Protein AF-A0A2K8NSI5-F1 (afdb_monomer_lite)

InterPro domains:
  IPR007880 Spiralin, C-terminal domain [PF05215] (40-108)
  IPR007880 Spiralin, C-terminal domain [PF05215] (323-400)
  IPR054816 Mollicutes-type lipoprotein signal peptide region [NF045726] (2-28)

Structure (mmCIF, N/CA/C/O backbone):
data_AF-A0A2K8NSI5-F1
#
_entry.id   AF-A0A2K8NSI5-F1
#
loop_
_atom_site.group_PDB
_atom_site.id
_atom_site.type_symbol
_atom_site.label_atom_id
_atom_site.label_alt_id
_atom_site.label_comp_id
_atom_site.label_asym_id
_atom_site.label_entity_id
_atom_site.label_seq_id
_atom_site.pdbx_PDB_ins_code
_atom_site.Cartn_x
_atom_site.Cartn_y
_atom_site.Cartn_z
_atom_site.occupancy
_atom_site.B_iso_or_equiv
_atom_site.auth_seq_id
_atom_site.auth_comp_id
_atom_site.auth_asym_id
_atom_site.auth_atom_id
_atom_site.pdbx_PDB_model_num
ATOM 1 N N . MET A 1 1 ? -10.277 -3.180 65.766 1.00 34.81 1 MET A N 1
ATOM 2 C CA . MET A 1 1 ? -9.174 -3.954 66.377 1.00 34.81 1 MET A CA 1
ATOM 3 C C . MET A 1 1 ? -9.558 -5.425 66.451 1.00 34.81 1 MET A C 1
ATOM 5 O O . MET A 1 1 ? -10.578 -5.726 67.048 1.00 34.81 1 MET A O 1
ATOM 9 N N . LYS A 1 2 ? -8.652 -6.280 65.954 1.00 38.47 2 LYS A N 1
ATOM 10 C CA . LYS A 1 2 ? -8.365 -7.663 66.382 1.00 38.47 2 LYS A CA 1
ATOM 11 C C . LYS A 1 2 ? -9.256 -8.834 65.902 1.00 38.47 2 LYS A C 1
ATOM 13 O O . LYS A 1 2 ? -10.403 -8.956 66.307 1.00 38.47 2 LYS A O 1
ATOM 18 N N . LYS A 1 3 ? -8.525 -9.776 65.267 1.00 47.00 3 LYS A N 1
ATOM 19 C CA . LYS A 1 3 ? -8.713 -11.236 65.078 1.00 47.00 3 LYS A CA 1
ATOM 20 C C . LYS A 1 3 ? -9.441 -11.654 63.794 1.00 47.00 3 LYS A C 1
ATOM 22 O O . LYS A 1 3 ? -10.484 -11.106 63.496 1.00 47.00 3 LYS A O 1
ATOM 27 N N . LEU A 1 4 ? -9.001 -12.657 63.037 1.00 46.16 4 LEU A N 1
ATOM 28 C CA . LEU A 1 4 ? -7.740 -13.410 62.923 1.00 46.16 4 LEU A CA 1
ATOM 29 C C . LEU A 1 4 ? -7.904 -14.287 61.659 1.00 46.16 4 LEU A C 1
ATOM 31 O O . LEU A 1 4 ? -9.022 -14.682 61.341 1.00 46.16 4 LEU A O 1
ATOM 35 N N . LEU A 1 5 ? -6.797 -14.579 60.976 1.00 49.56 5 LEU A N 1
ATOM 36 C CA . LEU A 1 5 ? -6.677 -15.439 59.795 1.00 49.56 5 LEU A CA 1
ATOM 37 C C . LEU A 1 5 ? -7.378 -16.805 59.925 1.00 49.56 5 LEU A C 1
ATOM 39 O O . LEU A 1 5 ? -7.277 -17.453 60.967 1.00 49.56 5 LEU A O 1
ATOM 43 N N . MET A 1 6 ? -7.908 -17.305 58.803 1.00 46.84 6 MET A N 1
ATOM 44 C CA . MET A 1 6 ? -8.098 -18.737 58.568 1.00 46.84 6 MET A CA 1
ATOM 45 C C . MET A 1 6 ? -7.583 -19.158 57.179 1.00 46.84 6 MET A C 1
ATOM 47 O O . MET A 1 6 ? -8.132 -18.741 56.168 1.00 46.84 6 MET A O 1
ATOM 51 N N . ILE A 1 7 ? -6.553 -20.024 57.210 1.00 49.41 7 ILE A N 1
ATOM 52 C CA . ILE A 1 7 ? -6.432 -21.292 56.452 1.00 49.41 7 ILE A CA 1
ATOM 53 C C . ILE A 1 7 ? -6.268 -21.113 54.927 1.00 49.41 7 ILE A C 1
ATOM 55 O O . ILE A 1 7 ? -7.239 -20.919 54.213 1.00 49.41 7 ILE A O 1
ATOM 59 N N . LEU A 1 8 ? -5.062 -21.058 54.343 1.00 47.88 8 LEU A N 1
ATOM 60 C CA . LEU A 1 8 ? -4.028 -22.105 54.186 1.00 47.88 8 LEU A CA 1
ATOM 61 C C . LEU A 1 8 ? -4.570 -23.481 53.743 1.00 47.88 8 LEU A C 1
ATOM 63 O O . LEU A 1 8 ? -4.760 -24.382 54.556 1.00 47.88 8 LEU A O 1
ATOM 67 N N . GLY A 1 9 ? -4.783 -23.636 52.433 1.00 44.00 9 GLY A N 1
ATOM 68 C CA . GLY A 1 9 ? -5.078 -24.909 51.777 1.00 44.00 9 GLY A CA 1
ATOM 69 C C . GLY A 1 9 ? -3.921 -25.373 50.886 1.00 44.00 9 GLY A C 1
ATOM 70 O O . GLY A 1 9 ? -3.666 -24.781 49.845 1.00 44.00 9 GLY A O 1
ATOM 71 N N . SER A 1 10 ? -3.267 -26.451 51.329 1.00 47.75 10 SER A N 1
ATOM 72 C CA . SER A 1 10 ? -2.569 -27.489 50.545 1.00 47.75 10 SER A CA 1
ATOM 73 C C . SER A 1 10 ? -1.420 -27.097 49.601 1.00 47.75 10 SER A C 1
ATOM 75 O O . SER A 1 10 ? -1.598 -26.954 48.394 1.00 47.75 10 SER A O 1
ATOM 77 N N . VAL A 1 11 ? -0.200 -27.117 50.149 1.00 44.56 11 VAL A N 1
ATOM 78 C CA . VAL A 1 11 ? 1.026 -27.456 49.409 1.00 44.56 11 VAL A CA 1
ATOM 79 C C . VAL A 1 11 ? 1.090 -28.980 49.292 1.00 44.56 11 VAL A C 1
ATOM 81 O O . VAL A 1 11 ? 1.259 -29.675 50.292 1.00 44.56 11 VAL A O 1
ATOM 84 N N . GLY A 1 12 ? 0.922 -29.503 48.078 1.00 48.97 12 GLY A N 1
ATOM 85 C CA . GLY A 1 12 ? 1.174 -30.906 47.765 1.00 48.97 12 GLY A CA 1
ATOM 86 C C . GLY A 1 12 ? 2.672 -31.148 47.608 1.00 48.97 12 GLY A C 1
ATOM 87 O O . GLY A 1 12 ? 3.267 -30.776 46.602 1.00 48.97 12 GLY A O 1
ATOM 88 N N . THR A 1 13 ? 3.286 -31.768 48.611 1.00 50.41 13 THR A N 1
ATOM 89 C CA . THR A 1 13 ? 4.654 -32.288 48.559 1.00 50.41 13 THR A CA 1
ATOM 90 C C . THR A 1 13 ? 4.678 -33.591 47.762 1.00 50.41 13 THR A C 1
ATOM 92 O O . THR A 1 13 ? 4.281 -34.636 48.277 1.00 50.41 13 THR A O 1
ATOM 95 N N . MET A 1 14 ? 5.166 -33.552 46.521 1.00 51.03 14 MET A N 1
ATOM 96 C CA . MET A 1 14 ? 5.633 -34.753 45.826 1.00 51.03 14 MET A CA 1
ATOM 97 C C . MET A 1 14 ? 7.136 -34.893 46.060 1.00 51.03 14 MET A C 1
ATOM 99 O O . MET A 1 14 ? 7.951 -34.194 45.466 1.00 51.03 14 MET A O 1
ATOM 103 N N . THR A 1 15 ? 7.499 -35.791 46.970 1.00 51.62 15 THR A N 1
ATOM 104 C CA . THR A 1 15 ? 8.872 -36.260 47.155 1.00 51.62 15 THR A CA 1
ATOM 105 C C . THR A 1 15 ? 9.215 -37.223 46.023 1.00 51.62 15 THR A C 1
ATOM 107 O O . THR A 1 15 ? 8.914 -38.413 46.103 1.00 51.62 15 THR A O 1
ATOM 110 N N . ALA A 1 16 ? 9.838 -36.715 44.963 1.00 47.06 16 ALA A N 1
ATOM 111 C CA . ALA A 1 16 ? 10.547 -37.552 44.006 1.00 47.06 16 ALA A CA 1
ATOM 112 C C . ALA A 1 16 ? 11.951 -37.825 44.564 1.00 47.06 16 ALA A C 1
ATOM 114 O O . ALA A 1 16 ? 12.785 -36.926 44.661 1.00 47.06 16 ALA A O 1
ATOM 115 N N . THR A 1 17 ? 12.211 -39.063 44.978 1.00 49.94 17 THR A N 1
ATOM 116 C CA . THR A 1 17 ? 13.565 -39.530 45.286 1.00 49.94 17 THR A CA 1
ATOM 117 C C . THR A 1 17 ? 14.366 -39.576 43.992 1.00 49.94 17 THR A C 1
ATOM 119 O O . THR A 1 17 ? 14.176 -40.474 43.174 1.00 49.94 17 THR A O 1
ATOM 122 N N . ALA A 1 18 ? 15.253 -38.603 43.802 1.00 44.97 18 ALA A N 1
ATOM 123 C CA . ALA A 1 18 ? 16.250 -38.634 42.745 1.00 44.97 18 ALA A CA 1
ATOM 124 C C . ALA A 1 18 ? 17.285 -39.725 43.065 1.00 44.97 18 ALA A C 1
ATOM 126 O O . ALA A 1 18 ? 18.211 -39.524 43.847 1.00 44.97 18 ALA A O 1
ATOM 127 N N . THR A 1 19 ? 17.117 -40.907 42.477 1.00 45.91 19 THR A N 1
ATOM 128 C CA . THR A 1 19 ? 18.196 -41.888 42.351 1.00 45.91 19 THR A CA 1
ATOM 129 C C . THR A 1 19 ? 19.154 -41.394 41.273 1.00 45.91 19 THR A C 1
ATOM 131 O O . THR A 1 19 ? 18.822 -41.417 40.089 1.00 45.91 19 THR A O 1
ATOM 134 N N . THR A 1 20 ? 20.342 -40.936 41.665 1.00 47.19 20 THR A N 1
ATOM 135 C CA . THR A 1 20 ? 21.428 -40.625 40.730 1.00 47.19 20 THR A CA 1
ATOM 136 C C . THR A 1 20 ? 22.021 -41.929 40.208 1.00 47.19 20 THR A C 1
ATOM 138 O O . THR A 1 20 ? 22.953 -42.484 40.788 1.00 47.19 20 THR A O 1
ATOM 141 N N . VAL A 1 21 ? 21.466 -42.442 39.113 1.00 49.25 21 VAL A N 1
ATOM 142 C CA . VAL A 1 21 ? 22.180 -43.399 38.268 1.00 49.25 21 VAL A CA 1
ATOM 143 C C . VAL A 1 21 ? 23.280 -42.637 37.537 1.00 49.25 21 VAL A C 1
ATOM 145 O O . VAL A 1 21 ? 23.025 -41.872 36.612 1.00 49.25 21 VAL A O 1
ATOM 148 N N . VAL A 1 22 ? 24.520 -42.830 37.984 1.00 51.41 22 VAL A N 1
ATOM 149 C CA . VAL A 1 22 ? 25.709 -42.482 37.206 1.00 51.41 22 VAL A CA 1
ATOM 150 C C . VAL A 1 22 ? 25.778 -43.484 36.059 1.00 51.41 22 VAL A C 1
ATOM 152 O O . VAL A 1 22 ? 26.339 -44.570 36.183 1.00 51.41 22 VAL A O 1
ATOM 155 N N . ALA A 1 23 ? 25.129 -43.142 34.950 1.00 41.97 23 ALA A N 1
ATOM 156 C CA . ALA A 1 23 ? 25.375 -43.797 33.684 1.00 41.97 23 ALA A CA 1
ATOM 157 C C . ALA A 1 23 ? 26.713 -43.267 33.157 1.00 41.97 23 ALA A C 1
ATOM 159 O O . ALA A 1 23 ? 26.803 -42.124 32.715 1.00 41.97 23 ALA A O 1
ATOM 160 N N . CYS A 1 24 ? 27.752 -44.102 33.195 1.00 52.09 24 CYS A N 1
ATOM 161 C CA . CYS A 1 24 ? 28.933 -43.941 32.349 1.00 52.09 24 CYS A CA 1
ATOM 162 C C . CYS A 1 24 ? 28.511 -44.185 30.890 1.00 52.09 24 CYS A C 1
ATOM 164 O O . CYS A 1 24 ? 28.796 -45.230 30.311 1.00 52.09 24 CYS A O 1
ATOM 166 N N . GLY A 1 25 ? 27.738 -43.256 30.329 1.00 45.19 25 GLY A N 1
ATOM 167 C CA . GLY A 1 25 ? 27.498 -43.176 28.899 1.00 45.19 25 GLY A CA 1
ATOM 168 C C . GLY A 1 25 ? 28.755 -42.618 28.253 1.00 45.19 25 GLY A C 1
ATOM 169 O O . GLY A 1 25 ? 29.279 -41.605 28.716 1.00 45.19 25 GLY A O 1
ATOM 170 N N . ASN A 1 26 ? 29.255 -43.303 27.225 1.00 47.38 26 ASN A N 1
ATOM 171 C CA . ASN A 1 26 ? 30.330 -42.811 26.370 1.00 47.38 26 ASN A CA 1
ATOM 172 C C . ASN A 1 26 ? 30.148 -41.308 26.097 1.00 47.38 26 ASN A C 1
ATOM 174 O O . ASN A 1 26 ? 29.017 -40.905 25.809 1.00 47.38 26 ASN A O 1
ATOM 178 N N . PRO A 1 27 ? 31.215 -40.488 26.128 1.00 50.62 27 PRO A N 1
ATOM 179 C CA . PRO A 1 27 ? 31.185 -39.138 25.582 1.00 50.62 27 PRO A CA 1
ATOM 180 C C . PRO A 1 27 ? 31.003 -39.232 24.059 1.00 50.62 27 PRO A C 1
ATOM 182 O O . PRO A 1 27 ? 31.938 -39.075 23.279 1.00 50.62 27 PRO A O 1
ATOM 185 N N . ASN A 1 28 ? 29.780 -39.547 23.638 1.00 47.03 28 ASN A N 1
ATOM 186 C CA . ASN A 1 28 ? 29.290 -39.358 22.289 1.00 47.03 28 ASN A CA 1
ATOM 187 C C . ASN A 1 28 ? 29.207 -37.847 22.085 1.00 47.03 28 ASN A C 1
ATOM 189 O O . ASN A 1 28 ? 28.239 -37.209 22.488 1.00 47.03 28 ASN A O 1
ATOM 193 N N . SER A 1 29 ? 30.297 -37.294 21.555 1.00 52.38 29 SER A N 1
ATOM 194 C CA . SER A 1 29 ? 30.318 -36.182 20.605 1.00 52.38 29 SER A CA 1
ATOM 195 C C . SER A 1 29 ? 29.067 -35.289 20.622 1.00 52.38 29 SER A C 1
ATOM 197 O O . SER A 1 29 ? 28.184 -35.427 19.777 1.00 52.38 29 SER A O 1
ATOM 199 N N . ILE A 1 30 ? 29.040 -34.294 21.516 1.00 51.44 30 ILE A N 1
ATOM 200 C CA . ILE A 1 30 ? 28.152 -33.110 21.440 1.00 51.44 30 ILE A CA 1
ATOM 201 C C . ILE A 1 30 ? 28.618 -32.198 20.273 1.00 51.44 30 ILE A C 1
ATOM 203 O O . ILE A 1 30 ? 28.615 -30.982 20.359 1.00 51.44 30 ILE A O 1
ATOM 207 N N . SER A 1 31 ? 29.109 -32.783 19.179 1.00 52.84 31 SER A N 1
ATOM 208 C CA . SER A 1 31 ? 29.867 -32.082 18.136 1.00 52.84 31 SER A CA 1
ATOM 209 C C . SER A 1 31 ? 29.086 -31.866 16.840 1.00 52.84 31 SER A C 1
ATOM 211 O O . SER A 1 31 ? 29.630 -31.250 15.933 1.00 52.84 31 SER A O 1
ATOM 213 N N . ASP A 1 32 ? 27.843 -32.342 16.719 1.00 59.56 32 ASP A N 1
ATOM 214 C CA . ASP A 1 32 ? 27.188 -32.411 15.400 1.00 59.56 32 ASP A CA 1
ATOM 215 C C . ASP A 1 32 ? 25.863 -31.645 15.271 1.00 59.56 32 ASP A C 1
ATOM 217 O O . ASP A 1 32 ? 25.173 -31.797 14.266 1.00 59.56 32 ASP A O 1
ATOM 221 N N . GLN A 1 33 ? 25.496 -30.781 16.227 1.00 85.38 33 GLN A N 1
ATOM 222 C CA . GLN A 1 33 ? 24.287 -29.942 16.103 1.00 85.38 33 GLN A CA 1
ATOM 223 C C . GLN A 1 33 ? 24.544 -28.515 15.596 1.00 85.38 33 GLN A C 1
ATOM 225 O O . GLN A 1 33 ? 23.663 -27.666 15.685 1.00 85.38 33 GLN A O 1
ATOM 230 N N . GLN A 1 34 ? 25.715 -28.242 15.017 1.00 94.81 34 GLN A N 1
ATOM 231 C CA . GLN A 1 34 ? 25.927 -26.980 14.308 1.00 94.81 34 GLN A CA 1
ATOM 232 C C . GLN A 1 34 ? 25.095 -26.940 13.020 1.00 94.81 34 GLN A C 1
ATOM 234 O O . GLN A 1 34 ? 25.178 -27.847 12.181 1.00 94.81 34 GLN A O 1
ATOM 239 N N . THR A 1 35 ? 24.349 -25.855 12.833 1.00 96.12 35 THR A N 1
ATOM 240 C CA . THR A 1 35 ? 23.584 -25.594 11.611 1.00 96.12 35 THR A CA 1
ATOM 241 C C . THR A 1 35 ? 24.485 -24.946 10.563 1.00 96.12 35 THR A C 1
ATOM 243 O O . THR A 1 35 ? 25.194 -23.982 10.840 1.00 96.12 35 THR A O 1
ATOM 246 N N . SER A 1 36 ? 24.497 -25.492 9.348 1.00 97.25 36 SER A N 1
ATOM 247 C CA . SER A 1 36 ? 25.279 -24.915 8.249 1.00 97.25 36 SER A CA 1
ATOM 248 C C . SER A 1 36 ? 24.638 -23.618 7.757 1.00 97.25 36 SER A C 1
ATOM 250 O O . SER A 1 36 ? 23.449 -23.612 7.439 1.00 97.25 36 SER A O 1
ATOM 252 N N . ILE A 1 37 ? 25.428 -22.549 7.631 1.00 97.81 37 ILE A N 1
ATOM 253 C CA . ILE A 1 37 ? 24.984 -21.284 7.016 1.00 97.81 37 ILE A CA 1
ATOM 254 C C . ILE A 1 37 ? 25.275 -21.204 5.510 1.00 97.81 37 ILE A C 1
ATOM 256 O O . ILE A 1 37 ? 24.834 -20.268 4.855 1.00 97.81 37 ILE A O 1
ATOM 260 N N . ASN A 1 38 ? 25.942 -22.203 4.921 1.00 96.75 38 ASN A N 1
ATOM 261 C CA . ASN A 1 38 ? 26.225 -22.250 3.475 1.00 96.75 38 ASN A CA 1
ATOM 262 C C . ASN A 1 38 ? 24.943 -22.358 2.613 1.00 96.75 38 ASN A C 1
ATOM 264 O O . ASN A 1 38 ? 24.960 -22.160 1.400 1.00 96.75 38 ASN A O 1
ATOM 268 N N . GLY A 1 39 ? 23.808 -22.705 3.232 1.00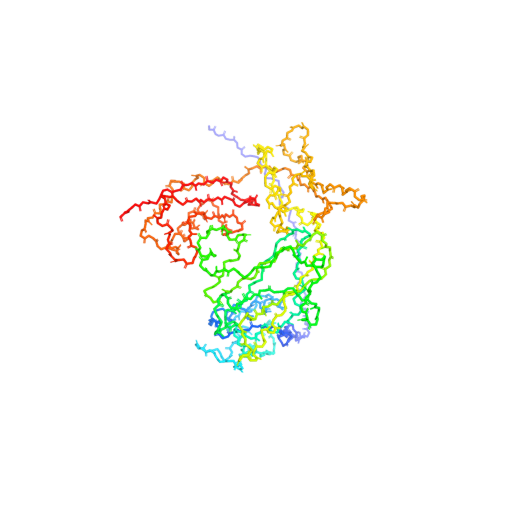 90.88 39 GLY A N 1
ATOM 269 C CA . GLY A 1 39 ? 22.500 -22.739 2.578 1.00 90.88 39 GLY A CA 1
ATOM 270 C C . GLY A 1 39 ? 21.853 -21.366 2.378 1.00 90.88 39 GLY A C 1
ATOM 271 O O . GLY A 1 39 ? 20.877 -21.288 1.635 1.00 90.88 39 GLY A O 1
ATOM 272 N N . ILE A 1 40 ? 22.372 -20.307 3.013 1.00 94.75 40 ILE A N 1
ATOM 273 C CA . ILE A 1 40 ? 21.872 -18.942 2.827 1.00 94.75 40 ILE A CA 1
ATOM 274 C C . ILE A 1 40 ? 22.267 -18.487 1.425 1.00 94.75 40 ILE A C 1
ATOM 276 O O . ILE A 1 40 ? 23.436 -18.248 1.126 1.00 94.75 40 ILE A O 1
ATOM 280 N N . LYS A 1 41 ? 21.263 -18.404 0.560 1.00 86.69 41 LYS A N 1
ATOM 281 C CA . LYS A 1 41 ? 21.353 -17.870 -0.796 1.00 86.69 41 LYS A CA 1
ATOM 282 C C . LYS A 1 41 ? 20.446 -16.646 -0.881 1.00 86.69 41 LYS A C 1
ATOM 284 O O . LYS A 1 41 ? 19.640 -16.412 0.016 1.00 86.69 41 LYS A O 1
ATOM 289 N N . ASP A 1 42 ? 20.610 -15.863 -1.938 1.00 81.88 42 ASP A N 1
ATOM 290 C CA . ASP A 1 42 ? 19.685 -14.779 -2.298 1.00 81.88 42 ASP A CA 1
ATOM 291 C C . ASP A 1 42 ? 19.679 -13.566 -1.345 1.00 81.88 42 ASP A C 1
ATOM 293 O O . ASP A 1 42 ? 18.764 -12.744 -1.367 1.00 81.88 42 ASP A O 1
ATOM 297 N N . LEU A 1 43 ? 20.732 -13.392 -0.537 1.00 91.88 43 LEU A N 1
ATOM 298 C CA . LEU A 1 43 ? 20.920 -12.155 0.219 1.00 91.88 43 LEU A CA 1
ATOM 299 C C . LEU A 1 43 ? 21.423 -11.048 -0.717 1.00 91.88 43 LEU A C 1
ATOM 301 O O . LEU A 1 43 ? 22.568 -11.076 -1.169 1.00 91.88 43 LEU A O 1
ATOM 305 N N . THR A 1 44 ? 20.559 -10.076 -0.994 1.00 90.50 44 THR A N 1
ATOM 306 C CA . THR A 1 44 ? 20.876 -8.924 -1.844 1.00 90.50 44 THR A CA 1
ATOM 307 C C . THR A 1 44 ? 21.408 -7.780 -0.994 1.00 90.50 44 THR A C 1
ATOM 309 O O . THR A 1 44 ? 20.702 -7.278 -0.123 1.00 90.50 44 THR A O 1
ATOM 312 N N . ILE A 1 45 ? 22.647 -7.372 -1.263 1.00 93.81 45 ILE A N 1
ATOM 313 C CA . ILE A 1 45 ? 23.285 -6.198 -0.665 1.00 93.81 45 ILE A CA 1
ATOM 314 C C . ILE A 1 45 ? 23.689 -5.255 -1.792 1.00 93.81 45 ILE A C 1
ATOM 316 O O . ILE A 1 45 ? 24.307 -5.680 -2.773 1.00 93.81 45 ILE A O 1
ATOM 320 N N . THR A 1 46 ? 23.360 -3.979 -1.641 1.00 91.25 46 THR A N 1
ATOM 321 C CA . THR A 1 46 ? 23.588 -2.952 -2.657 1.00 91.25 46 THR A CA 1
ATOM 322 C C . THR A 1 46 ? 24.706 -1.991 -2.258 1.00 91.25 46 THR A C 1
ATOM 324 O O . THR A 1 46 ? 25.022 -1.835 -1.080 1.00 91.25 46 THR A O 1
ATOM 327 N N . ILE A 1 47 ? 25.286 -1.282 -3.233 1.00 92.31 47 ILE A N 1
ATOM 328 C CA . ILE A 1 47 ? 26.301 -0.236 -2.978 1.00 92.31 47 ILE A CA 1
ATOM 329 C C . ILE A 1 47 ? 25.812 0.910 -2.069 1.00 92.31 47 ILE A C 1
ATOM 331 O O . ILE A 1 47 ? 26.636 1.657 -1.544 1.00 92.31 47 ILE A O 1
ATOM 335 N N . ASN A 1 48 ? 24.492 1.067 -1.908 1.00 82.81 48 ASN A N 1
ATOM 336 C CA . ASN A 1 48 ? 23.877 2.127 -1.107 1.00 82.81 48 ASN A CA 1
ATOM 337 C C . ASN A 1 48 ? 23.660 1.722 0.357 1.00 82.81 48 ASN A C 1
ATOM 339 O O . ASN A 1 48 ? 23.350 2.586 1.180 1.00 82.81 48 ASN A O 1
ATOM 343 N N . ASP A 1 49 ? 23.799 0.435 0.684 1.00 88.44 49 ASP A N 1
ATOM 344 C CA . ASP A 1 49 ? 23.622 -0.044 2.048 1.00 88.44 49 ASP A CA 1
ATOM 345 C C . ASP A 1 49 ? 24.824 0.358 2.908 1.00 88.44 49 ASP A C 1
ATOM 347 O O . ASP A 1 49 ? 25.985 0.095 2.579 1.00 88.44 49 ASP A O 1
ATOM 351 N N . ASP A 1 50 ? 24.551 1.005 4.041 1.00 93.06 50 ASP A N 1
ATOM 352 C CA . ASP A 1 50 ? 25.591 1.293 5.020 1.00 93.06 50 ASP A CA 1
ATOM 353 C C . ASP A 1 50 ? 25.983 0.033 5.813 1.00 93.06 50 ASP A C 1
ATOM 355 O O . ASP A 1 50 ? 25.280 -0.980 5.846 1.00 93.06 50 ASP A O 1
ATOM 359 N N . LYS A 1 51 ? 27.131 0.091 6.496 1.00 94.56 51 LYS A N 1
ATOM 360 C CA . LYS A 1 51 ? 27.669 -1.044 7.263 1.00 94.56 51 LYS A CA 1
ATOM 361 C C . LYS A 1 51 ? 26.684 -1.633 8.272 1.00 94.56 51 LYS A C 1
ATOM 363 O O . LYS A 1 51 ? 26.727 -2.839 8.509 1.00 94.56 51 LYS A O 1
ATOM 368 N N . GLU A 1 52 ? 25.861 -0.808 8.912 1.00 91.50 52 GLU A N 1
ATOM 369 C CA . GLU A 1 52 ? 24.916 -1.277 9.924 1.00 91.50 52 GLU A CA 1
ATOM 370 C C . GLU A 1 52 ? 23.695 -1.927 9.267 1.00 91.50 52 GLU A C 1
ATOM 372 O O . GLU A 1 52 ? 23.249 -2.977 9.730 1.00 91.50 52 GLU A O 1
ATOM 377 N N . ALA A 1 53 ? 23.209 -1.384 8.147 1.00 87.38 53 ALA A N 1
ATOM 378 C CA . ALA A 1 53 ? 22.177 -2.017 7.328 1.00 87.38 53 ALA A CA 1
ATOM 379 C C . ALA A 1 53 ? 22.607 -3.421 6.865 1.00 87.38 53 ALA A C 1
ATOM 381 O O . ALA A 1 53 ? 21.881 -4.389 7.101 1.00 87.38 53 ALA A O 1
ATOM 382 N N . ILE A 1 54 ? 23.831 -3.548 6.341 1.00 95.88 54 ILE A N 1
ATOM 383 C CA . ILE A 1 54 ? 24.401 -4.826 5.887 1.00 95.88 54 ILE A CA 1
ATOM 384 C C . ILE A 1 54 ? 24.471 -5.845 7.031 1.00 95.88 54 ILE A C 1
ATOM 386 O O . ILE A 1 54 ? 24.059 -6.996 6.877 1.00 95.88 54 ILE A O 1
ATOM 390 N N . LYS A 1 55 ? 24.971 -5.438 8.206 1.00 97.06 55 LYS A N 1
ATOM 391 C CA . LYS A 1 55 ? 25.027 -6.316 9.387 1.00 97.06 55 LYS A CA 1
ATOM 392 C C . LYS A 1 55 ? 23.641 -6.809 9.792 1.00 97.06 55 LYS A C 1
ATOM 394 O O . LYS A 1 55 ? 23.490 -7.992 10.091 1.00 97.06 55 LYS A O 1
ATOM 399 N N . ASN A 1 56 ? 22.646 -5.922 9.791 1.00 92.50 56 ASN A N 1
ATOM 400 C CA . ASN A 1 56 ? 21.273 -6.262 10.154 1.00 92.50 56 ASN A CA 1
ATOM 401 C C . ASN A 1 56 ? 20.652 -7.250 9.160 1.00 92.50 56 ASN A C 1
ATOM 403 O O . ASN A 1 56 ? 20.063 -8.238 9.589 1.00 92.50 56 ASN A O 1
ATOM 407 N N . GLN A 1 57 ? 20.841 -7.034 7.855 1.00 94.62 57 GLN A N 1
ATOM 408 C CA . GLN A 1 57 ? 20.370 -7.944 6.804 1.00 94.62 57 GLN A CA 1
ATOM 409 C C . GLN A 1 57 ? 21.010 -9.337 6.930 1.00 94.62 57 GLN A C 1
ATOM 411 O O . GLN A 1 57 ? 20.314 -10.350 6.865 1.00 94.62 57 GLN A O 1
ATOM 416 N N . ILE A 1 58 ? 22.322 -9.406 7.185 1.00 97.62 58 ILE A N 1
ATOM 417 C CA . ILE A 1 58 ? 23.029 -10.676 7.425 1.00 97.62 58 ILE A CA 1
ATOM 418 C C . ILE A 1 58 ? 22.506 -11.369 8.692 1.00 97.62 58 ILE A C 1
ATOM 420 O O . ILE A 1 58 ? 22.258 -12.574 8.677 1.00 97.62 58 ILE A O 1
ATOM 424 N N . GLN A 1 59 ? 22.319 -10.625 9.785 1.00 97.75 59 GLN A N 1
ATOM 425 C CA . GLN A 1 59 ? 21.795 -11.161 11.043 1.00 97.75 59 GLN A CA 1
ATOM 426 C C . GLN A 1 59 ? 20.371 -11.709 10.879 1.00 97.75 59 GLN A C 1
ATOM 428 O O . GLN A 1 59 ? 20.061 -12.769 11.421 1.00 97.75 59 GLN A O 1
ATOM 433 N N . GLU A 1 60 ? 19.508 -11.020 10.130 1.00 94.25 60 GLU A N 1
ATOM 434 C CA . GLU A 1 60 ? 18.155 -11.483 9.812 1.00 94.25 60 GLU A CA 1
ATOM 435 C C . GLU A 1 60 ? 18.186 -12.775 8.986 1.00 94.25 60 GLU A C 1
ATOM 437 O O . GLU A 1 60 ? 17.514 -13.746 9.338 1.00 94.25 60 GLU A O 1
ATOM 442 N N . ALA A 1 61 ? 19.031 -12.835 7.951 1.00 95.62 61 ALA A N 1
ATOM 443 C CA . ALA A 1 61 ? 19.205 -14.034 7.135 1.00 95.62 61 ALA A CA 1
ATOM 444 C C . ALA A 1 61 ? 19.686 -15.242 7.961 1.00 95.62 61 ALA A C 1
ATOM 446 O O . ALA A 1 61 ? 19.172 -16.348 7.793 1.00 95.62 61 ALA A O 1
ATOM 447 N N . ILE A 1 62 ? 20.622 -15.036 8.892 1.00 97.19 62 ILE A N 1
ATOM 448 C CA . ILE A 1 62 ? 21.093 -16.093 9.798 1.00 97.19 62 ILE A CA 1
ATOM 449 C C . ILE A 1 62 ? 19.998 -16.504 10.784 1.00 97.19 62 ILE A C 1
ATOM 451 O O . ILE A 1 62 ? 19.784 -17.699 10.968 1.00 97.19 62 ILE A O 1
ATOM 455 N N . ASN A 1 63 ? 19.263 -15.552 11.366 1.00 95.50 63 ASN A N 1
ATOM 456 C CA . ASN A 1 63 ? 18.174 -15.843 12.306 1.00 95.50 63 ASN A CA 1
ATOM 457 C C . ASN A 1 63 ? 17.056 -16.691 11.680 1.00 95.50 63 ASN A C 1
ATOM 459 O O . ASN A 1 63 ? 16.431 -17.488 12.378 1.00 95.50 63 ASN A O 1
ATOM 463 N N . ASN A 1 64 ? 16.831 -16.559 10.369 1.00 92.44 64 ASN A N 1
ATOM 464 C CA . ASN A 1 64 ? 15.882 -17.393 9.626 1.00 92.44 64 ASN A CA 1
ATOM 465 C C . ASN A 1 64 ? 16.341 -18.852 9.481 1.00 92.44 64 ASN A C 1
ATOM 467 O O . ASN A 1 64 ? 15.513 -19.742 9.287 1.00 92.44 64 ASN A O 1
ATOM 471 N N . VAL A 1 65 ? 17.648 -19.105 9.572 1.00 95.00 65 VAL A N 1
ATOM 472 C CA . VAL A 1 65 ? 18.225 -20.454 9.574 1.00 95.00 65 VAL A CA 1
ATOM 473 C C . VAL A 1 65 ? 18.323 -20.999 10.998 1.00 95.00 65 VAL A C 1
ATOM 475 O O . VAL A 1 65 ? 18.007 -22.164 11.236 1.00 95.00 65 VAL A O 1
ATOM 478 N N . ILE A 1 66 ? 18.752 -20.166 11.947 1.00 96.31 66 ILE A N 1
ATOM 479 C CA . ILE A 1 66 ? 18.908 -20.521 13.354 1.00 96.31 66 ILE A CA 1
ATOM 480 C C . ILE A 1 66 ? 18.776 -19.295 14.258 1.00 96.31 66 ILE A C 1
ATOM 482 O O . ILE A 1 66 ? 19.517 -18.321 14.148 1.00 96.31 66 ILE A O 1
ATOM 486 N N . GLU A 1 67 ? 17.840 -19.364 15.200 1.00 95.50 67 GLU A N 1
ATOM 487 C CA . GLU A 1 67 ? 17.593 -18.284 16.151 1.00 95.50 67 GLU A CA 1
ATOM 488 C C . GLU A 1 67 ? 18.729 -18.169 17.180 1.00 95.50 67 GLU A C 1
ATOM 490 O O . GLU A 1 67 ? 19.196 -19.164 17.737 1.00 95.50 67 GLU A O 1
ATOM 495 N N . GLY A 1 68 ? 19.135 -16.932 17.476 1.00 94.25 68 GLY A N 1
ATOM 496 C CA . GLY A 1 68 ? 20.023 -16.626 18.598 1.00 94.25 68 GLY A CA 1
ATOM 497 C C . GLY A 1 68 ? 21.518 -16.642 18.287 1.00 94.25 68 GLY A C 1
ATOM 498 O O . GLY A 1 68 ? 22.300 -16.457 19.214 1.00 94.25 68 GLY A O 1
ATOM 499 N N . ALA A 1 69 ? 21.925 -16.819 17.026 1.00 97.44 69 ALA A N 1
ATOM 500 C CA . ALA A 1 69 ? 23.315 -16.605 16.621 1.00 97.44 69 ALA A CA 1
ATOM 501 C C . ALA A 1 69 ? 23.694 -15.119 16.751 1.00 97.44 69 ALA A C 1
ATOM 503 O O . ALA A 1 69 ? 22.935 -14.250 16.321 1.00 97.44 69 ALA A O 1
ATOM 504 N N . ILE A 1 70 ? 24.862 -14.818 17.324 1.00 97.69 70 ILE A N 1
ATOM 505 C CA . ILE A 1 70 ? 25.305 -13.445 17.620 1.00 97.69 70 ILE A CA 1
ATOM 506 C C . ILE A 1 70 ? 26.570 -13.105 16.815 1.00 97.69 70 ILE A C 1
ATOM 508 O O . ILE A 1 70 ? 27.556 -13.846 16.851 1.00 97.69 70 ILE A O 1
ATOM 512 N N . LEU A 1 71 ? 26.575 -11.957 16.126 1.00 97.81 71 LEU A N 1
ATOM 513 C CA . LEU A 1 71 ? 27.766 -11.412 15.457 1.00 97.81 71 LEU A CA 1
ATOM 514 C C . LEU A 1 71 ? 28.961 -11.296 16.429 1.00 97.81 71 LEU A C 1
ATOM 516 O O . LEU A 1 71 ? 28.802 -10.917 17.586 1.00 97.81 71 LEU A O 1
ATOM 520 N N . ASP A 1 72 ? 30.159 -11.635 15.954 1.00 97.44 72 ASP A N 1
ATOM 521 C CA . ASP A 1 72 ? 31.431 -11.717 16.694 1.00 97.44 72 ASP A CA 1
ATOM 522 C C . ASP A 1 72 ? 31.498 -12.806 17.784 1.00 97.44 72 ASP A C 1
ATOM 524 O O . ASP A 1 72 ? 32.553 -13.015 18.382 1.00 97.44 72 ASP A O 1
ATOM 528 N N . THR A 1 73 ? 30.405 -13.540 18.023 1.00 97.62 73 THR A N 1
ATOM 529 C CA . THR A 1 73 ? 30.381 -14.723 18.903 1.00 97.62 73 THR A CA 1
ATOM 530 C C . THR A 1 73 ? 30.267 -16.005 18.088 1.00 97.62 73 THR A C 1
ATOM 532 O O . THR A 1 73 ? 31.069 -16.919 18.250 1.00 97.62 73 THR A O 1
ATOM 535 N N . ASP A 1 74 ? 29.291 -16.054 17.183 1.00 98.19 74 ASP A N 1
ATOM 536 C CA . ASP A 1 74 ? 28.974 -17.232 16.380 1.00 98.19 74 ASP A CA 1
ATOM 537 C C . ASP A 1 74 ? 29.463 -17.117 14.938 1.00 98.19 74 ASP A C 1
ATOM 539 O O . ASP A 1 74 ? 29.787 -18.123 14.313 1.00 98.19 74 ASP A O 1
ATOM 543 N N . TYR A 1 75 ? 29.559 -15.899 14.406 1.00 98.56 75 TYR A N 1
ATOM 544 C CA . TYR A 1 75 ? 30.083 -15.626 13.070 1.00 98.56 75 TYR A CA 1
ATOM 545 C C . TYR A 1 75 ? 30.770 -14.264 12.997 1.00 98.56 75 TYR A C 1
ATOM 547 O O . TYR A 1 75 ? 30.556 -13.394 13.835 1.00 98.56 75 TYR A O 1
ATOM 555 N N . THR A 1 76 ? 31.575 -14.071 11.958 1.00 98.50 76 THR A N 1
ATOM 556 C CA . THR A 1 76 ? 32.206 -12.795 11.602 1.00 98.50 76 THR A CA 1
ATOM 557 C C . THR A 1 76 ? 31.863 -12.423 10.164 1.00 98.50 76 THR A C 1
ATOM 559 O O . THR A 1 76 ? 31.567 -13.291 9.340 1.00 98.50 76 THR A O 1
ATOM 562 N N . ILE A 1 77 ? 31.907 -11.126 9.860 1.00 98.38 77 ILE A N 1
ATOM 563 C CA . ILE A 1 77 ? 31.684 -10.591 8.514 1.00 98.38 77 ILE A CA 1
ATOM 564 C C . ILE A 1 77 ? 33.007 -10.018 8.003 1.00 98.38 77 ILE A C 1
ATOM 566 O O . ILE A 1 77 ? 33.541 -9.057 8.557 1.00 98.38 77 ILE A O 1
ATOM 570 N N . GLN A 1 78 ? 33.539 -10.607 6.940 1.00 98.19 78 GLN A N 1
ATOM 571 C CA . GLN A 1 78 ? 34.773 -10.196 6.277 1.00 98.19 78 GLN A CA 1
ATOM 572 C C . GLN A 1 78 ? 34.457 -9.402 5.006 1.00 98.19 78 GLN A C 1
ATOM 574 O O . GLN A 1 78 ? 33.418 -9.601 4.383 1.00 98.19 78 GLN A O 1
ATOM 579 N N . GLY A 1 79 ? 35.357 -8.499 4.611 1.00 96.94 79 GLY A N 1
ATOM 580 C CA . GLY A 1 79 ? 35.168 -7.655 3.422 1.00 96.94 79 GLY A CA 1
ATOM 581 C C . GLY A 1 79 ? 34.295 -6.416 3.651 1.00 96.94 79 GLY A C 1
ATOM 582 O O . GLY A 1 79 ? 34.054 -5.660 2.716 1.00 96.94 79 GLY A O 1
ATOM 583 N N . LEU A 1 80 ? 33.857 -6.159 4.889 1.00 96.75 80 LEU A N 1
ATOM 584 C CA . LEU A 1 80 ? 33.060 -4.979 5.216 1.00 96.75 80 LEU A CA 1
ATOM 585 C C . LEU A 1 80 ? 33.921 -3.697 5.173 1.00 96.75 80 LEU A C 1
ATOM 587 O O . LEU A 1 80 ? 34.830 -3.523 5.988 1.00 96.75 80 LEU A O 1
ATOM 591 N N . LYS A 1 81 ? 33.621 -2.772 4.256 1.00 95.75 81 LYS A N 1
ATOM 592 C CA . LYS A 1 81 ? 34.333 -1.490 4.072 1.00 95.75 81 LYS A CA 1
ATOM 593 C C . LYS A 1 81 ? 33.375 -0.297 4.089 1.00 95.75 81 LYS A C 1
ATOM 595 O O . LYS A 1 81 ? 32.168 -0.483 4.153 1.00 95.75 81 LYS A O 1
ATOM 600 N N . ASP A 1 82 ? 33.910 0.926 4.164 1.00 92.19 82 ASP A N 1
ATOM 601 C CA . ASP A 1 82 ? 33.097 2.157 4.277 1.00 92.19 82 ASP A CA 1
ATOM 602 C C . ASP A 1 82 ? 32.344 2.511 2.985 1.00 92.19 82 ASP A C 1
ATOM 604 O O . ASP A 1 82 ? 31.391 3.280 3.024 1.00 92.19 82 ASP A O 1
ATOM 608 N N . SER A 1 83 ? 32.766 1.954 1.850 1.00 90.38 83 SER A N 1
ATOM 609 C CA . SER A 1 83 ? 32.171 2.184 0.534 1.00 90.38 83 SER A CA 1
ATOM 610 C C . SER A 1 83 ? 32.390 0.967 -0.356 1.00 90.38 83 SER A C 1
ATOM 612 O O . SER A 1 83 ? 33.520 0.471 -0.425 1.00 90.38 83 SER A O 1
ATOM 614 N N . PHE A 1 84 ? 31.352 0.526 -1.063 1.00 92.69 84 PHE A N 1
ATOM 615 C CA . PHE A 1 84 ? 31.421 -0.608 -1.980 1.00 92.69 84 PHE A CA 1
ATOM 616 C C . PHE A 1 84 ? 31.358 -0.196 -3.450 1.00 92.69 84 PHE A C 1
ATOM 618 O O . PHE A 1 84 ? 30.801 0.834 -3.814 1.00 92.69 84 PHE A O 1
ATOM 625 N N . GLU A 1 85 ? 31.957 -1.039 -4.277 1.00 93.31 85 GLU A N 1
ATOM 626 C CA . GLU A 1 85 ? 31.862 -1.092 -5.723 1.00 93.31 85 GLU A CA 1
ATOM 627 C C . GLU A 1 85 ? 31.090 -2.362 -6.105 1.00 93.31 85 GLU A C 1
ATOM 629 O O . GLU A 1 85 ? 31.094 -3.375 -5.398 1.00 93.31 85 GLU A O 1
ATOM 634 N N . VAL A 1 86 ? 30.416 -2.315 -7.249 1.00 89.94 86 VAL A N 1
ATOM 635 C CA . VAL A 1 86 ? 29.691 -3.467 -7.792 1.00 89.94 86 VAL A CA 1
ATOM 636 C C . VAL A 1 86 ? 30.661 -4.625 -8.025 1.00 89.94 86 VAL A C 1
ATOM 638 O O . VAL A 1 86 ? 31.714 -4.450 -8.636 1.00 89.94 86 VAL A O 1
ATOM 641 N N . GLY A 1 87 ? 30.297 -5.818 -7.560 1.00 93.38 87 GLY A N 1
ATOM 642 C CA . GLY A 1 87 ? 31.125 -7.018 -7.659 1.00 93.38 87 GLY A CA 1
ATOM 643 C C . GLY A 1 87 ? 32.078 -7.238 -6.482 1.00 93.38 87 GLY A C 1
ATOM 644 O O . GLY A 1 87 ? 32.712 -8.294 -6.422 1.00 93.38 87 GLY A O 1
ATOM 645 N N . ASP A 1 88 ? 32.166 -6.300 -5.531 1.00 96.94 88 ASP A N 1
ATOM 646 C CA . ASP A 1 88 ? 32.823 -6.565 -4.250 1.00 96.94 88 ASP A CA 1
ATOM 647 C C . ASP A 1 88 ? 32.206 -7.776 -3.549 1.00 96.94 88 ASP A C 1
ATOM 649 O O . ASP A 1 88 ? 31.041 -8.109 -3.750 1.00 96.94 88 ASP A O 1
ATOM 653 N N . LYS A 1 89 ? 32.982 -8.423 -2.679 1.00 97.44 89 LYS A N 1
ATOM 654 C CA . LYS A 1 89 ? 32.549 -9.619 -1.955 1.00 97.44 89 LYS A CA 1
ATOM 655 C C . LYS A 1 89 ? 32.590 -9.393 -0.453 1.00 97.44 89 LYS A C 1
ATOM 657 O O . LYS A 1 89 ? 33.599 -8.935 0.084 1.00 97.44 89 LYS A O 1
ATOM 662 N N . ILE A 1 90 ? 31.504 -9.765 0.212 1.00 97.88 90 ILE A N 1
ATOM 663 C CA . ILE A 1 90 ? 31.420 -9.903 1.663 1.00 97.88 90 ILE A CA 1
ATOM 664 C C . ILE A 1 90 ? 31.360 -11.395 1.976 1.00 97.88 90 ILE A C 1
ATOM 666 O O . ILE A 1 90 ? 30.536 -12.113 1.415 1.00 97.88 90 ILE A O 1
ATOM 670 N N . THR A 1 91 ? 32.201 -11.866 2.892 1.00 97.94 91 THR A N 1
ATOM 671 C CA . THR A 1 91 ? 32.205 -13.273 3.312 1.00 97.94 91 THR A CA 1
ATOM 672 C C . THR A 1 91 ? 31.748 -13.373 4.756 1.00 97.94 91 THR A C 1
ATOM 674 O O . THR A 1 91 ? 32.342 -12.767 5.645 1.00 97.94 91 THR A O 1
ATOM 677 N N . VAL A 1 92 ? 30.712 -14.165 5.005 1.00 98.25 92 VAL A N 1
ATOM 678 C CA . VAL A 1 92 ? 30.203 -14.435 6.350 1.00 98.25 92 VAL A CA 1
ATOM 679 C C . VAL A 1 92 ? 30.721 -15.796 6.786 1.00 98.25 92 VAL A C 1
ATOM 681 O O . VAL A 1 92 ? 30.482 -16.791 6.106 1.00 98.25 92 VAL A O 1
ATOM 684 N N . VAL A 1 93 ? 31.466 -15.844 7.889 1.00 98.31 93 VAL A N 1
ATOM 685 C CA . VAL A 1 93 ? 32.204 -17.040 8.324 1.00 98.31 93 VAL A CA 1
ATOM 686 C C . VAL A 1 93 ? 31.842 -17.377 9.763 1.00 98.31 93 VAL A C 1
ATOM 688 O O . VAL A 1 93 ? 31.981 -16.517 10.634 1.00 98.31 93 VAL A O 1
ATOM 691 N N . ALA A 1 94 ? 31.420 -18.616 10.028 1.00 98.25 94 ALA A N 1
ATOM 692 C CA . ALA A 1 94 ? 31.220 -19.094 11.394 1.00 98.25 94 ALA A CA 1
ATOM 693 C C . ALA A 1 94 ? 32.529 -19.015 12.208 1.00 98.25 94 ALA A C 1
ATOM 695 O O . ALA A 1 94 ? 33.603 -19.375 11.722 1.00 98.25 94 ALA A O 1
ATOM 696 N N . VAL A 1 95 ? 32.444 -18.537 13.451 1.00 98.12 95 VAL A N 1
ATOM 697 C CA . VAL A 1 95 ? 33.581 -18.475 14.380 1.00 98.12 95 VAL A CA 1
ATOM 698 C C . VAL A 1 95 ? 33.991 -19.895 14.762 1.00 98.12 95 VAL A C 1
ATOM 700 O O . VAL A 1 95 ? 33.146 -20.748 15.043 1.00 98.12 95 VAL A O 1
ATOM 703 N N . GLU A 1 96 ? 35.299 -20.158 14.793 1.00 96.06 96 GLU A N 1
ATOM 704 C CA . GLU A 1 96 ? 35.828 -21.445 15.243 1.00 96.06 96 GLU A CA 1
ATOM 705 C C . GLU A 1 96 ? 35.358 -21.735 16.677 1.00 96.06 96 GLU A C 1
ATOM 707 O O . GLU A 1 96 ? 35.622 -20.971 17.604 1.00 96.06 96 GLU A O 1
ATOM 712 N N . GLY A 1 97 ? 34.635 -22.843 16.853 1.00 93.69 97 GLY A N 1
ATOM 713 C CA . GLY A 1 97 ? 34.054 -23.220 18.141 1.00 93.69 97 GLY A CA 1
ATOM 714 C C . GLY A 1 97 ? 32.669 -22.633 18.436 1.00 93.69 97 GLY A C 1
ATOM 715 O O . GLY A 1 97 ? 32.188 -22.828 19.553 1.00 93.69 97 GLY A O 1
ATOM 716 N N . SER A 1 98 ? 32.001 -21.967 17.480 1.00 96.19 98 SER A N 1
ATOM 717 C CA . SER A 1 98 ? 30.571 -21.645 17.630 1.00 96.19 98 SER A CA 1
ATOM 718 C C . SER A 1 98 ? 29.781 -22.923 17.916 1.00 96.19 98 SER A C 1
ATOM 720 O O . SER A 1 98 ? 29.956 -23.936 17.247 1.00 96.19 98 SER A O 1
ATOM 722 N N . ASN A 1 99 ? 28.892 -22.893 18.907 1.00 95.00 99 ASN A N 1
ATOM 723 C CA . ASN A 1 99 ? 28.035 -24.044 19.209 1.00 95.00 99 ASN A CA 1
ATOM 724 C C . ASN A 1 99 ? 26.777 -24.086 18.328 1.00 95.00 99 ASN A C 1
ATOM 726 O O . ASN A 1 99 ? 26.081 -25.098 18.320 1.00 95.00 99 ASN A O 1
ATOM 730 N N . LEU A 1 100 ? 26.472 -22.993 17.620 1.00 96.56 100 LEU A N 1
ATOM 731 C CA . LEU A 1 100 ? 25.222 -22.822 16.881 1.00 96.56 100 LEU A CA 1
ATOM 732 C C . LEU A 1 100 ? 25.399 -23.071 15.384 1.00 96.56 100 LEU A C 1
ATOM 734 O O . LEU A 1 100 ? 24.578 -23.764 14.781 1.00 96.56 100 LEU A O 1
ATOM 738 N N . ILE A 1 101 ? 26.469 -22.545 14.785 1.00 97.25 101 ILE A N 1
ATOM 739 C CA . ILE A 1 101 ? 26.636 -22.530 13.327 1.00 97.25 101 ILE A CA 1
ATOM 740 C C . ILE A 1 101 ? 27.994 -23.032 12.853 1.00 97.25 101 ILE A C 1
ATOM 742 O O . ILE A 1 101 ? 28.967 -23.072 13.602 1.00 97.25 101 ILE A O 1
ATOM 746 N N . LYS A 1 102 ? 28.035 -23.427 11.578 1.00 97.12 102 LYS A N 1
ATOM 747 C CA . LYS A 1 102 ? 29.244 -23.814 10.843 1.00 97.12 102 LYS A CA 1
ATOM 748 C C . LYS A 1 102 ? 29.189 -23.362 9.388 1.00 97.12 102 LYS A C 1
ATOM 750 O O . LYS A 1 102 ? 28.122 -23.020 8.881 1.00 97.12 102 LYS A O 1
ATOM 755 N N . ASP A 1 103 ? 30.332 -23.476 8.718 1.00 97.81 103 ASP A N 1
ATOM 756 C CA . ASP A 1 103 ? 30.572 -23.090 7.324 1.00 97.81 103 ASP A CA 1
ATOM 757 C C . ASP A 1 103 ? 30.577 -21.567 7.098 1.00 97.81 103 ASP A C 1
ATOM 759 O O . ASP A 1 103 ? 30.626 -20.763 8.033 1.00 97.81 103 ASP A O 1
ATOM 763 N N . SER A 1 104 ? 30.611 -21.171 5.830 1.00 98.00 104 SER A N 1
ATOM 764 C CA . SER A 1 104 ? 30.589 -19.786 5.383 1.00 98.00 104 SER A CA 1
ATOM 765 C C . SER A 1 104 ? 29.730 -19.639 4.132 1.00 98.00 104 SER A C 1
ATOM 767 O O . SER A 1 104 ? 29.435 -20.624 3.453 1.00 98.00 104 SER A O 1
ATOM 769 N N . PHE A 1 105 ? 29.348 -18.404 3.822 1.00 97.94 105 PHE A N 1
ATOM 770 C CA . PHE A 1 105 ? 28.765 -18.034 2.535 1.00 97.94 105 PHE A CA 1
ATOM 771 C C . PHE A 1 105 ? 29.314 -16.679 2.072 1.00 97.94 105 PHE A C 1
ATOM 773 O O . PHE A 1 105 ? 29.878 -15.912 2.859 1.00 97.94 105 PHE A O 1
ATOM 780 N N . GLU A 1 106 ? 29.196 -16.405 0.775 1.00 97.50 106 GLU A N 1
ATOM 781 C CA . GLU A 1 106 ? 29.685 -15.182 0.140 1.00 97.50 106 GLU A CA 1
ATOM 782 C C . GLU A 1 106 ? 28.516 -14.403 -0.462 1.00 97.50 106 GLU A C 1
ATOM 784 O O . GLU A 1 106 ? 27.620 -14.978 -1.078 1.00 97.50 106 GLU A O 1
ATOM 789 N N . ILE A 1 107 ? 28.552 -13.088 -0.293 1.00 96.81 107 ILE A N 1
ATOM 790 C CA . ILE A 1 107 ? 27.601 -12.132 -0.845 1.00 96.81 107 ILE A CA 1
ATOM 791 C C . ILE A 1 107 ? 28.371 -11.270 -1.839 1.00 96.81 107 ILE A C 1
ATOM 793 O O . ILE A 1 107 ? 29.404 -10.698 -1.489 1.00 96.81 107 ILE A O 1
ATOM 797 N N . THR A 1 108 ? 27.881 -11.168 -3.071 1.00 95.62 108 THR A N 1
ATOM 798 C CA . THR A 1 108 ? 28.432 -10.233 -4.060 1.00 95.62 108 THR A CA 1
ATOM 799 C C . THR A 1 108 ? 27.628 -8.940 -4.008 1.00 95.62 108 THR A C 1
ATOM 801 O O . THR A 1 108 ? 26.408 -8.986 -4.137 1.00 95.62 108 THR A O 1
ATOM 804 N N . ILE A 1 109 ? 28.299 -7.803 -3.821 1.00 95.12 109 ILE A N 1
ATOM 805 C CA . ILE A 1 109 ? 27.672 -6.483 -3.836 1.00 95.12 109 ILE A CA 1
ATOM 806 C C . ILE A 1 109 ? 27.124 -6.218 -5.224 1.00 95.12 109 ILE A C 1
ATOM 808 O O . ILE A 1 109 ? 27.840 -6.288 -6.227 1.00 95.12 109 ILE A O 1
ATOM 812 N N . GLN A 1 110 ? 25.847 -5.887 -5.265 1.00 90.75 110 GLN A N 1
ATOM 813 C CA . GLN A 1 110 ? 25.153 -5.544 -6.486 1.00 90.75 110 GLN A CA 1
ATOM 814 C C . GLN A 1 110 ? 25.074 -4.029 -6.610 1.00 90.75 110 GLN A C 1
ATOM 816 O O . GLN A 1 110 ? 25.117 -3.282 -5.629 1.00 90.75 110 GLN A O 1
ATOM 821 N N . ASP A 1 111 ? 24.984 -3.563 -7.845 1.00 86.25 111 ASP A N 1
ATOM 822 C CA . ASP A 1 111 ? 24.632 -2.179 -8.094 1.00 86.25 111 ASP A CA 1
ATOM 823 C C . ASP A 1 111 ? 23.248 -1.908 -7.502 1.00 86.25 111 ASP A C 1
ATOM 825 O O . ASP A 1 111 ? 22.293 -2.645 -7.757 1.00 86.25 111 ASP A O 1
ATOM 829 N N . GLY A 1 112 ? 23.135 -0.828 -6.734 1.00 67.75 112 GLY A N 1
ATOM 830 C CA . GLY A 1 112 ? 21.853 -0.373 -6.206 1.00 67.75 112 GLY A CA 1
ATOM 831 C C . GLY A 1 112 ? 20.881 0.045 -7.308 1.00 67.75 112 GLY A C 1
ATOM 832 O O . GLY A 1 112 ? 19.704 0.233 -7.017 1.00 67.75 112 GLY A O 1
ATOM 833 N N . GLN A 1 113 ? 21.356 0.183 -8.554 1.00 57.81 113 GLN A N 1
ATOM 834 C CA . GLN A 1 113 ? 20.540 0.542 -9.710 1.00 57.81 113 GLN A CA 1
ATOM 835 C C . GLN A 1 113 ? 20.225 -0.605 -10.685 1.00 57.81 113 GLN A C 1
ATOM 837 O O . GLN A 1 113 ? 19.377 -0.395 -11.549 1.00 57.81 113 GLN A O 1
ATOM 842 N N . THR A 1 114 ? 20.845 -1.794 -10.601 1.00 45.25 114 THR A N 1
ATOM 843 C CA . THR A 1 114 ? 20.734 -2.790 -11.699 1.00 45.25 114 THR A CA 1
ATOM 844 C C . THR A 1 114 ? 20.345 -4.221 -11.332 1.00 45.25 114 THR A C 1
ATOM 846 O O . THR A 1 114 ? 20.464 -5.099 -12.176 1.00 45.25 114 THR A O 1
ATOM 849 N N . ASN A 1 115 ? 19.710 -4.447 -10.179 1.00 42.75 115 ASN A N 1
ATOM 850 C CA . ASN A 1 115 ? 18.890 -5.654 -9.982 1.00 42.75 115 ASN A CA 1
ATOM 851 C C . ASN A 1 115 ? 17.381 -5.371 -9.984 1.00 42.75 115 ASN A C 1
ATOM 853 O O . ASN A 1 115 ? 16.606 -5.964 -9.244 1.00 42.75 115 ASN A O 1
ATOM 857 N N . LEU A 1 116 ? 16.966 -4.517 -10.921 1.00 44.75 116 LEU A N 1
ATOM 858 C CA . LEU A 1 116 ? 15.845 -4.879 -11.778 1.00 44.75 116 LEU A CA 1
ATOM 859 C C . LEU A 1 116 ? 16.400 -5.753 -12.922 1.00 44.75 116 LEU A C 1
ATOM 861 O O . LEU A 1 116 ? 16.303 -5.391 -14.093 1.00 44.75 116 LEU A O 1
ATOM 865 N N . GLU A 1 117 ? 16.919 -6.955 -12.625 1.00 40.66 117 GLU A N 1
ATOM 866 C CA . GLU A 1 117 ? 16.391 -8.023 -13.474 1.00 40.66 117 GLU A CA 1
ATOM 867 C C . GLU A 1 117 ? 14.882 -7.871 -13.293 1.00 40.66 117 GLU A C 1
ATOM 869 O O . GLU A 1 117 ? 14.436 -7.745 -12.145 1.00 40.66 117 GLU A O 1
ATOM 874 N N . PRO A 1 118 ? 14.076 -7.808 -14.359 1.00 44.28 118 PRO A N 1
ATOM 875 C CA . PRO A 1 118 ? 12.710 -8.186 -14.164 1.00 44.28 118 PRO A CA 1
ATOM 876 C C . PRO A 1 118 ? 12.803 -9.653 -13.713 1.00 44.28 118 PRO A C 1
ATOM 878 O O . PRO A 1 118 ? 12.643 -10.568 -14.517 1.00 44.28 118 PRO A O 1
ATOM 881 N N . GLU A 1 119 ? 12.951 -9.898 -12.397 1.00 44.09 119 GLU A N 1
ATOM 882 C CA . GLU A 1 119 ? 11.985 -10.756 -11.738 1.00 44.09 119 GLU A CA 1
ATOM 883 C C . GLU A 1 119 ? 10.715 -10.424 -12.485 1.00 44.09 119 GLU A C 1
ATOM 885 O O . GLU A 1 119 ? 10.341 -9.245 -12.579 1.00 44.09 119 GLU A O 1
ATOM 890 N N . GLN A 1 120 ? 10.173 -11.415 -13.180 1.00 46.12 120 GLN A N 1
ATOM 891 C CA . GLN A 1 120 ? 8.843 -11.319 -13.728 1.00 46.12 120 GLN A CA 1
ATOM 892 C C . GLN A 1 120 ? 7.942 -11.092 -12.519 1.00 46.12 120 GLN A C 1
ATOM 894 O O . GLN A 1 120 ? 7.335 -12.023 -12.002 1.00 46.12 120 GLN A O 1
ATOM 899 N N . SER A 1 121 ? 7.968 -9.864 -11.999 1.00 60.94 121 SER A N 1
ATOM 900 C CA . SER A 1 121 ? 7.214 -9.395 -10.875 1.00 60.94 121 SER A CA 1
ATOM 901 C C . SER A 1 121 ? 5.826 -9.647 -11.374 1.00 60.94 121 SER A C 1
ATOM 903 O O . SER A 1 121 ? 5.460 -9.181 -12.463 1.00 60.94 121 SER A O 1
ATOM 905 N N . GLU A 1 122 ? 5.157 -10.570 -10.689 1.00 77.19 122 GLU A N 1
ATOM 906 C CA . GLU A 1 122 ? 3.855 -11.031 -11.118 1.00 77.19 122 GLU A CA 1
ATOM 907 C C . GLU A 1 122 ? 3.057 -9.790 -11.519 1.00 77.19 122 GLU A C 1
ATOM 909 O O . GLU A 1 122 ? 3.060 -8.815 -10.750 1.00 77.19 122 GLU A O 1
ATOM 914 N N . PRO A 1 123 ? 2.486 -9.762 -12.741 1.00 86.38 123 PRO A N 1
ATOM 915 C CA . PRO A 1 123 ? 1.876 -8.562 -13.279 1.00 86.38 123 PRO A CA 1
ATOM 916 C C . PRO A 1 123 ? 1.005 -7.925 -12.210 1.00 86.38 123 PRO A C 1
ATOM 918 O O . PRO A 1 123 ? 0.122 -8.590 -11.657 1.00 86.38 123 PRO A O 1
ATOM 921 N N . LYS A 1 124 ? 1.284 -6.659 -11.880 1.00 89.50 124 LYS A N 1
ATOM 922 C CA . LYS A 1 124 ? 0.597 -6.019 -10.760 1.00 89.50 124 LYS A CA 1
ATOM 923 C C . LYS A 1 124 ? -0.911 -6.123 -10.962 1.00 89.50 124 LYS A C 1
ATOM 925 O O . LYS A 1 124 ? -1.403 -6.018 -12.086 1.00 89.50 124 LYS A O 1
ATOM 930 N N . LEU A 1 125 ? -1.644 -6.309 -9.873 1.00 91.31 125 LEU A N 1
ATOM 931 C CA . LEU A 1 125 ? -3.086 -6.453 -9.956 1.00 91.31 125 LEU A CA 1
ATOM 932 C C . LEU A 1 125 ? -3.801 -5.109 -9.947 1.00 91.31 125 LEU A C 1
ATOM 934 O O . LEU A 1 125 ? -3.533 -4.259 -9.101 1.00 91.31 125 LEU A O 1
ATOM 938 N N . ILE A 1 126 ? -4.759 -4.957 -10.852 1.00 93.50 126 ILE A N 1
ATOM 939 C CA . ILE A 1 126 ? -5.672 -3.821 -10.927 1.00 93.50 126 ILE A CA 1
ATOM 940 C C . ILE A 1 126 ? -7.080 -4.344 -11.219 1.00 93.50 126 ILE A C 1
ATOM 942 O O . ILE A 1 126 ? -7.245 -5.340 -11.918 1.00 93.50 126 ILE A O 1
ATOM 946 N N . VAL A 1 127 ? -8.111 -3.694 -10.687 1.00 93.69 127 VAL A N 1
ATOM 947 C CA . VAL A 1 127 ? -9.494 -4.042 -11.042 1.00 93.69 127 VAL A CA 1
ATOM 948 C C . VAL A 1 127 ? -9.946 -3.320 -12.311 1.00 93.69 127 VAL A C 1
ATOM 950 O O . VAL A 1 127 ? -9.386 -2.274 -12.652 1.00 93.69 127 VAL A O 1
ATOM 953 N N . PRO A 1 128 ? -10.996 -3.799 -12.995 1.00 93.44 128 PRO A N 1
ATOM 954 C CA . PRO A 1 128 ? -11.696 -3.017 -14.011 1.00 93.44 128 PRO A CA 1
ATOM 955 C C . PRO A 1 128 ? -12.010 -1.592 -13.526 1.00 93.44 128 PRO A C 1
ATOM 957 O O . PRO A 1 128 ? -12.460 -1.403 -12.396 1.00 93.44 128 PRO A O 1
ATOM 960 N N . ASN A 1 129 ? -11.734 -0.583 -14.360 1.00 91.19 129 ASN A N 1
ATOM 961 C CA . ASN A 1 129 ? -11.821 0.857 -14.035 1.00 91.19 129 ASN A CA 1
ATOM 962 C C . ASN A 1 129 ? -10.910 1.359 -12.895 1.00 91.19 129 ASN A C 1
ATOM 964 O O . ASN A 1 129 ? -10.984 2.534 -12.519 1.00 91.19 129 ASN A O 1
ATOM 968 N N . GLY A 1 130 ? -10.051 0.498 -12.349 1.00 92.31 130 GLY A N 1
ATOM 969 C CA . GLY A 1 130 ? -9.052 0.874 -11.361 1.00 92.31 130 GLY A CA 1
ATOM 970 C C . GLY A 1 130 ? -7.951 1.748 -11.944 1.00 92.31 130 GLY A C 1
ATOM 971 O O . GLY A 1 130 ? -7.871 1.984 -13.153 1.00 92.31 130 GLY A O 1
ATOM 972 N N . MET A 1 131 ? -7.079 2.216 -11.062 1.00 92.38 131 MET A N 1
ATOM 973 C CA . MET A 1 131 ? -5.863 2.945 -11.388 1.00 92.38 131 MET A CA 1
ATOM 974 C C . MET A 1 131 ? -4.667 2.259 -10.744 1.00 92.38 131 MET A C 1
ATOM 976 O O . MET A 1 131 ? -4.761 1.747 -9.636 1.00 92.38 131 MET A O 1
ATOM 980 N N . ILE A 1 132 ? -3.522 2.277 -11.409 1.00 90.56 132 ILE A N 1
ATOM 981 C CA . ILE A 1 132 ? -2.272 1.775 -10.852 1.00 90.56 132 ILE A CA 1
ATOM 982 C C . ILE A 1 132 ? -1.132 2.711 -11.211 1.00 90.56 132 ILE A C 1
ATOM 984 O O . ILE A 1 132 ? -1.148 3.367 -12.252 1.00 90.56 132 ILE A O 1
ATOM 988 N N . ASN A 1 133 ? -0.148 2.773 -10.320 1.00 89.75 133 ASN A N 1
ATOM 989 C CA . ASN A 1 133 ? 1.059 3.556 -10.504 1.00 89.75 133 ASN A CA 1
ATOM 990 C C . ASN A 1 133 ? 2.269 2.623 -10.663 1.00 89.75 133 ASN A C 1
ATOM 992 O O . ASN A 1 133 ? 2.477 1.691 -9.873 1.00 89.75 133 ASN A O 1
ATOM 996 N N . PHE A 1 134 ? 3.086 2.899 -11.671 1.00 89.12 134 PHE A N 1
ATOM 997 C CA . PHE A 1 134 ? 4.402 2.303 -11.865 1.00 89.12 134 PHE A CA 1
ATOM 998 C C . PHE A 1 134 ? 5.446 3.370 -11.603 1.00 89.12 134 PHE A C 1
ATOM 1000 O O . PHE A 1 134 ? 5.457 4.388 -12.287 1.00 89.12 134 PHE A O 1
ATOM 1007 N N . THR A 1 135 ? 6.282 3.143 -10.597 1.00 87.38 135 THR A N 1
ATOM 1008 C CA . THR A 1 135 ? 7.444 3.978 -10.309 1.00 87.38 135 THR A CA 1
ATOM 1009 C C . THR A 1 135 ? 8.670 3.367 -10.966 1.00 87.38 1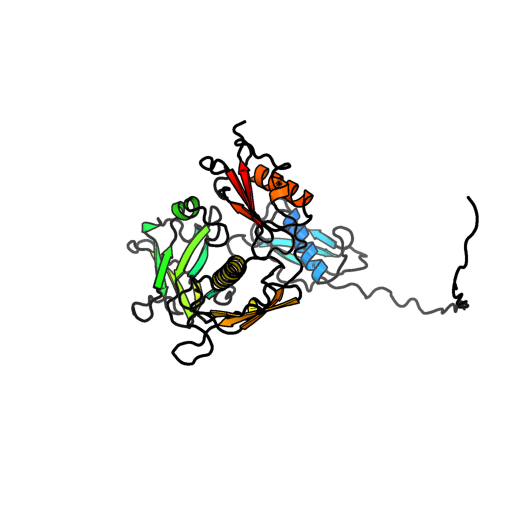35 THR A C 1
ATOM 1011 O O . THR A 1 135 ? 8.860 2.157 -10.859 1.00 87.38 135 THR A O 1
ATOM 1014 N N . PHE A 1 136 ? 9.489 4.191 -11.604 1.00 86.56 136 PHE A N 1
ATOM 1015 C CA . PHE A 1 136 ? 10.733 3.789 -12.255 1.00 86.56 136 PHE A CA 1
ATOM 1016 C C . PHE A 1 136 ? 11.814 4.853 -12.020 1.00 86.56 136 PHE A C 1
ATOM 1018 O O . PHE A 1 136 ? 11.498 5.996 -11.675 1.00 86.56 136 PHE A O 1
ATOM 1025 N N . GLU A 1 137 ? 13.086 4.490 -12.175 1.00 86.50 137 GLU A N 1
ATOM 1026 C CA . GLU A 1 137 ? 14.197 5.427 -11.983 1.00 86.50 137 GLU A CA 1
ATOM 1027 C C . GLU A 1 137 ? 14.278 6.439 -13.138 1.00 86.50 137 GLU A C 1
ATOM 1029 O O . GLU A 1 137 ? 14.227 6.094 -14.317 1.00 86.50 137 GLU A O 1
ATOM 1034 N N . GLU A 1 138 ? 14.452 7.717 -12.807 1.00 87.00 138 GLU A N 1
ATOM 1035 C CA . GLU A 1 138 ? 14.555 8.835 -13.751 1.00 87.00 138 GLU A CA 1
ATOM 1036 C C . GLU A 1 138 ? 15.744 8.677 -14.706 1.00 87.00 138 GLU A C 1
ATOM 1038 O O . GLU A 1 138 ? 15.708 9.172 -15.832 1.00 87.00 138 GLU A O 1
ATOM 1043 N N . THR A 1 139 ? 16.777 7.932 -14.301 1.00 84.75 139 THR A N 1
ATOM 1044 C CA . THR A 1 139 ? 17.930 7.607 -15.150 1.00 84.75 139 THR A CA 1
ATOM 1045 C C . THR A 1 139 ? 17.534 6.860 -16.424 1.00 84.75 139 THR A C 1
ATOM 1047 O O . THR A 1 139 ? 18.210 7.022 -17.441 1.00 84.75 139 THR A O 1
ATOM 1050 N N . LEU A 1 140 ? 16.414 6.125 -16.419 1.00 83.69 140 LEU A N 1
ATOM 1051 C CA . LEU A 1 140 ? 15.892 5.423 -17.595 1.00 83.69 140 LEU A CA 1
ATOM 1052 C C . LEU A 1 140 ? 15.458 6.378 -18.705 1.00 83.69 140 LEU A C 1
ATOM 1054 O O . LEU A 1 140 ? 15.491 6.013 -19.873 1.00 83.69 140 LEU A O 1
ATOM 1058 N N . ILE A 1 141 ? 15.089 7.610 -18.358 1.00 86.50 141 ILE A N 1
ATOM 1059 C CA . ILE A 1 141 ? 14.656 8.641 -19.305 1.00 86.50 141 ILE A CA 1
ATOM 1060 C C . ILE A 1 141 ? 15.638 9.815 -19.367 1.00 86.50 141 ILE A C 1
ATOM 1062 O O . ILE A 1 141 ? 15.281 10.915 -19.792 1.00 86.50 141 ILE A O 1
ATOM 1066 N N . ASN A 1 142 ? 16.883 9.599 -18.942 1.00 83.94 142 ASN A N 1
ATOM 1067 C CA . ASN A 1 142 ? 17.887 10.650 -18.932 1.00 83.94 142 ASN A CA 1
ATOM 1068 C C . ASN A 1 142 ? 18.132 11.179 -20.357 1.00 83.94 142 ASN A C 1
ATOM 1070 O O . ASN A 1 142 ? 18.374 10.412 -21.288 1.00 83.94 142 ASN A O 1
ATOM 1074 N N . GLY A 1 143 ? 18.063 12.500 -20.524 1.00 83.19 143 GLY A N 1
ATOM 1075 C CA . GLY A 1 143 ? 18.159 13.159 -21.830 1.00 83.19 143 GLY A CA 1
ATOM 1076 C C . GLY A 1 143 ? 16.825 13.405 -22.542 1.00 83.19 143 GLY A C 1
ATOM 1077 O O . GLY A 1 143 ? 16.837 14.001 -23.618 1.00 83.19 143 GLY A O 1
ATOM 1078 N N . TYR A 1 144 ? 15.693 13.020 -21.948 1.00 84.19 144 TYR A N 1
ATOM 1079 C CA . TYR A 1 144 ? 14.358 13.368 -22.438 1.00 84.19 144 TYR A CA 1
ATOM 1080 C C . TYR A 1 144 ? 13.684 14.392 -21.517 1.00 84.19 144 TYR A C 1
ATOM 1082 O O . TYR A 1 144 ? 13.756 14.283 -20.294 1.00 84.19 144 TYR A O 1
ATOM 1090 N N . GLU A 1 145 ? 12.993 15.380 -22.091 1.00 86.88 145 GLU A N 1
ATOM 1091 C CA . GLU A 1 145 ? 12.060 16.207 -21.321 1.00 86.88 145 GLU A CA 1
ATOM 1092 C C . GLU A 1 145 ? 10.699 15.501 -21.200 1.00 86.88 145 GLU A C 1
ATOM 1094 O O . GLU A 1 145 ? 10.310 14.723 -22.067 1.00 86.88 145 GLU A O 1
ATOM 1099 N N . ASP A 1 146 ? 9.912 15.826 -20.168 1.00 84.69 146 ASP A N 1
ATOM 1100 C CA . ASP A 1 146 ? 8.578 15.239 -19.939 1.00 84.69 146 ASP A CA 1
ATOM 1101 C C . ASP A 1 146 ? 7.653 15.331 -21.160 1.00 84.69 146 ASP A C 1
ATOM 1103 O O . ASP A 1 146 ? 6.878 14.418 -21.434 1.00 84.69 146 ASP A O 1
ATOM 1107 N N . LYS A 1 147 ? 7.742 16.433 -21.915 1.00 87.38 147 LYS A N 1
ATOM 1108 C CA . LYS A 1 147 ? 6.939 16.668 -23.126 1.00 87.38 147 LYS A CA 1
ATOM 1109 C C . LYS A 1 147 ? 7.323 15.743 -24.289 1.00 87.38 147 LYS A C 1
ATOM 1111 O O . LYS A 1 147 ? 6.544 15.591 -25.228 1.00 87.38 147 LYS A O 1
ATOM 1116 N N . ASP A 1 148 ? 8.518 15.160 -24.224 1.00 88.62 148 ASP A N 1
ATOM 1117 C CA . ASP A 1 148 ? 9.096 14.292 -25.244 1.00 88.62 148 ASP A CA 1
ATOM 1118 C C . ASP A 1 148 ? 8.849 12.815 -24.938 1.00 88.62 148 ASP A C 1
ATOM 1120 O O . ASP A 1 148 ? 9.300 11.952 -25.687 1.00 88.62 148 ASP A O 1
ATOM 1124 N N . LEU A 1 149 ? 8.128 12.511 -23.858 1.00 90.00 149 LEU A N 1
ATOM 1125 C CA . LEU A 1 149 ? 7.805 11.159 -23.435 1.00 90.00 149 LEU A CA 1
ATOM 1126 C C . LEU A 1 149 ? 6.297 10.964 -23.425 1.00 90.00 149 LEU A C 1
ATOM 1128 O O . LEU A 1 149 ? 5.536 11.767 -22.887 1.00 90.00 149 LEU A O 1
ATOM 1132 N N . LYS A 1 150 ? 5.856 9.848 -23.994 1.00 92.00 150 LYS A N 1
ATOM 1133 C CA . LYS A 1 150 ? 4.460 9.437 -23.964 1.00 92.00 150 LYS A CA 1
ATOM 1134 C C . LYS A 1 150 ? 4.374 7.971 -23.558 1.00 92.00 150 LYS A C 1
ATOM 1136 O O . LYS A 1 150 ? 4.948 7.130 -24.251 1.00 92.00 150 LYS A O 1
ATOM 1141 N N . PRO A 1 151 ? 3.645 7.632 -22.486 1.00 92.69 151 PRO A N 1
ATOM 1142 C CA . PRO A 1 151 ? 3.342 6.242 -22.221 1.00 92.69 151 PRO A CA 1
ATOM 1143 C C . PRO A 1 151 ? 2.303 5.749 -23.240 1.00 92.69 151 PRO A C 1
ATOM 1145 O O . PRO A 1 151 ? 1.346 6.453 -23.575 1.00 92.69 151 PRO A O 1
ATOM 1148 N N . VAL A 1 152 ? 2.515 4.549 -23.768 1.00 93.19 152 VAL A N 1
ATOM 1149 C CA . VAL A 1 152 ? 1.655 3.920 -24.775 1.00 93.19 152 VAL A CA 1
ATOM 1150 C C . VAL A 1 152 ? 1.352 2.483 -24.378 1.00 93.19 152 VAL A C 1
ATOM 1152 O O . VAL A 1 152 ? 2.196 1.803 -23.796 1.00 93.19 152 VAL A O 1
ATOM 1155 N N . GLU A 1 153 ? 0.145 2.021 -24.695 1.00 93.94 153 GLU A N 1
ATOM 1156 C CA . GLU A 1 153 ? -0.214 0.613 -24.534 1.00 93.94 153 GLU A CA 1
ATOM 1157 C C . GLU A 1 153 ? 0.423 -0.230 -25.632 1.00 93.94 153 GLU A C 1
ATOM 1159 O O . GLU A 1 153 ? 0.443 0.160 -26.807 1.00 93.94 153 GLU A O 1
ATOM 1164 N N . VAL A 1 154 ? 0.919 -1.397 -25.240 1.00 93.31 154 VAL A N 1
ATOM 1165 C CA . VAL A 1 154 ? 1.583 -2.340 -26.132 1.00 93.31 154 VAL A CA 1
ATOM 1166 C C . VAL A 1 154 ? 1.060 -3.760 -25.956 1.00 93.31 154 VAL A C 1
ATOM 1168 O O . VAL A 1 154 ? 0.381 -4.071 -24.980 1.00 93.31 154 VAL A O 1
ATOM 1171 N N . ASP A 1 155 ? 1.332 -4.615 -26.936 1.00 92.75 155 ASP A N 1
ATOM 1172 C CA . ASP A 1 155 ? 1.174 -6.059 -26.792 1.00 92.75 155 ASP A CA 1
ATOM 1173 C C . ASP A 1 155 ? 2.338 -6.673 -25.991 1.00 92.75 155 ASP A C 1
ATOM 1175 O O . ASP A 1 155 ? 3.283 -5.987 -25.594 1.00 92.75 155 ASP A O 1
ATOM 1179 N N . GLU A 1 156 ? 2.281 -7.986 -25.772 1.00 89.06 156 GLU A N 1
ATOM 1180 C CA . GLU A 1 156 ? 3.318 -8.754 -25.066 1.00 89.06 156 GLU A CA 1
ATOM 1181 C C . GLU A 1 156 ? 4.707 -8.685 -25.727 1.00 89.06 156 GLU A C 1
ATOM 1183 O O . GLU A 1 156 ? 5.714 -8.957 -25.080 1.00 89.06 156 GLU A O 1
ATOM 1188 N N . ASN A 1 157 ? 4.768 -8.295 -27.005 1.00 89.00 157 ASN A N 1
ATOM 1189 C CA . ASN A 1 157 ? 5.998 -8.137 -27.778 1.00 89.00 157 ASN A CA 1
ATOM 1190 C C . ASN A 1 157 ? 6.453 -6.666 -27.846 1.00 89.00 157 ASN A C 1
ATOM 1192 O O . ASN A 1 157 ? 7.408 -6.348 -28.553 1.00 89.00 157 ASN A O 1
ATOM 1196 N N . GLY A 1 158 ? 5.767 -5.750 -27.154 1.00 89.69 158 GLY A N 1
ATOM 1197 C CA . GLY A 1 158 ? 6.087 -4.327 -27.143 1.00 89.69 158 GLY A CA 1
ATOM 1198 C C . GLY A 1 158 ? 5.576 -3.538 -28.356 1.00 89.69 158 GLY A C 1
ATOM 1199 O O . GLY A 1 158 ? 5.953 -2.371 -28.508 1.00 89.69 158 GLY A O 1
ATOM 1200 N N . ASN A 1 159 ? 4.722 -4.104 -29.214 1.00 91.88 159 ASN A N 1
ATOM 1201 C CA . ASN A 1 159 ? 4.134 -3.377 -30.344 1.00 91.88 159 ASN A CA 1
ATOM 1202 C C . ASN A 1 159 ? 2.952 -2.516 -29.891 1.00 91.88 159 ASN A C 1
ATOM 1204 O O . ASN A 1 159 ? 2.093 -2.978 -29.147 1.00 91.88 159 ASN A O 1
ATOM 1208 N N . GLU A 1 160 ? 2.872 -1.274 -30.373 1.00 93.50 160 GLU A N 1
ATOM 1209 C CA . GLU A 1 160 ? 1.808 -0.331 -29.997 1.00 93.50 160 GLU A CA 1
ATOM 1210 C C . GLU A 1 160 ? 0.413 -0.817 -30.428 1.00 93.50 160 GLU A C 1
ATOM 1212 O O . GLU A 1 160 ? 0.178 -1.145 -31.596 1.00 93.50 160 GLU A O 1
ATOM 1217 N N . ILE A 1 161 ? -0.536 -0.813 -29.487 1.00 93.19 161 ILE A N 1
ATOM 1218 C CA . ILE A 1 161 ? -1.929 -1.189 -29.743 1.00 93.19 161 ILE A CA 1
ATOM 1219 C C . ILE A 1 161 ? -2.719 0.045 -30.188 1.00 93.19 161 ILE A C 1
ATOM 1221 O O . ILE A 1 161 ? -3.018 0.948 -29.408 1.00 93.19 161 ILE A O 1
ATOM 1225 N N . ASN A 1 162 ? -3.120 0.062 -31.461 1.00 92.06 162 ASN A N 1
ATOM 1226 C CA . ASN A 1 162 ? -3.899 1.161 -32.047 1.00 92.06 162 ASN A CA 1
ATOM 1227 C C . ASN A 1 162 ? -5.425 0.957 -31.996 1.00 92.06 162 ASN A C 1
ATOM 1229 O O . ASN A 1 162 ? -6.172 1.877 -32.315 1.00 92.06 162 ASN A O 1
ATOM 1233 N N . ASP A 1 163 ? -5.898 -0.224 -31.598 1.00 91.12 163 ASP A N 1
ATOM 1234 C CA . ASP A 1 163 ? -7.327 -0.546 -31.521 1.00 91.12 163 ASP A CA 1
ATOM 1235 C C . ASP A 1 163 ? -7.978 0.109 -30.290 1.00 91.12 163 ASP A C 1
ATOM 1237 O O . ASP A 1 163 ? -7.785 -0.342 -29.164 1.00 91.12 163 ASP A O 1
ATOM 1241 N N . GLU A 1 164 ? -8.785 1.152 -30.505 1.00 89.00 164 GLU A N 1
ATOM 1242 C CA . GLU A 1 164 ? -9.506 1.898 -29.456 1.00 89.00 164 GLU A CA 1
ATOM 1243 C C . GLU A 1 164 ? -10.391 1.014 -28.556 1.00 89.00 164 GLU A C 1
ATOM 1245 O O . GLU A 1 164 ? -10.630 1.328 -27.386 1.00 89.00 164 GLU A O 1
ATOM 1250 N N . ASN A 1 165 ? -10.870 -0.130 -29.056 1.00 86.50 165 ASN A N 1
ATOM 1251 C CA . ASN A 1 165 ? -11.649 -1.052 -28.229 1.00 86.50 165 ASN A CA 1
ATOM 1252 C C . ASN A 1 165 ? -10.766 -1.773 -27.218 1.00 86.50 165 ASN A C 1
ATOM 1254 O O . ASN A 1 165 ? -11.203 -2.022 -26.091 1.00 86.50 165 ASN A O 1
ATOM 1258 N N . LYS A 1 166 ? -9.522 -2.048 -27.613 1.00 84.69 166 LYS A N 1
ATOM 1259 C CA . LYS A 1 166 ? -8.504 -2.665 -26.773 1.00 84.69 166 LYS A CA 1
ATOM 1260 C C . LYS A 1 166 ? -7.759 -1.652 -25.923 1.00 84.69 166 LYS A C 1
ATOM 1262 O O . LYS A 1 166 ? -7.132 -2.103 -24.983 1.00 84.69 166 LYS A O 1
ATOM 1267 N N . LYS A 1 167 ? -7.856 -0.347 -26.178 1.00 89.12 167 LYS A N 1
ATOM 1268 C CA . LYS A 1 167 ? -7.115 0.630 -25.383 1.00 89.12 167 LYS A CA 1
ATOM 1269 C C . LYS A 1 167 ? -7.557 0.692 -23.917 1.00 89.12 167 LYS A C 1
ATOM 1271 O O . LYS A 1 167 ? -8.742 0.545 -23.604 1.00 89.12 167 LYS A O 1
ATOM 1276 N N . LEU A 1 168 ? -6.599 0.926 -23.030 1.00 92.38 168 LEU A N 1
ATOM 1277 C CA . LEU A 1 168 ? -6.774 1.361 -21.648 1.00 92.38 168 LEU A CA 1
ATOM 1278 C C . LEU A 1 168 ? -7.515 2.704 -21.616 1.00 92.38 168 LEU A C 1
ATOM 1280 O O . LEU A 1 168 ? -7.499 3.461 -22.587 1.00 92.38 168 LEU A O 1
ATOM 1284 N N . SER A 1 169 ? -8.176 3.005 -20.498 1.00 91.50 169 SER A N 1
ATOM 1285 C CA . SER A 1 169 ? -8.980 4.229 -20.374 1.00 91.50 169 SER A CA 1
ATOM 1286 C C . SER A 1 169 ? -8.111 5.482 -20.398 1.00 91.50 169 SER A C 1
ATOM 1288 O O . SER A 1 169 ? -8.471 6.481 -21.017 1.00 91.50 169 SER A O 1
ATOM 1290 N N . ASN A 1 170 ? -6.975 5.434 -19.702 1.00 93.94 170 ASN A N 1
ATOM 1291 C CA . ASN A 1 170 ? -6.029 6.537 -19.624 1.00 93.94 170 ASN A CA 1
ATOM 1292 C C . ASN A 1 170 ? -4.633 6.015 -19.271 1.00 93.94 170 ASN A C 1
ATOM 1294 O O . ASN A 1 170 ? -4.495 5.062 -18.505 1.00 93.94 170 ASN A O 1
ATOM 1298 N N . ILE A 1 171 ? -3.603 6.657 -19.813 1.00 93.12 171 ILE A N 1
ATOM 1299 C CA . ILE A 1 171 ? -2.201 6.368 -19.513 1.00 93.12 171 ILE A CA 1
ATOM 1300 C C . ILE A 1 171 ? -1.471 7.708 -19.484 1.00 93.12 171 ILE A C 1
ATOM 1302 O O . ILE A 1 171 ? -1.495 8.451 -20.466 1.00 93.12 171 ILE A O 1
ATOM 1306 N N . MET A 1 172 ? -0.843 8.038 -18.361 1.00 92.69 172 MET A N 1
ATOM 1307 C CA . MET A 1 172 ? -0.227 9.343 -18.144 1.00 92.69 172 MET A CA 1
ATOM 1308 C C . MET A 1 172 ? 1.118 9.197 -17.441 1.00 92.69 172 MET A C 1
ATOM 1310 O O . MET A 1 172 ? 1.227 8.498 -16.440 1.00 92.69 172 MET A O 1
ATOM 1314 N N . LEU A 1 173 ? 2.136 9.891 -17.949 1.00 91.06 173 LEU A N 1
ATOM 1315 C CA . LEU A 1 173 ? 3.372 10.130 -17.213 1.00 91.06 173 LEU A CA 1
ATOM 1316 C C . LEU A 1 173 ? 3.131 11.355 -16.334 1.00 91.06 173 LEU A C 1
ATOM 1318 O O . LEU A 1 173 ? 2.823 12.431 -16.853 1.00 91.06 173 LEU A O 1
ATOM 1322 N N . TRP A 1 174 ? 3.217 11.197 -15.018 1.00 87.44 174 TRP A N 1
ATOM 1323 C CA . TRP A 1 174 ? 3.015 12.327 -14.124 1.00 87.44 174 TRP A CA 1
ATOM 1324 C C . TRP A 1 174 ? 4.161 13.338 -14.267 1.00 87.44 174 TRP A C 1
ATOM 1326 O O . TRP A 1 174 ? 5.336 12.953 -14.239 1.00 87.44 174 TRP A O 1
ATOM 1336 N N . PRO A 1 175 ? 3.847 14.642 -14.375 1.00 83.50 175 PRO A N 1
ATOM 1337 C CA . PRO A 1 175 ? 4.858 15.679 -14.257 1.00 83.50 175 PRO A CA 1
ATOM 1338 C C . PRO A 1 175 ? 5.403 15.709 -12.829 1.00 83.50 175 PRO A C 1
ATOM 1340 O O . PRO A 1 175 ? 4.625 15.801 -11.872 1.00 83.50 175 PRO A O 1
ATOM 1343 N N . LYS A 1 176 ? 6.730 15.746 -12.683 1.00 75.94 176 LYS A N 1
ATOM 1344 C CA . LYS A 1 176 ? 7.411 15.801 -11.373 1.00 75.94 176 LYS A CA 1
ATOM 1345 C C . LYS A 1 176 ? 6.908 16.965 -10.507 1.00 75.94 176 LYS A C 1
ATOM 1347 O O . LYS A 1 176 ? 6.692 16.846 -9.304 1.00 75.94 176 LYS A O 1
ATOM 1352 N N . SER A 1 177 ? 6.625 18.108 -11.139 1.00 70.19 177 SER A N 1
ATOM 1353 C CA . SER A 1 177 ? 6.089 19.295 -10.461 1.00 70.19 177 SER A CA 1
ATOM 1354 C C . SER A 1 177 ? 4.703 19.080 -9.850 1.00 70.19 177 SER A C 1
ATOM 1356 O O . SER A 1 177 ? 4.370 19.715 -8.851 1.00 70.19 177 SER A O 1
ATOM 1358 N N . LEU A 1 178 ? 3.879 18.227 -10.465 1.00 67.50 178 LEU A N 1
ATOM 1359 C CA . LEU A 1 178 ? 2.505 17.998 -10.042 1.00 67.50 178 LEU A CA 1
ATOM 1360 C C . LEU A 1 178 ? 2.490 17.123 -8.785 1.00 67.50 178 LEU A C 1
ATOM 1362 O O . LEU A 1 178 ? 1.895 17.525 -7.789 1.00 67.50 178 LEU A O 1
ATOM 1366 N N . ILE A 1 179 ? 3.243 16.023 -8.767 1.00 63.06 179 ILE A N 1
ATOM 1367 C CA . ILE A 1 179 ? 3.354 15.113 -7.611 1.00 63.06 179 ILE A CA 1
ATOM 1368 C C . ILE A 1 179 ? 3.796 15.857 -6.346 1.00 63.06 179 ILE A C 1
ATOM 1370 O O . ILE A 1 179 ? 3.178 15.717 -5.290 1.00 63.06 179 ILE A O 1
ATOM 1374 N N . ASN A 1 180 ? 4.763 16.765 -6.480 1.00 56.66 180 ASN A N 1
ATOM 1375 C CA . ASN A 1 180 ? 5.276 17.564 -5.363 1.00 56.66 180 ASN A CA 1
ATOM 1376 C C . ASN A 1 180 ? 4.259 18.580 -4.811 1.00 56.66 180 ASN A C 1
ATOM 1378 O O . ASN A 1 180 ? 4.424 19.084 -3.697 1.00 56.66 180 ASN A O 1
ATOM 1382 N N . SER A 1 181 ? 3.232 18.916 -5.598 1.00 50.44 181 SER A N 1
ATOM 1383 C CA . SER A 1 181 ? 2.294 20.007 -5.317 1.00 50.44 181 SER A CA 1
ATOM 1384 C C . SER A 1 181 ? 0.942 19.558 -4.768 1.00 50.44 181 SER A C 1
ATOM 1386 O O . SER A 1 181 ? 0.343 20.305 -3.996 1.00 50.44 181 SER A O 1
ATOM 1388 N N . ILE A 1 182 ? 0.438 18.372 -5.145 1.00 52.56 182 ILE A N 1
ATOM 1389 C CA . ILE A 1 182 ? -0.952 18.019 -4.809 1.00 52.56 182 ILE A CA 1
ATOM 1390 C C . ILE A 1 182 ? -1.073 17.594 -3.336 1.00 52.56 182 ILE A C 1
ATOM 1392 O O . ILE A 1 182 ? -2.174 17.607 -2.793 1.00 52.56 182 ILE A O 1
ATOM 1396 N N . GLY A 1 183 ? 0.030 17.249 -2.654 1.00 46.09 183 GLY A N 1
ATOM 1397 C CA . GLY A 1 183 ? 0.001 16.883 -1.230 1.00 46.09 183 GLY A CA 1
ATOM 1398 C C . GLY A 1 183 ? -1.023 15.785 -0.914 1.00 46.09 183 GLY A C 1
ATOM 1399 O O . GLY A 1 183 ? -1.500 15.685 0.220 1.00 46.09 183 GLY A O 1
ATOM 1400 N N . LEU A 1 184 ? -1.416 15.005 -1.931 1.00 46.56 184 LEU A N 1
ATOM 1401 C CA . LEU A 1 184 ? -2.323 13.883 -1.774 1.00 46.56 184 LEU A CA 1
ATOM 1402 C C . LEU A 1 184 ? -1.606 12.920 -0.851 1.00 46.56 184 LEU A C 1
ATOM 1404 O O . LEU A 1 184 ? -0.460 12.562 -1.107 1.00 46.56 184 LEU A O 1
ATOM 1408 N N . GLY A 1 185 ? -2.264 12.582 0.257 1.00 48.03 185 GLY A N 1
ATOM 1409 C CA . GLY A 1 185 ? -1.669 11.729 1.273 1.00 48.03 185 GLY A CA 1
ATOM 1410 C C . GLY A 1 185 ? -1.087 10.470 0.639 1.00 48.03 185 GLY A C 1
ATOM 1411 O O . GLY A 1 185 ? -1.647 9.956 -0.330 1.00 48.03 185 GLY A O 1
ATOM 1412 N N . ASP A 1 186 ? 0.010 9.997 1.226 1.00 45.25 186 ASP A N 1
ATOM 1413 C CA . ASP A 1 186 ? 0.890 8.893 0.813 1.00 45.25 186 ASP A CA 1
ATOM 1414 C C . ASP A 1 186 ? 0.214 7.562 0.387 1.00 45.25 186 ASP A C 1
ATOM 1416 O O . ASP A 1 186 ? 0.911 6.593 0.101 1.00 45.25 186 ASP A O 1
ATOM 1420 N N . GLY A 1 187 ? -1.120 7.473 0.374 1.00 46.66 187 GLY A N 1
ATOM 1421 C CA . GLY A 1 187 ? -1.903 6.344 -0.129 1.00 46.66 187 GLY A CA 1
ATOM 1422 C C . GLY A 1 187 ? -2.477 6.493 -1.547 1.00 46.66 187 GLY A C 1
ATOM 1423 O O . GLY A 1 187 ? -2.995 5.506 -2.052 1.00 46.66 187 GLY A O 1
ATOM 1424 N N . PHE A 1 188 ? -2.419 7.668 -2.196 1.00 51.38 188 PHE A N 1
ATOM 1425 C CA . PHE A 1 188 ? -3.002 7.859 -3.546 1.00 51.38 188 PHE A CA 1
ATOM 1426 C C . PHE A 1 188 ? -1.980 8.084 -4.660 1.00 51.38 188 PHE A C 1
ATOM 1428 O O . PHE A 1 188 ? -2.224 7.711 -5.808 1.00 51.38 188 PHE A O 1
ATOM 1435 N N . VAL A 1 189 ? -0.836 8.676 -4.333 1.00 56.56 189 VAL A N 1
ATOM 1436 C CA . VAL A 1 189 ? 0.272 8.862 -5.268 1.00 56.56 189 VAL A CA 1
ATOM 1437 C C . VAL A 1 189 ? 1.513 8.345 -4.551 1.00 56.56 189 VAL A C 1
ATOM 1439 O O . VAL A 1 189 ? 1.753 8.781 -3.421 1.00 56.56 189 VAL A O 1
ATOM 1442 N N . PRO A 1 190 ? 2.262 7.384 -5.121 1.00 55.88 190 PRO A N 1
ATOM 1443 C CA . PRO A 1 190 ? 3.534 6.994 -4.539 1.00 55.88 190 PRO A CA 1
ATOM 1444 C C . PRO A 1 190 ? 4.382 8.257 -4.390 1.00 55.88 190 PRO A C 1
ATOM 1446 O O . PRO A 1 190 ? 4.474 9.065 -5.312 1.00 55.88 190 PRO A O 1
ATOM 1449 N N . THR A 1 191 ? 4.943 8.468 -3.202 1.00 56.19 191 THR A N 1
ATOM 1450 C CA . THR A 1 191 ? 5.936 9.520 -3.013 1.00 56.19 191 THR A CA 1
ATOM 1451 C C . THR A 1 191 ? 7.131 9.138 -3.869 1.00 56.19 191 THR A C 1
ATOM 1453 O O . THR A 1 191 ? 7.867 8.228 -3.490 1.00 56.19 191 THR A O 1
ATOM 1456 N N . GLU A 1 192 ? 7.276 9.772 -5.031 1.00 60.75 192 GLU A N 1
ATOM 1457 C CA . GLU A 1 192 ? 8.481 9.642 -5.841 1.00 60.75 192 GLU A CA 1
ATOM 1458 C C . GLU A 1 192 ? 9.676 9.985 -4.950 1.00 60.75 192 GLU A C 1
ATOM 1460 O O . GLU A 1 192 ? 9.699 11.038 -4.306 1.00 60.75 192 GLU A O 1
ATOM 1465 N N . GLY A 1 193 ? 10.666 9.092 -4.882 1.00 64.50 193 GLY A N 1
ATOM 1466 C CA . GLY A 1 193 ? 12.007 9.519 -4.501 1.00 64.50 193 GLY A CA 1
ATOM 1467 C C . GLY A 1 193 ? 12.470 10.653 -5.425 1.00 64.50 193 GLY A C 1
ATOM 1468 O O . GLY A 1 193 ? 11.952 10.817 -6.528 1.00 64.50 193 GLY A O 1
ATOM 1469 N N . GLU A 1 194 ? 13.463 11.442 -5.010 1.00 71.50 194 GLU A N 1
ATOM 1470 C CA . GLU A 1 194 ? 13.963 12.564 -5.825 1.00 71.50 194 GLU A CA 1
ATOM 1471 C C . GLU A 1 194 ? 14.418 12.142 -7.234 1.00 71.50 194 GLU A C 1
ATOM 1473 O O . GLU A 1 194 ? 14.441 12.976 -8.141 1.00 71.50 194 GLU A O 1
ATOM 1478 N N . THR A 1 195 ? 14.743 10.860 -7.413 1.00 80.25 195 THR A N 1
ATOM 1479 C CA . THR A 1 195 ? 15.195 10.233 -8.659 1.00 80.25 195 THR A CA 1
ATOM 1480 C C . THR A 1 195 ? 14.140 9.346 -9.313 1.00 80.25 195 THR A C 1
ATOM 1482 O O . THR A 1 195 ? 14.477 8.606 -10.225 1.00 80.25 195 THR A O 1
ATOM 1485 N N . GLN A 1 196 ? 12.882 9.369 -8.871 1.00 84.44 196 GLN A N 1
ATOM 1486 C CA . GLN A 1 196 ? 11.846 8.474 -9.388 1.00 84.44 196 GLN A CA 1
ATOM 1487 C C . GLN A 1 196 ? 10.817 9.208 -10.236 1.00 84.44 196 GLN A C 1
ATOM 1489 O O . GLN A 1 196 ? 10.591 10.408 -10.094 1.00 84.44 196 GLN A O 1
ATOM 1494 N N . ARG A 1 197 ? 10.189 8.452 -11.132 1.00 87.31 197 ARG A N 1
ATOM 1495 C CA . ARG A 1 197 ? 9.152 8.896 -12.061 1.00 87.31 197 ARG A CA 1
ATOM 1496 C C . ARG A 1 197 ? 7.976 7.935 -12.019 1.00 87.31 197 ARG A C 1
ATOM 1498 O O . ARG A 1 197 ? 8.174 6.743 -11.806 1.00 87.31 197 ARG A O 1
ATOM 1505 N N . THR A 1 198 ? 6.768 8.438 -12.266 1.00 89.12 198 THR A N 1
ATOM 1506 C CA . THR A 1 198 ? 5.537 7.647 -12.146 1.00 89.12 198 THR A CA 1
ATOM 1507 C C . THR A 1 198 ? 4.712 7.642 -13.425 1.00 89.12 198 THR A C 1
ATOM 1509 O O . THR A 1 198 ? 4.270 8.689 -13.905 1.00 89.12 198 THR A O 1
ATOM 1512 N N . ILE A 1 199 ? 4.401 6.447 -13.924 1.00 91.25 199 ILE A N 1
ATOM 1513 C CA . ILE A 1 199 ? 3.339 6.224 -14.907 1.00 91.25 199 ILE A CA 1
ATOM 1514 C C . ILE A 1 199 ? 2.065 5.854 -14.158 1.00 91.25 199 ILE A C 1
ATOM 1516 O O . ILE A 1 199 ? 2.053 4.903 -13.380 1.00 91.25 199 ILE A O 1
ATOM 1520 N N . ASN A 1 200 ? 0.983 6.575 -14.419 1.00 92.31 200 ASN A N 1
ATOM 1521 C CA . ASN A 1 200 ? -0.352 6.194 -13.993 1.00 92.31 200 ASN A CA 1
ATOM 1522 C C . ASN A 1 200 ? -1.119 5.574 -15.144 1.00 92.31 200 ASN A C 1
ATOM 1524 O O . ASN A 1 200 ? -1.145 6.097 -16.260 1.00 92.31 200 ASN A O 1
ATOM 1528 N N . VAL A 1 201 ? -1.745 4.449 -14.843 1.00 93.50 201 VAL A N 1
ATOM 1529 C CA . VAL A 1 201 ? -2.515 3.674 -15.797 1.00 93.50 201 VAL A CA 1
ATOM 1530 C C . VAL A 1 201 ? -3.905 3.474 -15.231 1.00 93.50 201 VAL A C 1
ATOM 1532 O O . VAL A 1 201 ? -4.053 2.999 -14.108 1.00 93.50 201 VAL A O 1
ATOM 1535 N N . GLN A 1 202 ? -4.923 3.824 -16.008 1.00 94.62 202 GLN A N 1
ATOM 1536 C CA . GLN A 1 202 ? -6.316 3.560 -15.686 1.00 94.62 202 GLN A CA 1
ATOM 1537 C C . GLN A 1 202 ? -6.833 2.425 -16.564 1.00 94.62 202 GLN A C 1
ATOM 1539 O O . GLN A 1 202 ? -6.900 2.543 -17.794 1.00 94.62 202 GLN A O 1
ATOM 1544 N N . ALA A 1 203 ? -7.226 1.330 -15.919 1.00 93.38 203 ALA A N 1
ATOM 1545 C CA . ALA A 1 203 ? -7.820 0.191 -16.594 1.00 93.38 203 ALA A CA 1
ATOM 1546 C C . ALA A 1 203 ? -9.160 0.578 -17.237 1.00 93.38 203 ALA A C 1
ATOM 1548 O O . ALA A 1 203 ? -9.876 1.476 -16.783 1.00 93.38 203 ALA A O 1
ATOM 1549 N N . LYS A 1 204 ? -9.506 -0.118 -18.317 1.00 91.12 204 LYS A N 1
ATOM 1550 C CA . LYS A 1 204 ? -10.863 -0.102 -18.872 1.00 91.12 204 LYS A CA 1
ATOM 1551 C C . LYS A 1 204 ? -11.704 -1.166 -18.174 1.00 91.12 204 LYS A C 1
ATOM 1553 O O . LYS A 1 204 ? -11.179 -1.977 -17.412 1.00 91.12 204 LYS A O 1
ATOM 1558 N N . ASP A 1 205 ? -13.002 -1.160 -18.432 1.00 88.19 205 ASP A N 1
ATOM 1559 C CA . ASP A 1 205 ? -13.932 -2.187 -17.969 1.00 88.19 205 ASP A CA 1
ATOM 1560 C C . ASP A 1 205 ? -13.754 -3.507 -18.751 1.00 88.19 205 ASP A C 1
ATOM 1562 O O . ASP A 1 205 ? -14.615 -3.919 -19.5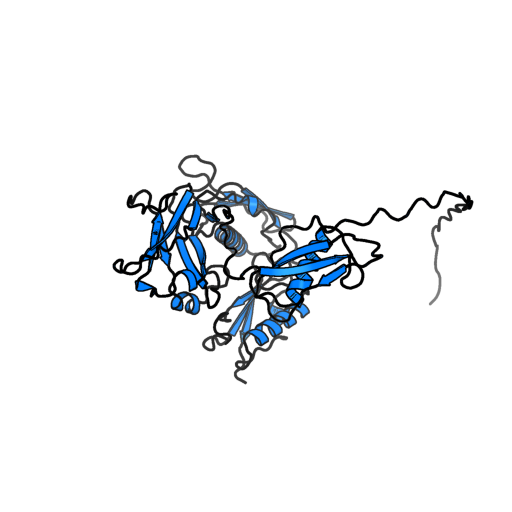27 1.00 88.19 205 ASP A O 1
ATOM 1566 N N . LYS A 1 206 ? -12.560 -4.108 -18.666 1.00 88.25 206 LYS A N 1
ATOM 1567 C CA . LYS A 1 206 ? -12.206 -5.383 -19.305 1.00 88.25 206 LYS A CA 1
ATOM 1568 C C . LYS A 1 206 ? -11.171 -6.120 -18.461 1.00 88.25 206 LYS A C 1
ATOM 1570 O O . LYS A 1 206 ? -10.225 -5.500 -17.988 1.00 88.25 206 LYS A O 1
ATOM 1575 N N . GLU A 1 207 ? -11.329 -7.429 -18.316 1.00 91.44 207 GLU A N 1
ATOM 1576 C CA . GLU A 1 207 ? -10.307 -8.276 -17.699 1.00 91.44 207 GLU A CA 1
ATOM 1577 C C . GLU A 1 207 ? -9.219 -8.668 -18.709 1.00 91.44 207 GLU A C 1
ATOM 1579 O O . GLU A 1 207 ? -9.448 -8.674 -19.923 1.00 91.44 207 GLU A O 1
ATOM 1584 N N . GLY A 1 208 ? -8.040 -9.013 -18.201 1.00 93.38 208 GLY A N 1
ATOM 1585 C CA . GLY A 1 208 ? -6.923 -9.536 -18.975 1.00 93.38 208 GLY A CA 1
ATOM 1586 C C . GLY A 1 208 ? -5.600 -8.832 -18.704 1.00 93.38 208 GLY A C 1
ATOM 1587 O O . GLY A 1 208 ? -5.515 -7.821 -18.006 1.00 93.38 208 GLY A O 1
ATOM 1588 N N . LEU A 1 209 ? -4.553 -9.391 -19.302 1.00 92.88 209 LEU A N 1
ATOM 1589 C CA . LEU A 1 209 ? -3.197 -8.870 -19.227 1.00 92.88 209 LEU A CA 1
ATOM 1590 C C . LEU A 1 209 ? -3.045 -7.647 -20.141 1.00 92.88 209 LEU A C 1
ATOM 1592 O O . LEU A 1 209 ? -3.529 -7.643 -21.276 1.00 92.88 209 LEU A O 1
ATOM 1596 N N . ALA A 1 210 ? -2.380 -6.614 -19.639 1.00 93.75 210 ALA A N 1
ATOM 1597 C CA . ALA A 1 210 ? -2.096 -5.389 -20.368 1.00 93.75 210 ALA A CA 1
ATOM 1598 C C . ALA A 1 210 ? -0.662 -4.926 -20.106 1.00 93.75 210 ALA A C 1
ATOM 1600 O O . ALA A 1 210 ? -0.059 -5.251 -19.079 1.00 93.75 210 ALA A O 1
ATOM 1601 N N . TYR A 1 211 ? -0.132 -4.163 -21.059 1.00 93.81 211 TYR A N 1
ATOM 1602 C CA . TYR A 1 211 ? 1.255 -3.729 -21.060 1.00 93.81 211 TYR A CA 1
ATOM 1603 C C . TYR A 1 211 ? 1.352 -2.258 -21.437 1.00 93.81 211 TYR A C 1
ATOM 1605 O O . TYR A 1 211 ? 0.650 -1.780 -22.329 1.00 93.81 211 TYR A O 1
ATOM 1613 N N . VAL A 1 212 ? 2.251 -1.539 -20.778 1.00 93.56 212 VAL A N 1
ATOM 1614 C CA . VAL A 1 212 ? 2.557 -0.141 -21.083 1.00 93.56 212 VAL A CA 1
ATOM 1615 C C . VAL A 1 212 ? 4.059 0.012 -21.244 1.00 93.56 212 VAL A C 1
ATOM 1617 O O . VAL A 1 212 ? 4.821 -0.572 -20.484 1.00 93.56 212 VAL A O 1
ATOM 1620 N N . LYS A 1 213 ? 4.488 0.824 -22.208 1.00 92.38 213 LYS A N 1
ATOM 1621 C CA . LYS A 1 213 ? 5.884 1.264 -22.329 1.00 92.38 213 LYS A CA 1
ATOM 1622 C C . LYS A 1 213 ? 5.968 2.773 -22.484 1.00 92.38 213 LYS A C 1
ATOM 1624 O O . LYS A 1 213 ? 4.993 3.418 -22.878 1.00 92.38 213 LYS A O 1
ATOM 1629 N N . LEU A 1 214 ? 7.143 3.336 -22.230 1.00 91.31 214 LEU A N 1
ATOM 1630 C CA . LEU A 1 214 ? 7.440 4.725 -22.572 1.00 91.31 214 LEU A CA 1
ATOM 1631 C C . LEU A 1 214 ? 7.944 4.818 -24.011 1.00 91.31 214 LEU A C 1
ATOM 1633 O O . LEU A 1 214 ? 8.725 3.993 -24.475 1.00 91.31 214 LEU A O 1
ATOM 1637 N N . LYS A 1 215 ? 7.490 5.841 -24.729 1.00 89.44 215 LYS A N 1
ATOM 1638 C CA . LYS A 1 215 ? 7.883 6.121 -26.108 1.00 89.44 215 LYS A CA 1
ATOM 1639 C C . LYS A 1 215 ? 8.351 7.566 -26.220 1.00 89.44 215 LYS A C 1
ATOM 1641 O O . LYS A 1 215 ? 7.693 8.461 -25.690 1.00 89.44 215 LYS A O 1
ATOM 1646 N N . SER A 1 216 ? 9.448 7.792 -26.943 1.00 84.62 216 SER A N 1
ATOM 1647 C CA . SER A 1 216 ? 9.862 9.148 -27.308 1.00 84.62 216 SER A CA 1
ATOM 1648 C C . SER A 1 216 ? 8.920 9.751 -28.357 1.00 84.62 216 SER A C 1
ATOM 1650 O O . SER A 1 216 ? 8.472 9.067 -29.280 1.00 84.62 216 SER A O 1
ATOM 1652 N N . VAL A 1 217 ? 8.605 11.036 -28.208 1.00 79.19 217 VAL A N 1
ATOM 1653 C CA . VAL A 1 217 ? 7.757 11.816 -29.120 1.00 79.19 217 VAL A CA 1
ATOM 1654 C C . VAL A 1 217 ? 8.593 12.536 -30.192 1.00 79.19 217 VAL A C 1
ATOM 1656 O O . VAL A 1 217 ? 8.048 12.885 -31.238 1.00 79.19 217 VAL A O 1
ATOM 1659 N N . GLN A 1 218 ? 9.902 12.738 -29.977 1.00 74.88 218 GLN A N 1
ATOM 1660 C CA . GLN A 1 218 ? 10.795 13.394 -30.945 1.00 74.88 218 GLN A CA 1
ATOM 1661 C C . GLN A 1 218 ? 11.422 12.404 -31.945 1.00 74.88 218 GLN A C 1
ATOM 1663 O O . GLN A 1 218 ? 11.564 11.215 -31.673 1.00 74.88 218 GLN A O 1
ATOM 1668 N N . GLU A 1 219 ? 11.773 12.912 -33.132 1.00 56.56 219 GLU A N 1
ATOM 1669 C CA . GLU A 1 219 ? 12.304 12.128 -34.254 1.00 56.56 219 GLU A CA 1
ATOM 1670 C C . GLU A 1 219 ? 13.657 11.428 -33.948 1.00 56.56 219 GLU A C 1
ATOM 1672 O O . GLU A 1 219 ? 14.465 11.928 -33.163 1.00 56.56 219 GLU A O 1
ATOM 1677 N N . PRO A 1 220 ? 13.924 10.274 -34.593 1.00 52.22 220 PRO A N 1
ATOM 1678 C CA . PRO A 1 220 ? 14.658 9.102 -34.081 1.00 52.22 220 PRO A CA 1
ATOM 1679 C C . PRO A 1 220 ? 16.192 9.221 -33.999 1.00 52.22 220 PRO A C 1
ATOM 1681 O O . PRO A 1 220 ? 16.902 8.225 -34.119 1.00 52.22 220 PRO A O 1
ATOM 1684 N N . ASN A 1 221 ? 16.754 10.411 -33.788 1.00 53.81 221 ASN A N 1
ATOM 1685 C CA . ASN A 1 221 ? 18.215 10.559 -33.767 1.00 53.81 221 ASN A CA 1
ATOM 1686 C C . ASN A 1 221 ? 18.893 9.930 -32.534 1.00 53.81 221 ASN A C 1
ATOM 1688 O O . ASN A 1 221 ? 20.120 9.838 -32.497 1.00 53.81 221 ASN A O 1
ATOM 1692 N N . LEU A 1 222 ? 18.118 9.445 -31.561 1.00 56.16 222 LEU A N 1
ATOM 1693 C CA . LEU A 1 222 ? 18.591 8.625 -30.451 1.00 56.16 222 LEU A CA 1
ATOM 1694 C C . LEU A 1 222 ? 17.884 7.265 -30.522 1.00 56.16 222 LEU A C 1
ATOM 1696 O O . LEU A 1 222 ? 16.735 7.122 -30.125 1.00 56.16 222 LEU A O 1
ATOM 1700 N N . ASN A 1 223 ? 18.587 6.262 -31.050 1.00 53.28 223 ASN A N 1
ATOM 1701 C CA . ASN A 1 223 ? 18.141 4.865 -31.177 1.00 53.28 223 ASN A CA 1
ATOM 1702 C C . ASN A 1 223 ? 18.006 4.125 -29.824 1.00 53.28 223 ASN A C 1
ATOM 1704 O O . ASN A 1 223 ? 18.044 2.897 -29.775 1.00 53.28 223 ASN A O 1
ATOM 1708 N N . THR A 1 224 ? 17.899 4.844 -28.709 1.00 58.09 224 THR A N 1
ATOM 1709 C CA . THR A 1 224 ? 17.667 4.259 -27.391 1.00 58.09 224 THR A CA 1
ATOM 1710 C C . THR A 1 224 ? 16.171 4.046 -27.208 1.00 58.09 224 THR A C 1
ATOM 1712 O O . THR A 1 224 ? 15.457 4.913 -26.705 1.00 58.09 224 THR A O 1
ATOM 1715 N N . GLU A 1 225 ? 15.684 2.882 -27.646 1.00 58.81 225 GLU A N 1
ATOM 1716 C CA . GLU A 1 225 ? 14.375 2.395 -27.215 1.00 58.81 225 GLU A CA 1
ATOM 1717 C C . GLU A 1 225 ? 14.361 2.315 -25.684 1.00 58.81 225 GLU A C 1
ATOM 1719 O O . GLU A 1 225 ? 15.211 1.663 -25.076 1.00 58.81 225 GLU A O 1
ATOM 1724 N N . LEU A 1 226 ? 13.396 2.992 -25.061 1.00 69.50 226 LEU A N 1
ATOM 1725 C CA . LEU A 1 226 ? 13.073 2.792 -23.653 1.00 69.50 226 LEU A CA 1
ATOM 1726 C C . LEU A 1 226 ? 12.463 1.390 -23.546 1.00 69.50 226 LEU A C 1
ATOM 1728 O O . LEU A 1 226 ? 11.307 1.180 -23.913 1.00 69.50 226 LEU A O 1
ATOM 1732 N N . SER A 1 227 ? 13.280 0.414 -23.156 1.00 66.56 227 SER A N 1
ATOM 1733 C CA . SER A 1 227 ? 12.964 -1.013 -23.275 1.00 66.56 227 SER A CA 1
ATOM 1734 C C . SER A 1 227 ? 12.081 -1.558 -22.153 1.00 66.56 227 SER A C 1
ATOM 1736 O O . SER A 1 227 ? 11.673 -2.717 -22.216 1.00 66.56 227 SER A O 1
ATOM 1738 N N . GLU A 1 228 ? 11.773 -0.760 -21.130 1.00 84.88 228 GLU A N 1
ATOM 1739 C CA . GLU A 1 228 ? 10.980 -1.241 -20.003 1.00 84.88 228 GLU A CA 1
ATOM 1740 C C . GLU A 1 228 ? 9.491 -1.326 -20.366 1.00 84.88 228 GLU A C 1
ATOM 1742 O O . GLU A 1 228 ? 8.847 -0.339 -20.744 1.00 84.88 228 GLU A O 1
ATOM 1747 N N . ILE A 1 229 ? 8.954 -2.542 -20.255 1.00 88.50 229 ILE A N 1
ATOM 1748 C CA . ILE A 1 229 ? 7.537 -2.846 -20.429 1.00 88.50 229 ILE A CA 1
ATOM 1749 C C . ILE A 1 229 ? 6.947 -3.140 -19.051 1.00 88.50 229 ILE A C 1
ATOM 1751 O O . ILE A 1 229 ? 7.329 -4.097 -18.382 1.00 88.50 229 ILE A O 1
ATOM 1755 N N . PHE A 1 230 ? 5.960 -2.345 -18.657 1.00 91.38 230 PHE A N 1
ATOM 1756 C CA . PHE A 1 230 ? 5.205 -2.512 -17.424 1.00 91.38 230 PHE A CA 1
ATOM 1757 C C . PHE A 1 230 ? 3.991 -3.402 -17.686 1.00 91.38 230 PHE A C 1
ATOM 1759 O O . PHE A 1 230 ? 3.069 -2.995 -18.395 1.00 91.38 230 PHE A O 1
ATOM 1766 N N . ALA A 1 231 ? 3.981 -4.604 -17.113 1.00 92.00 231 ALA A N 1
ATOM 1767 C CA . ALA A 1 231 ? 2.867 -5.544 -17.217 1.00 92.00 231 ALA A CA 1
ATOM 1768 C C . ALA A 1 231 ? 1.936 -5.464 -15.997 1.00 92.00 231 ALA A C 1
ATOM 1770 O O . ALA A 1 231 ? 2.382 -5.316 -14.856 1.00 92.00 231 ALA A O 1
ATOM 1771 N N . PHE A 1 232 ? 0.631 -5.607 -16.226 1.00 93.44 232 PHE A N 1
ATOM 1772 C CA . PHE A 1 232 ? -0.367 -5.721 -15.162 1.00 93.44 232 PHE A CA 1
ATOM 1773 C C . PHE A 1 232 ? -1.579 -6.531 -15.591 1.00 93.44 232 PHE A C 1
ATOM 1775 O O . PHE A 1 232 ? -1.974 -6.535 -16.756 1.00 93.44 232 PHE A O 1
ATOM 1782 N N . ASN A 1 233 ? -2.186 -7.202 -14.619 1.00 94.31 233 ASN A N 1
ATOM 1783 C CA . ASN A 1 233 ? -3.367 -8.015 -14.833 1.00 94.31 233 ASN A CA 1
ATOM 1784 C C . ASN A 1 233 ? -4.610 -7.274 -14.339 1.00 94.31 233 ASN A C 1
ATOM 1786 O O . ASN A 1 233 ? -4.715 -6.931 -13.157 1.00 94.31 233 ASN A O 1
ATOM 1790 N N . ILE A 1 234 ? -5.546 -7.037 -15.256 1.00 94.75 234 ILE A N 1
ATOM 1791 C CA . ILE A 1 234 ? -6.852 -6.476 -14.941 1.00 94.75 234 ILE A CA 1
ATOM 1792 C C . ILE A 1 234 ? -7.783 -7.631 -14.584 1.00 94.75 234 ILE A C 1
ATOM 1794 O O . ILE A 1 234 ? -8.129 -8.435 -15.445 1.00 94.75 234 ILE A O 1
ATOM 1798 N N . GLN A 1 235 ? -8.210 -7.725 -13.331 1.00 94.56 235 GLN A N 1
ATOM 1799 C CA . GLN A 1 235 ? -9.160 -8.754 -12.908 1.00 94.56 235 GLN A CA 1
ATOM 1800 C C . GLN A 1 235 ? -10.009 -8.261 -11.741 1.00 94.56 235 GLN A C 1
ATOM 1802 O O . GLN A 1 235 ? -9.559 -7.423 -10.955 1.00 94.56 235 GLN A O 1
ATOM 1807 N N . LYS A 1 236 ? -11.229 -8.784 -11.592 1.00 93.56 236 LYS A N 1
ATOM 1808 C CA . LYS A 1 236 ? -12.040 -8.479 -10.406 1.00 93.56 236 LYS A CA 1
ATOM 1809 C C . LYS A 1 236 ? -11.298 -8.846 -9.118 1.00 93.56 236 LYS A C 1
ATOM 1811 O O . LYS A 1 236 ? -10.585 -9.846 -9.050 1.00 93.56 236 LYS A O 1
ATOM 1816 N N . MET A 1 237 ? -11.500 -8.058 -8.067 1.00 93.56 237 MET A N 1
ATOM 1817 C CA . MET A 1 237 ? -10.874 -8.306 -6.767 1.00 93.56 237 MET A CA 1
ATOM 1818 C C . MET A 1 237 ? -11.840 -8.962 -5.783 1.00 93.56 237 MET A C 1
ATOM 1820 O O . MET A 1 237 ? -12.963 -8.492 -5.597 1.00 93.56 237 MET A O 1
ATOM 1824 N N . ASP A 1 238 ? -11.371 -10.013 -5.107 1.00 94.69 238 ASP A N 1
ATOM 1825 C CA . ASP A 1 238 ? -12.112 -10.639 -4.014 1.00 94.69 238 ASP A CA 1
ATOM 1826 C C . ASP A 1 238 ? -12.043 -9.770 -2.750 1.00 94.69 238 ASP A C 1
ATOM 1828 O O . ASP A 1 238 ? -10.990 -9.644 -2.102 1.00 94.69 238 ASP A O 1
ATOM 1832 N N . ILE A 1 239 ? -13.176 -9.188 -2.358 1.00 95.38 239 ILE A N 1
ATOM 1833 C CA . ILE A 1 239 ? -13.265 -8.398 -1.127 1.00 95.38 239 ILE A CA 1
ATOM 1834 C C . ILE A 1 239 ? -13.208 -9.270 0.132 1.00 95.38 239 ILE A C 1
ATOM 1836 O O . ILE A 1 239 ? -12.992 -8.730 1.217 1.00 95.38 239 ILE A O 1
ATOM 1840 N N . ALA A 1 240 ? -13.299 -10.602 0.027 1.00 95.00 240 ALA A N 1
ATOM 1841 C CA . ALA A 1 240 ? -13.056 -11.511 1.149 1.00 95.00 240 ALA A CA 1
ATOM 1842 C C . ALA A 1 240 ? -11.654 -11.325 1.756 1.00 95.00 240 ALA A C 1
ATOM 1844 O O . ALA A 1 240 ? -11.452 -11.535 2.954 1.00 95.00 240 ALA A O 1
ATOM 1845 N N . SER A 1 241 ? -10.691 -10.839 0.965 1.00 91.00 241 SER A N 1
ATOM 1846 C CA . SER A 1 241 ? -9.338 -10.479 1.415 1.00 91.00 241 SER A CA 1
ATOM 1847 C C . SER A 1 241 ? -9.291 -9.320 2.430 1.00 91.00 241 SER A C 1
ATOM 1849 O O . SER A 1 241 ? -8.252 -9.091 3.066 1.00 91.00 241 SER A O 1
ATOM 1851 N N . LEU A 1 242 ? -10.399 -8.585 2.603 1.00 91.00 242 LEU A N 1
ATOM 1852 C CA . LEU A 1 242 ? -10.590 -7.575 3.650 1.00 91.00 242 LEU A CA 1
ATOM 1853 C C . LEU A 1 242 ? -11.065 -8.163 4.975 1.00 91.00 242 LEU A C 1
ATOM 1855 O O . LEU A 1 242 ? -11.124 -7.440 5.976 1.00 91.00 242 LEU A O 1
ATOM 1859 N N . ASN A 1 243 ? -11.386 -9.457 5.020 1.00 89.88 243 ASN A N 1
ATOM 1860 C CA . ASN A 1 243 ? -11.765 -10.103 6.261 1.00 89.88 243 ASN A CA 1
ATOM 1861 C C . ASN A 1 243 ? -10.667 -9.883 7.315 1.00 89.88 243 ASN A C 1
ATOM 1863 O O . ASN A 1 243 ? -9.478 -10.060 7.050 1.00 89.88 243 ASN A O 1
ATOM 1867 N N . LYS A 1 244 ? -11.074 -9.465 8.518 1.00 85.88 244 LYS A N 1
ATOM 1868 C CA . LYS A 1 244 ? -10.196 -9.083 9.642 1.00 85.88 244 LYS A CA 1
ATOM 1869 C C . LYS A 1 244 ? -9.336 -7.823 9.441 1.00 85.88 244 LYS A C 1
ATOM 1871 O O . LYS A 1 244 ? -8.601 -7.476 10.361 1.00 85.88 244 LYS A O 1
ATOM 1876 N N . LYS A 1 245 ? -9.423 -7.118 8.306 1.00 87.62 245 LYS A N 1
ATOM 1877 C CA . LYS A 1 245 ? -8.707 -5.843 8.086 1.00 87.62 245 LYS A CA 1
ATOM 1878 C C . LYS A 1 245 ? -9.516 -4.615 8.499 1.00 87.62 245 LYS A C 1
ATOM 1880 O O . LYS A 1 245 ? -8.931 -3.559 8.714 1.00 87.62 245 LYS A O 1
ATOM 1885 N N . ILE A 1 246 ? -10.838 -4.749 8.621 1.00 91.00 246 ILE A N 1
ATOM 1886 C CA . ILE A 1 246 ? -11.732 -3.669 9.046 1.00 91.00 246 ILE A CA 1
ATOM 1887 C C . ILE A 1 246 ? -12.085 -3.842 10.519 1.00 91.00 246 ILE A C 1
ATOM 1889 O O . ILE A 1 246 ? -12.539 -4.903 10.946 1.00 91.00 246 ILE A O 1
ATOM 1893 N N . ASN A 1 247 ? -11.908 -2.766 11.281 1.00 90.81 247 ASN A N 1
ATOM 1894 C CA . ASN A 1 247 ? -12.347 -2.679 12.664 1.00 90.81 247 ASN A CA 1
ATOM 1895 C C . ASN A 1 247 ? -13.576 -1.768 12.774 1.00 90.81 247 ASN A C 1
ATOM 1897 O O . ASN A 1 247 ? -13.595 -0.657 12.232 1.00 90.81 247 ASN A O 1
ATOM 1901 N N . ALA A 1 248 ? -14.585 -2.226 13.510 1.00 94.56 248 ALA A N 1
ATOM 1902 C CA . ALA A 1 248 ? -15.765 -1.447 13.863 1.00 94.56 248 ALA A CA 1
ATOM 1903 C C . ALA A 1 248 ? -16.004 -1.513 15.361 1.00 94.56 248 ALA A C 1
ATOM 1905 O O . ALA A 1 248 ? -15.718 -2.530 15.997 1.00 94.56 248 ALA A O 1
ATOM 1906 N N . TYR A 1 249 ? -16.533 -0.425 15.901 1.00 96.12 249 TYR A N 1
ATOM 1907 C CA . TYR A 1 249 ? -16.541 -0.191 17.335 1.00 96.12 249 TYR A CA 1
ATOM 1908 C C . TYR A 1 249 ? -17.926 0.179 17.853 1.00 96.12 249 TYR A C 1
ATOM 1910 O O . TYR A 1 249 ? -18.721 0.808 17.151 1.00 96.12 249 TYR A O 1
ATOM 1918 N N . VAL A 1 250 ? -18.214 -0.198 19.099 1.00 96.12 250 VAL A N 1
ATOM 1919 C CA . VAL A 1 250 ? -19.457 0.199 19.773 1.00 96.12 250 VAL A CA 1
ATOM 1920 C C . VAL A 1 250 ? -19.573 1.723 19.812 1.00 96.12 250 VAL A C 1
ATOM 1922 O O . VAL A 1 250 ? -18.644 2.420 20.210 1.00 96.12 250 VAL A O 1
ATOM 1925 N N . GLY A 1 251 ? -20.739 2.240 19.415 1.00 91.75 251 GLY A N 1
ATOM 1926 C CA . GLY A 1 251 ? -21.024 3.679 19.402 1.00 91.75 251 GLY A CA 1
ATOM 1927 C C . GLY A 1 251 ? -20.496 4.434 18.177 1.00 91.75 251 GLY A C 1
ATOM 1928 O O . GLY A 1 251 ? -20.750 5.633 18.055 1.00 91.75 251 GLY A O 1
ATOM 1929 N N . GLU A 1 252 ? -19.809 3.758 17.251 1.00 93.88 252 GLU A N 1
ATOM 1930 C CA . GLU A 1 252 ? -19.486 4.325 15.941 1.00 93.88 252 GLU A CA 1
ATOM 1931 C C . GLU A 1 252 ? -20.779 4.670 15.176 1.00 93.88 252 GLU A C 1
ATOM 1933 O O . GLU A 1 252 ? -21.812 4.020 15.341 1.00 93.88 252 GLU A O 1
ATOM 1938 N N . LYS A 1 253 ? -20.757 5.727 14.357 1.00 94.75 253 LYS A N 1
ATOM 1939 C CA . LYS A 1 253 ? -21.912 6.074 13.518 1.00 94.75 253 LYS A CA 1
ATOM 1940 C C . LYS A 1 253 ? -21.914 5.228 12.243 1.00 94.75 253 LYS A C 1
AT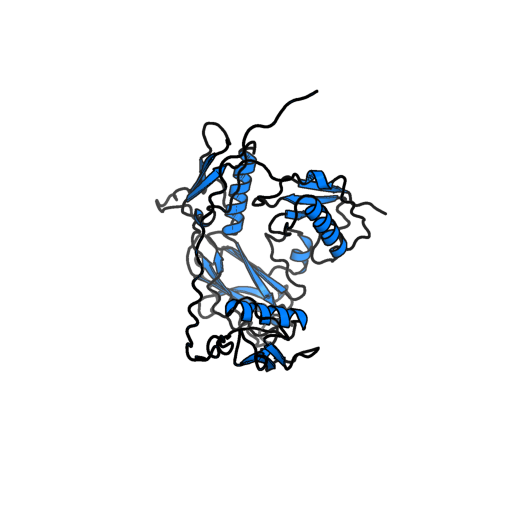OM 1942 O O . LYS A 1 253 ? -20.856 4.909 11.701 1.00 94.75 253 LYS A O 1
ATOM 1947 N N . GLU A 1 254 ? -23.100 4.893 11.737 1.00 95.38 254 GLU A N 1
ATOM 1948 C CA . GLU A 1 254 ? -23.247 4.036 10.551 1.00 95.38 254 GLU A CA 1
ATOM 1949 C C . GLU A 1 254 ? -22.599 4.625 9.290 1.00 95.38 254 GLU A C 1
ATOM 1951 O O . GLU A 1 254 ? -21.977 3.903 8.514 1.00 95.38 254 GLU A O 1
ATOM 1956 N N . ASP A 1 255 ? -22.725 5.936 9.084 1.00 94.31 255 ASP A N 1
ATOM 1957 C CA . ASP A 1 255 ? -22.129 6.671 7.966 1.00 94.31 255 ASP A CA 1
ATOM 1958 C C . ASP A 1 255 ? -20.594 6.662 8.022 1.00 94.31 255 ASP A C 1
ATOM 1960 O O . ASP A 1 255 ? -19.934 6.470 6.997 1.00 94.31 255 ASP A O 1
ATOM 1964 N N . VAL A 1 256 ? -20.023 6.785 9.223 1.00 91.69 256 VAL A N 1
ATOM 1965 C CA . VAL A 1 256 ? -18.577 6.666 9.462 1.00 91.69 256 VAL A CA 1
ATOM 1966 C C . VAL A 1 256 ? -18.091 5.254 9.132 1.00 91.69 256 VAL A C 1
ATOM 1968 O O . VAL A 1 256 ? -17.107 5.099 8.406 1.00 91.69 256 VAL A O 1
ATOM 1971 N N . LEU A 1 257 ? -18.804 4.220 9.592 1.00 94.31 257 LEU A N 1
ATOM 1972 C CA . LEU A 1 257 ? -18.463 2.830 9.287 1.00 94.31 257 LEU A CA 1
ATOM 1973 C C . LEU A 1 257 ? -18.555 2.533 7.781 1.00 94.31 257 LEU A C 1
ATOM 1975 O O . LEU A 1 257 ? -17.638 1.941 7.215 1.00 94.31 257 LEU A O 1
ATOM 1979 N N . LYS A 1 258 ? -19.621 2.978 7.106 1.00 94.69 258 LYS A N 1
ATOM 1980 C CA . LYS A 1 258 ? -19.770 2.818 5.649 1.00 94.69 258 LYS A CA 1
ATOM 1981 C C . LYS A 1 258 ? -18.659 3.526 4.880 1.00 94.69 258 LYS A C 1
ATOM 1983 O O . LYS A 1 258 ? -18.102 2.944 3.954 1.00 94.69 258 LYS A O 1
ATOM 1988 N N . SER A 1 259 ? -18.292 4.738 5.296 1.00 90.75 259 SER A N 1
ATOM 1989 C CA . SER A 1 259 ? -17.183 5.490 4.696 1.00 90.75 259 SER A CA 1
ATOM 1990 C C . SER A 1 259 ? -15.847 4.769 4.875 1.00 90.75 259 SER A C 1
ATOM 1992 O O . SER A 1 259 ? -15.050 4.716 3.942 1.00 90.75 259 SER A O 1
ATOM 1994 N N . LYS A 1 260 ? -15.617 4.158 6.045 1.00 91.62 260 LYS A N 1
ATOM 1995 C CA . LYS A 1 260 ? -14.440 3.322 6.319 1.00 91.62 260 LYS A CA 1
ATOM 1996 C C . LYS A 1 260 ? -14.395 2.085 5.421 1.00 91.62 260 LYS A C 1
ATOM 1998 O O . LYS A 1 260 ? -13.349 1.803 4.847 1.00 91.62 260 LYS A O 1
ATOM 2003 N N . ILE A 1 261 ? -15.515 1.374 5.273 1.00 94.50 261 ILE A N 1
ATOM 2004 C CA . ILE A 1 261 ? -15.623 0.220 4.365 1.00 94.50 261 ILE A CA 1
ATOM 2005 C C . ILE A 1 261 ? -15.316 0.649 2.926 1.00 94.50 261 ILE A C 1
ATOM 2007 O O . ILE A 1 261 ? -14.466 0.036 2.286 1.00 94.50 261 ILE A O 1
ATOM 2011 N N . ASN A 1 262 ? -15.935 1.735 2.454 1.00 93.56 262 ASN A N 1
ATOM 2012 C CA . ASN A 1 262 ? -15.705 2.273 1.114 1.00 93.56 262 ASN A CA 1
ATOM 2013 C C . ASN A 1 262 ? -14.233 2.640 0.892 1.00 93.56 262 ASN A C 1
ATOM 2015 O O . ASN A 1 262 ? -13.633 2.259 -0.106 1.00 93.56 262 ASN A O 1
ATOM 2019 N N . PHE A 1 263 ? -13.629 3.346 1.853 1.00 89.50 263 PHE A N 1
ATOM 2020 C CA . PHE A 1 263 ? -12.215 3.708 1.808 1.00 89.50 263 PHE A CA 1
ATOM 2021 C C . PHE A 1 263 ? -11.321 2.471 1.691 1.00 89.50 263 PHE A C 1
ATOM 2023 O O . PHE A 1 263 ? -10.401 2.455 0.878 1.00 89.50 263 PHE A O 1
ATOM 2030 N N . MET A 1 264 ? -11.608 1.423 2.466 1.00 89.44 264 MET A N 1
ATOM 2031 C CA . MET A 1 264 ? -10.831 0.187 2.442 1.00 89.44 264 MET A CA 1
ATOM 2032 C C . MET A 1 264 ? -10.954 -0.564 1.123 1.00 89.44 264 MET A C 1
ATOM 2034 O O . MET A 1 264 ? -9.933 -0.992 0.591 1.00 89.44 264 MET A O 1
ATOM 2038 N N . ILE A 1 265 ? -12.166 -0.672 0.576 1.00 93.00 265 ILE A N 1
ATOM 2039 C CA . ILE A 1 265 ? -12.400 -1.266 -0.745 1.00 93.00 265 ILE A CA 1
ATOM 2040 C C . ILE A 1 265 ? -11.659 -0.462 -1.819 1.00 93.00 265 ILE A C 1
ATOM 2042 O O . ILE A 1 265 ? -10.897 -1.040 -2.590 1.00 93.00 265 ILE A O 1
ATOM 2046 N N . ASN A 1 266 ? -11.792 0.865 -1.828 1.00 89.75 266 ASN A N 1
ATOM 2047 C CA . ASN A 1 266 ? -11.119 1.731 -2.802 1.00 89.75 266 ASN A CA 1
ATOM 2048 C C . ASN A 1 266 ? -9.596 1.647 -2.702 1.00 89.75 266 ASN A C 1
ATOM 2050 O O . ASN A 1 266 ? -8.908 1.672 -3.716 1.00 89.75 266 ASN A O 1
ATOM 2054 N N . THR A 1 267 ? -9.066 1.502 -1.486 1.00 85.12 267 THR A N 1
ATOM 2055 C CA . THR A 1 267 ? -7.624 1.363 -1.258 1.00 85.12 267 THR A CA 1
ATOM 2056 C C . THR A 1 267 ? -7.098 0.057 -1.845 1.00 85.12 267 THR A C 1
ATOM 2058 O O . THR A 1 267 ? -6.100 0.078 -2.555 1.00 85.12 267 THR A O 1
ATOM 2061 N N . ILE A 1 268 ? -7.753 -1.083 -1.584 1.00 86.12 268 ILE A N 1
ATOM 2062 C CA . ILE A 1 268 ? -7.258 -2.369 -2.102 1.00 86.12 268 ILE A CA 1
ATOM 2063 C C . ILE A 1 268 ? -7.461 -2.507 -3.609 1.00 86.12 268 ILE A C 1
ATOM 2065 O O . ILE A 1 268 ? -6.603 -3.055 -4.288 1.00 86.12 268 ILE A O 1
ATOM 2069 N N . THR A 1 269 ? -8.562 -1.976 -4.137 1.00 89.00 269 THR A N 1
ATOM 2070 C CA . THR A 1 269 ? -8.878 -2.046 -5.569 1.00 89.00 269 THR A CA 1
ATOM 2071 C C . THR A 1 269 ? -8.129 -0.998 -6.383 1.00 89.00 269 THR A C 1
ATOM 2073 O O . THR A 1 269 ? -8.035 -1.119 -7.602 1.00 89.00 269 THR A O 1
ATOM 2076 N N . SER A 1 270 ? -7.615 0.046 -5.726 1.00 86.62 270 SER A N 1
ATOM 2077 C CA . SER A 1 270 ? -7.124 1.265 -6.374 1.00 86.62 270 SER A CA 1
ATOM 2078 C C . SER A 1 270 ? -8.143 1.855 -7.364 1.00 86.62 270 SER A C 1
ATOM 2080 O O . SER A 1 270 ? -7.782 2.448 -8.377 1.00 86.62 270 SER A O 1
ATOM 2082 N N . ALA A 1 271 ? -9.437 1.688 -7.082 1.00 87.50 271 ALA A N 1
ATOM 2083 C CA . ALA A 1 271 ? -10.546 2.136 -7.914 1.00 87.50 271 ALA A CA 1
ATOM 2084 C C . ALA A 1 271 ? -11.529 2.983 -7.104 1.00 87.50 271 ALA A C 1
ATOM 2086 O O . ALA A 1 271 ? -11.593 2.904 -5.877 1.00 87.50 271 ALA A O 1
ATOM 2087 N N . VAL A 1 272 ? -12.330 3.792 -7.800 1.00 87.81 272 VAL A N 1
ATOM 2088 C CA . VAL A 1 272 ? -13.475 4.470 -7.183 1.00 87.81 272 VAL A CA 1
ATOM 2089 C C . VAL A 1 272 ? -14.656 3.508 -7.194 1.00 87.81 272 VAL A C 1
ATOM 2091 O O . VAL A 1 272 ? -15.530 3.593 -8.053 1.00 87.81 272 VAL A O 1
ATOM 2094 N N . ILE A 1 273 ? -14.671 2.591 -6.231 1.00 88.69 273 ILE A N 1
ATOM 2095 C CA . ILE A 1 273 ? -15.833 1.750 -5.967 1.00 88.69 273 ILE A CA 1
ATOM 2096 C C . ILE A 1 273 ? -16.849 2.586 -5.190 1.00 88.69 273 ILE A C 1
ATOM 2098 O O . ILE A 1 273 ? -16.508 3.430 -4.353 1.00 88.69 273 ILE A O 1
ATOM 2102 N N . THR A 1 274 ? -18.119 2.398 -5.526 1.00 90.12 274 THR A N 1
ATOM 2103 C CA . THR A 1 274 ? -19.235 3.092 -4.878 1.00 90.12 274 THR A CA 1
ATOM 2104 C C . THR A 1 274 ? -20.169 2.090 -4.215 1.00 90.12 274 THR A C 1
ATOM 2106 O O . THR A 1 274 ? -20.125 0.891 -4.491 1.00 90.12 274 THR A O 1
ATOM 2109 N N . ASP A 1 275 ? -21.085 2.586 -3.389 1.00 87.94 275 ASP A N 1
ATOM 2110 C CA . ASP A 1 275 ? -22.158 1.798 -2.769 1.00 87.94 275 ASP A CA 1
ATOM 2111 C C . ASP A 1 275 ? -23.126 1.149 -3.781 1.00 87.94 275 ASP A C 1
ATOM 2113 O O . ASP A 1 275 ? -24.020 0.390 -3.406 1.00 87.94 275 ASP A O 1
ATOM 2117 N N . LYS A 1 276 ? -22.953 1.402 -5.082 1.00 90.38 276 LYS A N 1
ATOM 2118 C CA . LYS A 1 276 ? -23.642 0.692 -6.165 1.00 90.38 276 LYS A CA 1
ATOM 2119 C C . LYS A 1 276 ? -23.060 -0.688 -6.458 1.00 90.38 276 LYS A C 1
ATOM 2121 O O . LYS A 1 276 ? -23.739 -1.473 -7.108 1.00 90.38 276 LYS A O 1
ATOM 2126 N N . GLU A 1 277 ? -21.855 -0.985 -5.982 1.00 92.94 277 GLU A N 1
ATOM 2127 C CA . GLU A 1 277 ? -21.135 -2.229 -6.279 1.00 92.94 277 GLU A CA 1
ATOM 2128 C C . GLU A 1 277 ? -21.072 -3.203 -5.102 1.00 92.94 277 GLU A C 1
ATOM 2130 O O . GLU A 1 277 ? -20.713 -4.363 -5.276 1.00 92.94 277 GLU A O 1
ATOM 2135 N N . TYR A 1 278 ? -21.458 -2.768 -3.906 1.00 95.69 278 TYR A N 1
ATOM 2136 C CA . TYR A 1 278 ? -21.546 -3.627 -2.733 1.00 95.69 278 TYR A CA 1
ATOM 2137 C C . TYR A 1 278 ? -22.697 -3.200 -1.821 1.00 95.69 278 TYR A C 1
ATOM 2139 O O . TYR A 1 278 ? -23.157 -2.059 -1.855 1.00 95.69 278 TYR A O 1
ATOM 2147 N N . ASP A 1 279 ? -23.163 -4.130 -0.999 1.00 96.50 279 ASP A N 1
ATOM 2148 C CA . ASP A 1 279 ? -24.114 -3.894 0.077 1.00 96.50 279 ASP A CA 1
ATOM 2149 C C . ASP A 1 279 ? -23.421 -4.008 1.432 1.00 96.50 279 ASP A C 1
ATOM 2151 O O . ASP A 1 279 ? -22.523 -4.829 1.629 1.00 96.50 279 ASP A O 1
ATOM 2155 N N . VAL A 1 280 ? -23.865 -3.181 2.380 1.00 97.06 280 VAL A N 1
ATOM 2156 C CA . VAL A 1 280 ? -23.468 -3.262 3.789 1.00 97.06 280 VAL A CA 1
ATOM 2157 C C . VAL A 1 280 ? -24.703 -3.592 4.610 1.00 97.06 280 VAL A C 1
ATOM 2159 O O . VAL A 1 280 ? -25.569 -2.739 4.819 1.00 97.06 280 VAL A O 1
ATOM 2162 N N . GLU A 1 281 ? -24.773 -4.825 5.097 1.00 97.69 281 GLU A N 1
ATOM 2163 C CA . GLU A 1 281 ? -25.813 -5.265 6.019 1.00 97.69 281 GLU A CA 1
ATOM 2164 C C . GLU A 1 281 ? -25.379 -4.948 7.451 1.00 97.69 281 GLU A C 1
ATOM 2166 O O . GLU A 1 281 ? -24.484 -5.585 8.017 1.00 97.69 281 GLU A O 1
ATOM 2171 N N . LEU A 1 282 ? -26.017 -3.934 8.034 1.00 97.19 282 LEU A N 1
ATOM 2172 C CA . LEU A 1 282 ? -25.805 -3.553 9.425 1.00 97.19 282 LEU A CA 1
ATOM 2173 C C . LEU A 1 282 ? -26.727 -4.353 10.365 1.00 97.19 282 LEU A C 1
ATOM 2175 O O . LEU A 1 282 ? -27.851 -4.702 9.986 1.00 97.19 282 LEU A O 1
ATOM 2179 N N . PRO A 1 283 ? -26.300 -4.609 11.613 1.00 95.94 283 PRO A N 1
ATOM 2180 C CA . PRO A 1 283 ? -27.156 -5.218 12.623 1.00 95.94 283 PRO A CA 1
ATOM 2181 C C . PRO A 1 283 ? -28.424 -4.392 12.882 1.00 95.94 283 PRO A C 1
ATOM 2183 O O . PRO A 1 283 ? -28.365 -3.181 13.091 1.00 95.94 283 PRO A O 1
ATOM 2186 N N . LYS A 1 284 ? -29.586 -5.055 12.963 1.00 94.38 284 LYS A N 1
ATOM 2187 C CA . LYS A 1 284 ? -30.895 -4.391 13.162 1.00 94.38 284 LYS A CA 1
ATOM 2188 C C . LYS A 1 284 ? -31.000 -3.596 14.466 1.00 94.38 284 LYS A C 1
ATOM 2190 O O . LYS A 1 284 ? -31.798 -2.671 14.561 1.00 94.38 284 LYS A O 1
ATOM 2195 N N . ASN A 1 285 ? -30.224 -3.981 15.476 1.00 91.38 285 ASN A N 1
ATOM 2196 C CA . ASN A 1 285 ? -30.278 -3.412 16.821 1.00 91.38 285 ASN A CA 1
ATOM 2197 C C . ASN A 1 285 ? -29.159 -2.388 17.082 1.00 91.38 285 ASN A C 1
ATOM 2199 O O . ASN A 1 285 ? -28.829 -2.138 18.245 1.00 91.38 285 ASN A O 1
ATOM 2203 N N . GLY A 1 286 ? -28.579 -1.817 16.021 1.00 92.06 286 GLY A N 1
ATOM 2204 C CA . GLY A 1 286 ? -27.454 -0.887 16.087 1.00 92.06 286 GLY A CA 1
ATOM 2205 C C . GLY A 1 286 ? -26.101 -1.578 16.277 1.00 92.06 286 GLY A C 1
ATOM 2206 O O . GLY A 1 286 ? -26.005 -2.801 16.374 1.00 92.06 286 GLY A O 1
ATOM 2207 N N . LEU A 1 287 ? -25.038 -0.775 16.342 1.00 95.06 287 LEU A N 1
ATOM 2208 C CA . LEU A 1 287 ? -23.656 -1.250 16.421 1.00 95.06 287 LEU A CA 1
ATOM 2209 C C . LEU A 1 287 ? -23.261 -1.662 17.855 1.00 95.06 287 LEU A C 1
ATOM 2211 O O . LEU A 1 287 ? -22.589 -0.916 18.569 1.00 95.06 287 LEU A O 1
ATOM 2215 N N . LYS A 1 288 ? -23.728 -2.838 18.297 1.00 95.69 288 LYS A N 1
ATOM 2216 C CA . LYS A 1 288 ? -23.459 -3.416 19.631 1.00 95.69 288 LYS A CA 1
ATOM 2217 C C . LYS A 1 288 ? -22.302 -4.417 19.609 1.00 95.69 288 LYS A C 1
ATOM 2219 O O . LYS A 1 288 ? -22.027 -5.024 18.583 1.00 95.69 288 LYS A O 1
ATOM 2224 N N . LEU A 1 289 ? -21.661 -4.619 20.763 1.00 96.75 289 LEU A N 1
ATOM 2225 C CA . LEU A 1 289 ? -20.529 -5.538 20.923 1.00 96.75 289 LEU A CA 1
ATOM 2226 C C . LEU A 1 289 ? -20.878 -6.954 20.434 1.00 96.75 28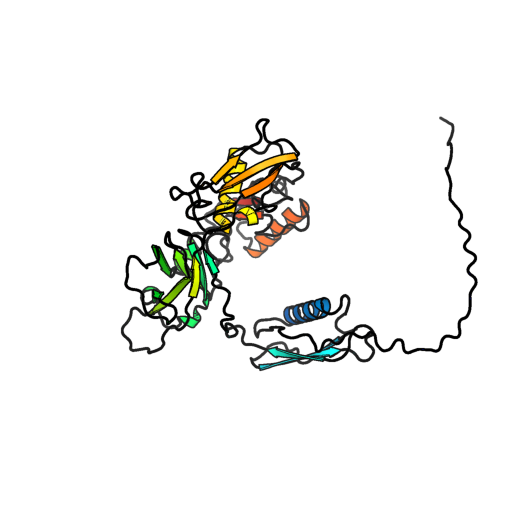9 LEU A C 1
ATOM 2228 O O . LEU A 1 289 ? -21.880 -7.524 20.860 1.00 96.75 289 LEU A O 1
ATOM 2232 N N . GLY A 1 290 ? -20.034 -7.516 19.568 1.00 95.50 290 GLY A N 1
ATOM 2233 C CA . GLY A 1 290 ? -20.164 -8.871 19.029 1.00 95.50 290 GLY A CA 1
ATOM 2234 C C . GLY A 1 290 ? -21.141 -9.025 17.859 1.00 95.50 290 GLY A C 1
ATOM 2235 O O . GLY A 1 290 ? -21.110 -10.059 17.195 1.00 95.50 290 GLY A O 1
ATOM 2236 N N . GLU A 1 291 ? -21.972 -8.021 17.567 1.00 96.75 291 GLU A N 1
ATOM 2237 C CA . GLU A 1 291 ? -22.838 -8.046 16.384 1.00 96.75 291 GLU A CA 1
ATOM 2238 C C . GLU A 1 291 ? -22.002 -8.055 15.098 1.00 96.75 291 GLU A C 1
ATOM 2240 O O . GLU A 1 291 ? -20.899 -7.506 15.046 1.00 96.75 291 GLU A O 1
ATOM 2245 N N . ILE A 1 292 ? -22.536 -8.686 14.052 1.00 96.88 292 ILE A N 1
ATOM 2246 C CA . ILE A 1 292 ? -21.820 -8.913 12.796 1.00 96.88 292 ILE A CA 1
ATOM 2247 C C . ILE A 1 292 ? -22.276 -7.915 11.739 1.00 96.88 292 ILE A C 1
ATOM 2249 O O . ILE A 1 292 ? -23.458 -7.842 11.407 1.00 96.88 292 ILE A O 1
ATOM 2253 N N . VAL A 1 293 ? -21.315 -7.205 11.159 1.00 97.31 293 VAL A N 1
ATOM 2254 C CA . VAL A 1 293 ? -21.506 -6.436 9.929 1.00 97.31 293 VAL A CA 1
ATOM 2255 C C . VAL A 1 293 ? -21.114 -7.328 8.761 1.00 97.31 293 VAL A C 1
ATOM 2257 O O . VAL A 1 293 ? -20.055 -7.960 8.801 1.00 97.31 293 VAL A O 1
ATOM 2260 N N . LYS A 1 294 ? -21.955 -7.386 7.727 1.00 97.62 294 LYS A N 1
ATOM 2261 C CA . LYS A 1 294 ? -21.650 -8.118 6.494 1.00 97.62 294 LYS A CA 1
ATOM 2262 C C . LYS A 1 294 ? -21.512 -7.151 5.335 1.00 97.62 294 LYS A C 1
ATOM 2264 O O . LYS A 1 294 ? -22.283 -6.200 5.219 1.00 97.62 294 LYS A O 1
ATOM 2269 N N . VAL A 1 295 ? -20.536 -7.414 4.484 1.00 97.31 295 VAL A N 1
ATOM 2270 C CA . VAL A 1 295 ? -20.278 -6.654 3.268 1.00 97.31 295 VAL A CA 1
ATOM 2271 C C . VAL A 1 295 ? -20.244 -7.642 2.117 1.00 97.31 295 VAL A C 1
ATOM 2273 O O . VAL A 1 295 ? -19.485 -8.607 2.166 1.00 97.31 295 VAL A O 1
ATOM 2276 N N . LYS A 1 296 ? -21.075 -7.421 1.102 1.00 96.44 296 LYS A N 1
ATOM 2277 C CA . LYS A 1 296 ? -21.214 -8.330 -0.038 1.00 96.44 296 LYS A CA 1
ATOM 2278 C C . LYS A 1 296 ? -21.122 -7.544 -1.337 1.00 96.44 296 LYS A C 1
ATOM 2280 O O . LYS A 1 296 ? -21.817 -6.542 -1.478 1.00 96.44 296 LYS A O 1
ATOM 2285 N N . ALA A 1 297 ? -20.303 -7.997 -2.283 1.00 95.56 297 ALA A N 1
ATOM 2286 C CA . ALA A 1 297 ? -20.314 -7.448 -3.635 1.00 95.56 297 ALA A CA 1
ATOM 2287 C C . ALA A 1 297 ? -21.681 -7.711 -4.294 1.00 95.56 297 ALA A C 1
ATOM 2289 O O . ALA A 1 297 ? -22.221 -8.818 -4.212 1.00 95.56 297 ALA A O 1
ATOM 2290 N N . LYS A 1 298 ? -22.259 -6.690 -4.926 1.00 94.00 298 LYS A N 1
ATOM 2291 C CA . LYS A 1 298 ? -23.540 -6.795 -5.636 1.00 94.00 298 LYS A CA 1
ATOM 2292 C C . LYS A 1 298 ? -23.381 -7.651 -6.876 1.00 94.00 298 LYS A C 1
ATOM 2294 O O . LYS A 1 298 ? -22.340 -7.611 -7.513 1.00 94.00 298 LYS A O 1
ATOM 2299 N N . GLU A 1 299 ? -24.417 -8.398 -7.232 1.00 87.62 299 GLU A N 1
ATOM 2300 C CA . GLU A 1 299 ? -24.431 -9.129 -8.499 1.00 87.62 299 GLU A CA 1
ATOM 2301 C C . GLU A 1 299 ? -24.473 -8.146 -9.672 1.00 87.62 299 GLU A C 1
ATOM 2303 O O . GLU A 1 299 ? -25.217 -7.159 -9.655 1.00 87.62 299 GLU A O 1
ATOM 2308 N N . GLY A 1 300 ? -23.650 -8.415 -10.683 1.00 78.06 300 GLY A N 1
ATOM 2309 C CA . GLY A 1 300 ? -23.652 -7.672 -11.929 1.00 78.06 300 GLY A CA 1
ATOM 2310 C C . GLY A 1 300 ? -24.952 -7.892 -12.698 1.00 78.06 300 GLY A C 1
ATOM 2311 O O . GLY A 1 300 ? -25.657 -8.891 -12.540 1.00 78.06 300 GLY A O 1
ATOM 2312 N N . THR A 1 301 ? -25.276 -6.953 -13.584 1.00 69.44 301 THR A N 1
ATOM 2313 C CA . THR A 1 301 ? -26.440 -7.051 -14.483 1.00 69.44 301 THR A CA 1
ATOM 2314 C C . THR A 1 301 ? -26.365 -8.229 -15.457 1.00 69.44 301 THR A C 1
ATOM 2316 O O . THR A 1 301 ? -27.367 -8.589 -16.066 1.00 69.44 301 THR A O 1
ATOM 2319 N N . ASP A 1 302 ? -25.178 -8.804 -15.630 1.00 71.75 302 ASP A N 1
ATOM 2320 C CA . ASP A 1 302 ? -24.888 -9.969 -16.462 1.00 71.75 302 ASP A CA 1
ATOM 2321 C C . ASP A 1 302 ? -25.113 -11.308 -15.733 1.00 71.75 302 ASP A C 1
ATOM 2323 O O . ASP A 1 302 ? -24.924 -12.369 -16.328 1.00 71.75 302 ASP A O 1
ATOM 2327 N N . GLY A 1 303 ? -25.534 -11.277 -14.462 1.00 66.44 303 GLY A N 1
ATOM 2328 C CA . GLY A 1 303 ? -25.742 -12.475 -13.650 1.00 66.44 303 GLY A CA 1
ATOM 2329 C C . GLY A 1 303 ? -24.442 -13.163 -13.230 1.00 66.44 303 GLY A C 1
ATOM 2330 O O . GLY A 1 303 ? -24.487 -14.297 -12.751 1.00 66.44 303 GLY A O 1
ATOM 2331 N N . GLN A 1 304 ? -23.286 -12.512 -13.407 1.00 66.25 304 GLN A N 1
ATOM 2332 C CA . GLN A 1 304 ? -22.036 -12.985 -12.827 1.00 66.25 304 GLN A CA 1
ATOM 2333 C C . GLN A 1 304 ? -21.937 -12.591 -11.346 1.00 66.25 304 GLN A C 1
ATOM 2335 O O . GLN A 1 304 ? -22.455 -11.563 -10.905 1.00 66.25 304 GLN A O 1
ATOM 2340 N N . ASN A 1 305 ? -21.249 -13.430 -10.566 1.00 63.06 305 ASN A N 1
ATOM 2341 C CA . ASN A 1 305 ? -21.013 -13.201 -9.142 1.00 63.06 305 ASN A CA 1
ATOM 2342 C C . ASN A 1 305 ? -20.133 -11.956 -8.939 1.00 63.06 305 ASN A C 1
ATOM 2344 O O . ASN A 1 305 ? -18.913 -12.039 -9.069 1.00 63.06 305 ASN A O 1
ATOM 2348 N N . GLY A 1 306 ? -20.741 -10.828 -8.578 1.00 65.75 306 GLY A N 1
ATOM 2349 C CA . GLY A 1 306 ? -20.031 -9.593 -8.239 1.00 65.75 306 GLY A CA 1
ATOM 2350 C C . GLY A 1 306 ? -20.233 -8.458 -9.241 1.00 65.75 306 GLY A C 1
ATOM 2351 O O . GLY A 1 306 ? -20.806 -8.638 -10.315 1.00 65.75 306 GLY A O 1
ATOM 2352 N N . SER A 1 307 ? -19.767 -7.273 -8.858 1.00 84.19 307 SER A N 1
ATOM 2353 C CA . SER A 1 307 ? -19.829 -6.062 -9.665 1.00 84.19 307 SER A CA 1
ATOM 2354 C C . SER A 1 307 ? -18.780 -6.119 -10.792 1.00 84.19 307 SER A C 1
ATOM 2356 O O . SER A 1 307 ? -18.032 -7.100 -10.894 1.00 84.19 307 SER A O 1
ATOM 2358 N N . PRO A 1 308 ? -18.684 -5.092 -11.660 1.00 87.12 308 PRO A N 1
ATOM 2359 C CA . PRO A 1 308 ? -17.630 -5.036 -12.671 1.00 87.12 308 PRO A CA 1
ATOM 2360 C C . PRO A 1 308 ? -16.219 -5.136 -12.078 1.00 87.12 308 PRO A C 1
ATOM 2362 O O . PRO A 1 308 ? -15.358 -5.759 -12.687 1.00 87.12 308 PRO A O 1
ATOM 2365 N N . SER A 1 309 ? -15.991 -4.591 -10.878 1.00 92.00 309 SER A N 1
ATOM 2366 C CA . SER A 1 309 ? -14.650 -4.468 -10.295 1.00 92.00 309 SER A CA 1
ATOM 2367 C C . SER A 1 309 ? -14.376 -5.393 -9.102 1.00 92.00 309 SER A C 1
ATOM 2369 O O . SER A 1 309 ? -13.213 -5.683 -8.814 1.00 92.00 309 SER A O 1
ATOM 2371 N N . ILE A 1 310 ? -15.406 -5.865 -8.391 1.00 94.31 310 ILE A N 1
ATOM 2372 C CA . ILE A 1 310 ? -15.245 -6.654 -7.159 1.00 94.31 310 ILE A CA 1
ATOM 2373 C C . ILE A 1 310 ? -16.186 -7.857 -7.086 1.00 94.31 310 ILE A C 1
ATOM 2375 O O . ILE A 1 310 ? -17.291 -7.843 -7.619 1.00 94.31 310 ILE A O 1
ATOM 2379 N N . PHE A 1 311 ? -15.774 -8.893 -6.358 1.00 94.69 311 PHE A N 1
ATOM 2380 C CA . PHE A 1 311 ? -16.608 -10.051 -6.032 1.00 94.69 311 PHE A CA 1
ATOM 2381 C C . PHE A 1 311 ? -16.369 -10.526 -4.597 1.00 94.69 311 PHE A C 1
ATOM 2383 O O . PHE A 1 311 ? -15.466 -10.042 -3.919 1.00 94.69 311 PHE A O 1
ATOM 2390 N N . GLY A 1 312 ? -17.189 -11.475 -4.143 1.00 95.00 312 GLY A N 1
ATOM 2391 C CA . GLY A 1 312 ? -17.070 -12.084 -2.820 1.00 95.00 312 GLY A CA 1
ATOM 2392 C C . GLY A 1 312 ? -17.810 -11.328 -1.719 1.00 95.00 312 GLY A C 1
ATOM 2393 O O . GLY A 1 312 ? -18.588 -10.397 -1.955 1.00 95.00 312 GLY A O 1
ATOM 2394 N N . ASP A 1 313 ? -17.587 -11.775 -0.490 1.00 96.25 313 ASP A N 1
ATOM 2395 C CA . ASP A 1 313 ? -18.160 -11.192 0.713 1.00 96.25 313 ASP A CA 1
ATOM 2396 C C . ASP A 1 313 ? -17.199 -11.327 1.892 1.00 96.25 313 ASP A C 1
ATOM 2398 O O . ASP A 1 313 ? -16.296 -12.163 1.915 1.00 96.25 313 ASP A O 1
ATOM 2402 N N . PHE A 1 314 ? -17.381 -10.466 2.885 1.00 96.94 314 PHE A N 1
ATOM 2403 C CA . PHE A 1 314 ? -16.721 -10.611 4.168 1.00 96.94 314 PHE A CA 1
ATOM 2404 C C . PHE A 1 314 ? -17.630 -10.143 5.294 1.00 96.94 314 PHE A C 1
ATOM 2406 O O . PHE A 1 314 ? -18.602 -9.408 5.108 1.00 96.94 314 PHE A O 1
ATOM 2413 N N . SER A 1 315 ? -17.299 -10.569 6.506 1.00 96.75 315 SER A N 1
ATOM 2414 C CA . SER A 1 315 ? -17.996 -10.130 7.704 1.00 96.75 315 SER A CA 1
ATOM 2415 C C . SER A 1 315 ? -17.023 -9.918 8.847 1.00 96.75 315 SER A C 1
ATOM 2417 O O . SER A 1 315 ? -15.957 -10.529 8.900 1.00 96.75 315 SER A O 1
ATOM 2419 N N . PHE A 1 316 ? -17.374 -9.019 9.757 1.00 95.94 316 PHE A N 1
ATOM 2420 C CA . PHE A 1 316 ? -16.568 -8.735 10.935 1.00 95.94 316 PHE A CA 1
ATOM 2421 C C . PHE A 1 316 ? -17.465 -8.388 12.119 1.00 95.94 316 PHE A C 1
ATOM 2423 O O . PHE A 1 316 ? -18.555 -7.833 11.961 1.00 95.94 316 PHE A O 1
ATOM 2430 N N . ALA A 1 317 ? -16.998 -8.744 13.313 1.00 96.00 317 ALA A N 1
ATOM 2431 C CA . ALA A 1 317 ? -17.688 -8.447 14.557 1.00 96.00 317 ALA A CA 1
ATOM 2432 C C . ALA A 1 317 ? -17.335 -7.046 15.059 1.00 96.00 317 ALA A C 1
ATOM 2434 O O . ALA A 1 317 ? -16.187 -6.603 14.958 1.00 96.00 317 ALA A O 1
ATOM 2435 N N . ILE A 1 318 ? -18.319 -6.375 15.645 1.00 96.81 318 ILE A N 1
ATOM 2436 C CA . ILE A 1 318 ? -18.140 -5.096 16.327 1.00 96.81 318 ILE A CA 1
ATOM 2437 C C . ILE A 1 318 ? -17.414 -5.332 17.649 1.00 96.81 318 ILE A C 1
ATOM 2439 O O . ILE A 1 318 ? -17.765 -6.231 18.415 1.00 96.81 318 ILE A O 1
ATOM 2443 N N . LYS A 1 319 ? -16.405 -4.508 17.918 1.00 95.94 319 LYS A N 1
ATOM 2444 C CA . LYS A 1 319 ? -15.522 -4.600 19.081 1.00 95.94 319 LYS A CA 1
ATOM 2445 C C . LYS A 1 319 ? -15.829 -3.504 20.094 1.00 95.94 319 LYS A C 1
ATOM 2447 O O . LYS A 1 319 ? -16.459 -2.493 19.779 1.00 95.94 319 LYS A O 1
ATOM 2452 N N . GLU A 1 320 ? -15.368 -3.705 21.319 1.00 97.00 320 GLU A N 1
ATOM 2453 C CA . GLU A 1 320 ? -15.327 -2.639 22.315 1.00 97.00 320 GLU A CA 1
ATOM 2454 C C . GLU A 1 320 ? -14.326 -1.565 21.870 1.00 97.00 320 GLU A C 1
ATOM 2456 O O . GLU A 1 320 ? -13.337 -1.883 21.210 1.00 97.00 320 GLU A O 1
ATOM 2461 N N . ASP A 1 321 ? -14.611 -0.294 22.163 1.00 96.06 321 ASP A N 1
ATOM 2462 C CA . ASP A 1 321 ? -13.739 0.821 21.781 1.00 96.06 321 ASP A CA 1
ATOM 2463 C C . ASP A 1 321 ? -12.793 1.214 22.919 1.00 96.06 321 ASP A C 1
ATOM 2465 O O . ASP A 1 321 ? -12.993 2.221 23.600 1.00 96.06 321 ASP A O 1
ATOM 2469 N N . ASP A 1 322 ? -11.751 0.413 23.111 1.00 95.31 322 ASP A N 1
ATOM 2470 C CA . ASP A 1 322 ? -10.668 0.635 24.076 1.00 95.31 322 ASP A CA 1
ATOM 2471 C C . ASP A 1 322 ? -9.532 1.526 23.533 1.00 95.31 322 ASP A C 1
ATOM 2473 O O . ASP A 1 322 ? -8.555 1.812 24.235 1.00 95.31 322 ASP A O 1
ATOM 2477 N N . ARG A 1 323 ? -9.674 2.014 22.296 1.00 95.88 323 ARG A N 1
ATOM 2478 C CA . ARG A 1 323 ? -8.683 2.858 21.624 1.00 95.88 323 ARG A CA 1
ATOM 2479 C C . ARG A 1 323 ? -8.509 4.199 22.322 1.00 95.88 323 ARG A C 1
ATOM 2481 O O . ARG A 1 323 ? -9.481 4.840 22.734 1.00 95.88 323 ARG A O 1
ATOM 2488 N N . LYS A 1 324 ? -7.265 4.676 22.344 1.00 96.31 324 LYS A N 1
ATOM 2489 C CA . LYS A 1 324 ? -6.914 6.006 22.856 1.00 96.31 324 LYS A CA 1
ATOM 2490 C C . LYS A 1 324 ? -7.303 7.102 21.872 1.00 96.31 324 LYS A C 1
ATOM 2492 O O . LYS A 1 324 ? -7.189 6.928 20.659 1.00 96.31 324 LYS A O 1
ATOM 2497 N N . ASP A 1 325 ? -7.777 8.228 22.385 1.00 95.94 325 ASP A N 1
ATOM 2498 C CA . ASP A 1 325 ? -8.228 9.334 21.547 1.00 95.94 325 ASP A CA 1
ATOM 2499 C C . ASP A 1 325 ? -7.062 10.287 21.256 1.00 95.94 325 ASP A C 1
ATOM 2501 O O . ASP A 1 325 ? -6.384 10.761 22.166 1.00 95.94 325 ASP A O 1
ATOM 2505 N N . LEU A 1 326 ? -6.822 10.598 19.980 1.00 96.19 326 LEU A N 1
ATOM 2506 C CA . LEU A 1 326 ? -5.744 11.511 19.588 1.00 96.19 326 LEU A CA 1
ATOM 2507 C C . LEU A 1 326 ? -5.950 12.951 20.081 1.00 96.19 326 LEU A C 1
ATOM 2509 O O . LEU A 1 326 ? -5.008 13.741 20.035 1.00 96.19 326 LEU A O 1
ATOM 2513 N N . SER A 1 327 ? -7.138 13.321 20.567 1.00 95.69 327 SER A N 1
ATOM 2514 C CA . SER A 1 327 ? -7.354 14.621 21.213 1.00 95.69 327 SER A CA 1
ATOM 2515 C C . SER A 1 327 ? -6.453 14.846 22.434 1.00 95.69 327 SER A C 1
ATOM 2517 O O . SER A 1 327 ? -6.123 16.000 22.708 1.00 95.69 327 SER A O 1
ATOM 2519 N N . GLU A 1 328 ? -5.961 13.780 23.079 1.00 94.31 328 GLU A N 1
ATOM 2520 C CA . GLU A 1 328 ? -4.968 13.836 24.166 1.00 94.31 328 GLU A CA 1
ATOM 2521 C C . GLU A 1 328 ? -3.622 14.461 23.731 1.00 94.31 328 GLU A C 1
ATOM 2523 O O . GLU A 1 328 ? -2.838 14.921 24.567 1.00 94.31 328 GLU A O 1
ATOM 2528 N N . LEU A 1 329 ? -3.345 14.544 22.420 1.00 93.19 329 LEU A N 1
ATOM 2529 C CA . LEU A 1 329 ? -2.148 15.211 21.895 1.00 93.19 329 LEU A CA 1
ATOM 2530 C C . LEU A 1 329 ? -2.192 16.739 22.043 1.00 93.19 329 LEU A C 1
ATOM 2532 O O . LEU A 1 329 ? -1.128 17.357 22.060 1.00 93.19 329 LEU A O 1
ATOM 2536 N N . LYS A 1 330 ? -3.379 17.362 22.141 1.00 93.62 330 LYS A N 1
ATOM 2537 C CA . LYS A 1 330 ? -3.517 18.835 22.143 1.00 93.62 330 LYS A CA 1
ATOM 2538 C C . LYS A 1 330 ? -2.727 19.510 23.257 1.00 93.62 330 LYS A C 1
ATOM 2540 O O . LYS A 1 330 ? -2.161 20.576 23.034 1.00 93.62 330 LYS A O 1
ATOM 2545 N N . ASP A 1 331 ? -2.668 18.872 24.416 1.00 88.81 331 ASP A N 1
ATOM 2546 C CA . ASP A 1 331 ? -2.045 19.451 25.605 1.00 88.81 331 ASP A CA 1
ATOM 2547 C C . ASP A 1 331 ? -0.541 19.147 25.686 1.00 88.81 331 ASP A C 1
ATOM 2549 O O . ASP A 1 331 ? 0.180 19.763 26.468 1.00 88.81 331 ASP A O 1
ATOM 2553 N N . ASN A 1 332 ? -0.050 18.217 24.859 1.00 90.06 332 ASN A N 1
ATOM 2554 C CA . ASN A 1 332 ? 1.282 17.623 24.996 1.00 90.06 332 ASN A CA 1
ATOM 2555 C C . ASN A 1 332 ? 2.189 17.826 23.775 1.00 90.06 332 ASN A C 1
ATOM 2557 O O . ASN A 1 332 ? 3.368 17.466 23.821 1.00 90.06 332 ASN A O 1
ATOM 2561 N N . LEU A 1 333 ? 1.667 18.388 22.682 1.00 95.38 333 LEU A N 1
ATOM 2562 C CA . LEU A 1 333 ? 2.401 18.536 21.433 1.00 95.38 333 LEU A CA 1
ATOM 2563 C C . LEU A 1 333 ? 2.348 19.970 20.904 1.00 95.38 333 LEU A C 1
ATOM 2565 O O . LEU A 1 333 ? 1.333 20.438 20.394 1.00 95.38 333 LEU A O 1
ATOM 2569 N N . THR A 1 334 ? 3.503 20.631 20.952 1.00 94.62 334 THR A N 1
ATOM 2570 C CA . THR A 1 334 ? 3.715 21.952 20.357 1.00 94.62 334 THR A CA 1
ATOM 2571 C C . THR A 1 334 ? 4.606 21.838 19.129 1.00 94.62 334 THR A C 1
ATOM 2573 O O . THR A 1 334 ? 5.746 21.370 19.223 1.00 94.62 334 THR A O 1
ATOM 2576 N N . ILE A 1 335 ? 4.107 22.327 17.995 1.00 93.19 335 ILE A N 1
ATOM 2577 C CA . ILE A 1 335 ? 4.859 22.436 16.745 1.00 93.19 335 ILE A CA 1
ATOM 2578 C C . ILE A 1 335 ? 5.182 23.906 16.476 1.00 93.19 335 ILE A C 1
ATOM 2580 O O . ILE A 1 335 ? 4.300 24.761 16.540 1.00 93.19 335 ILE A O 1
ATOM 2584 N N . ASN A 1 336 ? 6.444 24.204 16.177 1.00 92.31 336 ASN A N 1
ATOM 2585 C CA . ASN A 1 336 ? 6.896 25.546 15.822 1.00 92.31 336 ASN A CA 1
ATOM 2586 C C . ASN A 1 336 ? 7.176 25.627 14.325 1.00 92.31 336 ASN A C 1
ATOM 2588 O O . ASN A 1 336 ? 7.610 24.658 13.707 1.00 92.31 336 ASN A O 1
ATOM 2592 N N . ARG A 1 337 ? 7.009 26.821 13.757 1.00 88.50 337 ARG A N 1
ATOM 2593 C CA . ARG A 1 337 ? 7.284 27.096 12.342 1.00 88.50 337 ARG A CA 1
ATOM 2594 C C . ARG A 1 337 ? 8.749 26.870 11.949 1.00 88.50 337 ARG A C 1
ATOM 2596 O O . ARG A 1 337 ? 9.032 26.637 10.781 1.00 88.50 337 ARG A O 1
ATOM 2603 N N . SER A 1 338 ? 9.659 26.960 12.916 1.00 88.88 338 SER A N 1
ATOM 2604 C CA . SER A 1 338 ? 11.093 26.719 12.745 1.00 88.88 338 SER A CA 1
ATOM 2605 C C . SER A 1 338 ? 11.496 25.245 12.841 1.00 88.88 338 SER A C 1
ATOM 2607 O O . SER A 1 338 ? 12.653 24.933 12.568 1.00 88.88 338 SER A O 1
ATOM 2609 N N . ASP A 1 339 ? 10.586 24.342 13.227 1.00 87.38 339 ASP A N 1
ATOM 2610 C CA . ASP A 1 339 ? 10.896 22.916 13.280 1.00 87.38 339 ASP A CA 1
ATOM 2611 C C . ASP A 1 339 ? 11.014 22.347 11.853 1.00 87.38 339 ASP A C 1
ATOM 2613 O O . ASP A 1 339 ? 10.161 22.584 10.994 1.00 87.38 339 ASP A O 1
ATOM 2617 N N . SER A 1 340 ? 12.051 21.549 11.597 1.00 85.06 340 SER A N 1
ATOM 2618 C CA . SER A 1 340 ? 12.169 20.795 10.345 1.00 85.06 340 SER A CA 1
ATOM 2619 C C . SER A 1 340 ? 11.127 19.676 10.268 1.00 85.06 340 SER A C 1
ATOM 2621 O O . SER A 1 340 ? 10.611 19.210 11.288 1.00 85.06 340 SER A O 1
ATOM 2623 N N . THR A 1 341 ? 10.852 19.160 9.065 1.00 80.00 341 THR A N 1
ATOM 2624 C CA . THR A 1 341 ? 9.918 18.028 8.901 1.00 80.00 341 THR A CA 1
ATOM 2625 C C . THR A 1 341 ? 10.333 16.813 9.736 1.00 80.00 341 THR A C 1
ATOM 2627 O O . THR A 1 341 ? 9.485 16.173 10.359 1.00 80.00 341 THR A O 1
ATOM 2630 N N . THR A 1 342 ? 11.634 16.519 9.822 1.00 83.44 342 THR A N 1
ATOM 2631 C CA . THR A 1 342 ? 12.166 15.435 10.662 1.00 83.44 342 THR A CA 1
ATOM 2632 C C . THR A 1 342 ? 11.898 15.682 12.144 1.00 83.44 342 THR A C 1
ATOM 2634 O O . THR A 1 342 ? 11.413 14.785 12.832 1.00 83.44 342 THR A O 1
ATOM 2637 N N . GLN A 1 343 ? 12.141 16.902 12.636 1.00 89.31 343 GLN A N 1
ATOM 2638 C CA . GLN A 1 343 ? 11.861 17.262 14.030 1.00 89.31 343 GLN A CA 1
ATOM 2639 C C . GLN A 1 343 ? 10.370 17.147 14.351 1.00 89.31 343 GLN A C 1
ATOM 2641 O O . GLN A 1 343 ? 10.007 16.650 15.414 1.00 89.31 343 GLN A O 1
ATOM 2646 N N . ILE A 1 344 ? 9.496 17.555 13.432 1.00 89.56 344 ILE A N 1
ATOM 2647 C CA . ILE A 1 344 ? 8.046 17.451 13.618 1.00 89.56 344 ILE A CA 1
ATOM 2648 C C . ILE A 1 344 ? 7.609 15.995 13.664 1.00 89.56 344 ILE A C 1
ATOM 2650 O O . ILE A 1 344 ? 6.897 15.616 14.591 1.00 89.56 344 ILE A O 1
ATOM 2654 N N . LYS A 1 345 ? 8.078 15.159 12.731 1.00 87.94 345 LYS A N 1
ATOM 2655 C CA . LYS A 1 345 ? 7.808 13.714 12.747 1.00 87.94 345 LYS A CA 1
ATOM 2656 C C . LYS A 1 345 ? 8.258 13.079 14.065 1.00 87.94 345 LYS A C 1
ATOM 2658 O O . LYS A 1 345 ? 7.482 12.347 14.670 1.00 87.94 345 LYS A O 1
ATOM 2663 N N . GLN A 1 346 ? 9.455 13.412 14.552 1.00 90.25 346 GLN A N 1
ATOM 2664 C CA . GLN A 1 346 ? 9.971 12.921 15.835 1.00 90.25 346 GLN A CA 1
ATOM 2665 C C . GLN A 1 346 ? 9.133 13.396 17.029 1.00 90.25 346 GLN A C 1
ATOM 2667 O O . GLN A 1 346 ? 8.833 12.600 17.917 1.00 90.25 346 GLN A O 1
ATOM 2672 N N . LYS A 1 347 ? 8.721 14.671 17.060 1.00 94.69 347 LYS A N 1
ATOM 2673 C CA . LYS A 1 347 ? 7.846 15.205 18.117 1.00 94.69 347 LYS A CA 1
ATOM 2674 C C . LYS A 1 347 ? 6.478 14.529 18.112 1.00 94.69 347 LYS A C 1
ATOM 2676 O O . LYS A 1 347 ? 5.999 14.154 19.177 1.00 94.69 347 LYS A O 1
ATOM 2681 N N . ILE A 1 348 ? 5.883 14.347 16.931 1.00 93.94 348 ILE A N 1
ATOM 2682 C CA . ILE A 1 348 ? 4.611 13.640 16.753 1.00 93.94 348 ILE A CA 1
ATOM 2683 C C . ILE A 1 348 ? 4.742 12.199 17.237 1.00 93.94 348 ILE A C 1
ATOM 2685 O O . ILE A 1 348 ? 3.965 11.790 18.092 1.00 93.94 348 ILE A O 1
ATOM 2689 N N . GLN A 1 349 ? 5.741 11.457 16.750 1.00 93.31 349 GLN A N 1
ATOM 2690 C CA . GLN A 1 349 ? 5.971 10.067 17.143 1.00 93.31 349 GLN A CA 1
ATOM 2691 C C . GLN A 1 349 ? 6.157 9.950 18.660 1.00 93.31 349 GLN A C 1
ATOM 2693 O O . GLN A 1 349 ? 5.456 9.179 19.300 1.00 93.31 349 GLN A O 1
ATOM 2698 N N . LYS A 1 350 ? 7.007 10.793 19.261 1.00 94.94 350 LYS A N 1
ATOM 2699 C CA . LYS A 1 350 ? 7.222 10.812 20.714 1.00 94.94 350 LYS A CA 1
ATOM 2700 C C . LYS A 1 350 ? 5.938 11.107 21.496 1.00 94.94 350 LYS A C 1
ATOM 2702 O O . LYS A 1 350 ? 5.693 10.482 22.522 1.00 94.94 350 LYS A O 1
ATOM 2707 N N . ALA A 1 351 ? 5.135 12.072 21.049 1.00 95.69 351 ALA A N 1
ATOM 2708 C CA . ALA A 1 351 ? 3.877 12.410 21.713 1.00 95.69 351 ALA A CA 1
ATOM 2709 C C . ALA A 1 351 ? 2.843 11.281 21.583 1.00 95.69 351 ALA A C 1
ATOM 2711 O O . ALA A 1 351 ? 2.132 10.990 22.539 1.00 95.69 351 ALA A O 1
ATOM 2712 N N . ILE A 1 352 ? 2.801 10.612 20.431 1.00 94.88 352 ILE A N 1
ATOM 2713 C CA . ILE A 1 352 ? 1.959 9.440 20.191 1.00 94.88 352 ILE A CA 1
ATOM 2714 C C . ILE A 1 352 ? 2.399 8.259 21.062 1.00 94.88 352 ILE A C 1
ATOM 2716 O O . ILE A 1 352 ? 1.549 7.629 21.685 1.00 94.88 352 ILE A O 1
ATOM 2720 N N . ASP A 1 353 ? 3.703 8.003 21.182 1.00 94.12 353 ASP A N 1
ATOM 2721 C CA . ASP A 1 353 ? 4.233 6.927 22.027 1.00 94.12 353 ASP A CA 1
ATOM 2722 C C . ASP A 1 353 ? 3.901 7.128 23.513 1.00 94.12 353 ASP A C 1
ATOM 2724 O O . ASP A 1 353 ? 3.742 6.147 24.235 1.00 94.12 353 ASP A O 1
ATOM 2728 N N . ASN A 1 354 ? 3.724 8.375 23.968 1.00 94.50 354 ASN A N 1
ATOM 2729 C CA . ASN A 1 354 ? 3.251 8.664 25.326 1.00 94.50 354 ASN A CA 1
ATOM 2730 C C . ASN A 1 354 ? 1.766 8.315 25.537 1.00 94.50 354 ASN A C 1
ATOM 2732 O O . ASN A 1 354 ? 1.359 8.073 26.671 1.00 94.50 354 ASN A O 1
ATOM 2736 N N . ILE A 1 355 ? 0.957 8.312 24.473 1.00 93.81 355 ILE A N 1
ATOM 2737 C CA . ILE A 1 355 ? -0.459 7.914 24.523 1.00 93.81 355 ILE A CA 1
ATOM 2738 C C . ILE A 1 355 ? -0.573 6.392 24.413 1.00 93.81 355 ILE A C 1
ATOM 2740 O O . ILE A 1 355 ? -1.300 5.747 25.172 1.00 93.81 355 ILE A O 1
ATOM 2744 N N . CYS A 1 356 ? 0.131 5.807 23.444 1.00 94.31 356 CYS A N 1
ATOM 2745 C CA . CYS A 1 356 ? 0.134 4.378 23.180 1.00 94.31 356 CYS A CA 1
ATOM 2746 C C . CYS A 1 356 ? 1.450 3.978 22.496 1.00 94.31 356 CYS A C 1
ATOM 2748 O O . CYS A 1 356 ? 1.747 4.418 21.387 1.00 94.31 356 CYS A O 1
ATOM 2750 N N . HIS A 1 357 ? 2.235 3.127 23.158 1.00 93.62 357 HIS A N 1
ATOM 2751 C CA . HIS A 1 357 ? 3.546 2.707 22.667 1.00 93.62 357 HIS A CA 1
ATOM 2752 C C . HIS A 1 357 ? 3.477 1.855 21.391 1.00 93.62 357 HIS A C 1
ATOM 2754 O O . HIS A 1 357 ? 2.628 0.967 21.246 1.00 93.62 357 HIS A O 1
ATOM 2760 N N . GLY A 1 358 ? 4.454 2.058 20.502 1.00 90.62 358 GLY A N 1
ATOM 2761 C CA . GLY A 1 358 ? 4.687 1.177 19.354 1.00 90.62 358 GLY A CA 1
ATOM 2762 C C . GLY A 1 358 ? 3.699 1.393 18.209 1.00 90.62 358 GLY A C 1
ATOM 2763 O O . GLY A 1 358 ? 3.423 0.462 17.444 1.00 90.62 358 GLY A O 1
ATOM 2764 N N . LEU A 1 359 ? 3.138 2.600 18.114 1.00 92.19 359 LEU A N 1
ATOM 2765 C CA . LEU A 1 359 ? 2.344 3.029 16.970 1.00 92.19 359 LEU A CA 1
ATOM 2766 C C . LEU A 1 359 ? 3.258 3.399 15.809 1.00 92.19 359 LEU A C 1
ATOM 2768 O O . LEU A 1 359 ? 4.255 4.097 15.982 1.00 92.19 359 LEU A O 1
ATOM 2772 N N . LYS A 1 360 ? 2.902 2.935 14.615 1.00 86.94 360 LYS A N 1
ATOM 2773 C CA . LYS A 1 360 ? 3.670 3.140 13.390 1.00 86.94 360 LYS A CA 1
ATOM 2774 C C . LYS A 1 360 ? 2.960 4.141 12.482 1.00 86.94 360 LYS A C 1
ATOM 2776 O O . LYS A 1 360 ? 1.779 3.984 12.162 1.00 86.94 360 LYS A O 1
ATOM 2781 N N . PHE A 1 361 ? 3.699 5.146 12.019 1.00 84.00 361 PHE A N 1
ATOM 2782 C CA . PHE A 1 361 ? 3.242 6.072 10.982 1.00 84.00 361 PHE A CA 1
ATOM 2783 C C . PHE A 1 361 ? 2.778 5.313 9.723 1.00 84.00 361 PHE A C 1
ATOM 2785 O O . PHE A 1 361 ? 3.338 4.272 9.380 1.00 84.00 361 PHE A O 1
ATOM 2792 N N . LYS A 1 362 ? 1.735 5.818 9.052 1.00 81.31 362 LYS A N 1
ATOM 2793 C CA . LYS A 1 362 ? 1.000 5.216 7.915 1.00 81.31 362 LYS A CA 1
ATOM 2794 C C . LYS A 1 362 ? 0.210 3.945 8.226 1.00 81.31 362 LYS A C 1
ATOM 2796 O O . LYS A 1 362 ? -0.781 3.686 7.555 1.00 81.31 362 LYS A O 1
ATOM 2801 N N . LYS A 1 363 ? 0.603 3.174 9.240 1.00 82.88 363 LYS A N 1
ATOM 2802 C CA . LYS A 1 363 ? -0.129 1.978 9.675 1.00 82.88 363 LYS A CA 1
ATOM 2803 C C . LYS A 1 363 ? -1.242 2.319 10.663 1.00 82.88 363 LYS A C 1
ATOM 2805 O O . LYS A 1 363 ? -2.381 1.901 10.478 1.00 82.88 363 LYS A O 1
ATOM 2810 N N . ASP A 1 364 ? -0.896 3.070 11.704 1.00 89.62 364 ASP A N 1
ATOM 2811 C CA . ASP A 1 364 ? -1.786 3.347 12.832 1.00 89.62 364 ASP A CA 1
ATOM 2812 C C . ASP A 1 364 ? -2.290 4.797 12.831 1.00 89.62 364 ASP A C 1
ATOM 2814 O O . ASP A 1 364 ? -3.384 5.072 13.325 1.00 89.62 364 ASP A O 1
ATOM 2818 N N . TYR A 1 365 ? -1.533 5.727 12.243 1.00 90.62 365 TYR A N 1
ATOM 2819 C CA . TYR A 1 365 ? -1.910 7.134 12.093 1.00 90.62 365 TYR A CA 1
ATOM 2820 C C . TYR A 1 365 ? -1.298 7.764 10.841 1.00 90.62 365 TYR A C 1
ATOM 2822 O O . TYR A 1 365 ? -0.305 7.280 10.298 1.00 90.62 365 TYR A O 1
ATOM 2830 N N . PHE A 1 366 ? -1.870 8.883 10.411 1.00 87.44 366 PHE A N 1
ATOM 2831 C CA . PHE A 1 366 ? -1.349 9.729 9.344 1.00 87.44 366 PHE A CA 1
ATOM 2832 C C . PHE A 1 366 ? -1.228 11.178 9.822 1.00 87.44 366 PHE A C 1
ATOM 2834 O O . PHE A 1 366 ? -1.840 11.580 10.814 1.00 87.44 366 PHE A O 1
ATOM 2841 N N . VAL A 1 367 ? -0.438 11.969 9.099 1.00 87.38 367 VAL A N 1
ATOM 2842 C CA . VAL A 1 367 ? -0.236 13.395 9.362 1.00 87.38 367 VAL A CA 1
ATOM 2843 C C . VAL A 1 367 ? -0.512 14.157 8.071 1.00 87.38 367 VAL A C 1
ATOM 2845 O O . VAL A 1 367 ? 0.087 13.849 7.044 1.00 87.38 367 VAL A O 1
ATOM 2848 N N . LYS A 1 368 ? -1.413 15.139 8.111 1.00 83.81 368 LYS A N 1
ATOM 2849 C CA . LYS A 1 368 ? -1.681 16.072 7.010 1.00 83.81 368 LYS A CA 1
ATOM 2850 C C . LYS A 1 368 ? -1.033 17.424 7.300 1.00 83.81 368 LYS A C 1
ATOM 2852 O O . LYS A 1 368 ? -0.897 17.820 8.457 1.00 83.81 368 LYS A O 1
ATOM 2857 N N . GLY A 1 369 ? -0.652 18.134 6.238 1.00 74.75 369 GLY A N 1
ATOM 2858 C CA . GLY A 1 369 ? 0.054 19.422 6.324 1.00 74.75 369 GLY A CA 1
ATOM 2859 C C . GLY A 1 369 ? 1.584 19.303 6.361 1.00 74.75 369 GLY A C 1
ATOM 2860 O O . GLY A 1 369 ? 2.279 20.315 6.401 1.00 74.75 369 GLY A O 1
ATOM 2861 N N . LEU A 1 370 ? 2.127 18.081 6.302 1.00 69.62 370 LEU A N 1
ATOM 2862 C CA . LEU A 1 370 ? 3.546 17.847 6.035 1.00 69.62 370 LEU A CA 1
ATOM 2863 C C . LEU A 1 370 ? 3.726 17.560 4.546 1.00 69.62 370 LEU A C 1
ATOM 2865 O O . LEU A 1 370 ? 3.206 16.563 4.055 1.00 69.62 370 LEU A O 1
ATOM 2869 N N . ASN A 1 371 ? 4.470 18.410 3.838 1.00 60.91 371 ASN A N 1
ATOM 2870 C CA . ASN A 1 371 ? 4.950 18.070 2.505 1.00 60.91 371 ASN A CA 1
ATOM 2871 C C . ASN A 1 371 ? 6.193 17.167 2.672 1.00 60.91 371 ASN A C 1
ATOM 2873 O O . ASN A 1 371 ? 7.180 17.606 3.270 1.00 60.91 371 ASN A O 1
ATOM 2877 N N . PRO A 1 372 ? 6.149 15.897 2.228 1.00 51.66 372 PRO A N 1
ATOM 2878 C CA . PRO A 1 372 ? 7.230 14.947 2.469 1.00 51.66 372 PRO A CA 1
ATOM 2879 C C . PRO A 1 372 ? 8.517 15.275 1.701 1.00 51.66 372 PRO A C 1
ATOM 2881 O O . PRO A 1 372 ? 9.581 14.864 2.157 1.00 51.66 372 PRO A O 1
ATOM 2884 N N . LEU A 1 373 ? 8.435 16.022 0.593 1.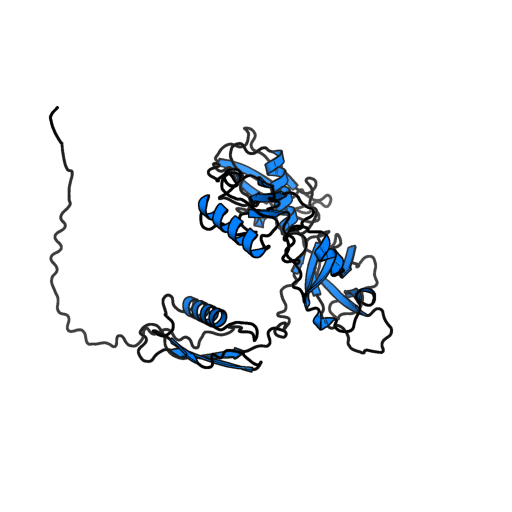00 43.50 373 LEU A N 1
ATOM 2885 C CA . LEU A 1 373 ? 9.549 16.234 -0.339 1.00 43.50 373 LEU A CA 1
ATOM 2886 C C . LEU A 1 373 ? 10.288 17.551 -0.117 1.00 43.50 373 LEU A C 1
ATOM 2888 O O . LEU A 1 373 ? 11.486 17.634 -0.350 1.00 43.50 373 LEU A O 1
ATOM 2892 N N . SER A 1 374 ? 9.614 18.589 0.378 1.00 51.59 374 SER A N 1
ATOM 2893 C CA . SER A 1 374 ? 10.282 19.871 0.627 1.00 51.59 374 SER A CA 1
ATOM 2894 C C . SER A 1 374 ? 11.192 19.847 1.855 1.00 51.59 374 SER A C 1
ATOM 2896 O O . SER A 1 374 ? 11.940 20.798 2.057 1.00 51.59 374 SER A O 1
ATOM 2898 N N . GLY A 1 375 ? 11.065 18.862 2.754 1.00 51.34 375 GLY A N 1
ATOM 2899 C CA . GLY A 1 375 ? 11.704 18.892 4.081 1.00 51.34 375 GLY A CA 1
ATOM 2900 C C . GLY A 1 375 ? 11.234 20.056 4.976 1.00 51.34 375 GLY A C 1
ATOM 2901 O O . GLY A 1 375 ? 11.550 20.104 6.170 1.00 51.34 375 GLY A O 1
ATOM 2902 N N . VAL A 1 376 ? 10.395 20.944 4.441 1.00 51.66 376 VAL A N 1
ATOM 2903 C CA . VAL A 1 376 ? 9.829 22.143 5.056 1.00 51.66 376 VAL A CA 1
ATOM 2904 C C . VAL A 1 376 ? 8.322 21.942 5.167 1.00 51.66 376 VAL A C 1
ATOM 2906 O O . VAL A 1 376 ? 7.673 21.579 4.186 1.00 51.66 376 VAL A O 1
ATOM 2909 N N . VAL A 1 377 ? 7.763 22.195 6.350 1.00 58.31 377 VAL A N 1
ATOM 2910 C CA . VAL A 1 377 ? 6.308 22.231 6.568 1.00 58.31 377 VAL A CA 1
ATOM 2911 C C . VAL A 1 377 ? 5.678 23.157 5.544 1.00 58.31 377 VAL A C 1
ATOM 2913 O O . VAL A 1 377 ? 6.227 24.234 5.311 1.00 58.31 377 VAL A O 1
ATOM 2916 N N . ASP A 1 378 ? 4.539 22.792 4.952 1.00 63.66 378 ASP A N 1
ATOM 2917 C CA . ASP A 1 378 ? 3.835 23.743 4.097 1.00 63.66 378 ASP A CA 1
ATOM 2918 C C . ASP A 1 378 ? 3.376 24.929 4.957 1.00 63.66 378 ASP A C 1
ATOM 2920 O O . ASP A 1 378 ? 2.345 24.893 5.635 1.00 63.66 378 ASP A O 1
ATOM 2924 N N . LEU A 1 379 ? 4.193 25.988 4.939 1.00 56.81 379 LEU A N 1
ATOM 2925 C CA . LEU A 1 379 ? 4.055 27.192 5.749 1.00 56.81 379 LEU A CA 1
ATOM 2926 C C . LEU A 1 379 ? 2.770 27.967 5.437 1.00 56.81 379 LEU A C 1
ATOM 2928 O O . LEU A 1 379 ? 2.509 28.965 6.117 1.00 56.81 379 LEU A O 1
ATOM 2932 N N . LYS A 1 380 ? 2.011 27.565 4.407 1.00 66.25 380 LYS A N 1
ATOM 2933 C CA . LYS A 1 380 ? 0.683 28.105 4.101 1.00 66.25 380 LYS A CA 1
ATOM 2934 C C . LYS A 1 380 ? -0.389 27.571 5.042 1.00 66.25 380 LYS A C 1
ATOM 2936 O O . LYS A 1 380 ? -1.383 28.258 5.266 1.00 66.25 380 LYS A O 1
ATOM 2941 N N . THR A 1 381 ? -0.202 26.377 5.598 1.00 70.12 381 THR A N 1
ATOM 2942 C CA . THR A 1 381 ? -1.135 25.821 6.579 1.00 70.12 381 THR A CA 1
ATOM 2943 C C . THR A 1 381 ? -0.809 26.376 7.966 1.00 70.12 381 THR A C 1
ATOM 2945 O O . THR A 1 381 ? 0.350 26.462 8.363 1.00 70.12 381 THR A O 1
ATOM 2948 N N . SER A 1 382 ? -1.827 26.819 8.707 1.00 84.94 382 SER A N 1
ATOM 2949 C CA . SER A 1 382 ? -1.672 27.272 10.098 1.00 84.94 382 SER A CA 1
ATOM 2950 C C . SER A 1 382 ? -1.724 26.120 11.102 1.00 84.94 382 SER A C 1
ATOM 2952 O O . SER A 1 382 ? -1.453 26.335 12.281 1.00 84.94 382 SER A O 1
ATOM 2954 N N . ASN A 1 383 ? -2.062 24.911 10.643 1.00 89.62 383 ASN A N 1
ATOM 2955 C CA . ASN A 1 383 ? -2.284 23.735 11.471 1.00 89.62 383 ASN A CA 1
ATOM 2956 C C . ASN A 1 383 ? -1.674 22.479 10.839 1.00 89.62 383 ASN A C 1
ATOM 2958 O O . ASN A 1 383 ? -1.671 22.335 9.619 1.00 89.62 383 ASN A O 1
ATOM 2962 N N . ILE A 1 384 ? -1.261 21.542 11.690 1.00 90.31 384 ILE A N 1
ATOM 2963 C CA . ILE A 1 384 ? -0.975 20.150 11.328 1.00 90.31 384 ILE A CA 1
ATOM 2964 C C . ILE A 1 384 ? -2.126 19.285 11.831 1.00 90.31 384 ILE A C 1
ATOM 2966 O O . ILE A 1 384 ? -2.515 19.398 12.995 1.00 90.31 384 ILE A O 1
ATOM 2970 N N . GLU A 1 385 ? -2.653 18.404 10.984 1.00 91.94 385 GLU A N 1
ATOM 2971 C CA . GLU A 1 385 ? -3.672 17.437 11.401 1.00 91.94 385 GLU A CA 1
ATOM 2972 C C . GLU A 1 385 ? -3.048 16.055 11.577 1.00 91.94 385 GLU A C 1
ATOM 2974 O O . GLU A 1 385 ? -2.344 15.567 10.697 1.00 91.94 385 GLU A O 1
ATOM 2979 N N . ILE A 1 386 ? -3.331 15.400 12.697 1.00 93.25 386 ILE A N 1
ATOM 2980 C CA . ILE A 1 386 ? -2.917 14.027 12.980 1.00 93.25 386 ILE A CA 1
ATOM 2981 C C . ILE A 1 386 ? -4.193 13.210 13.132 1.00 93.25 386 ILE A C 1
ATOM 2983 O O . ILE A 1 386 ? -5.024 13.508 13.991 1.00 93.25 386 ILE A O 1
ATOM 2987 N N . GLY A 1 387 ? -4.377 12.208 12.280 1.00 90.25 387 GLY A N 1
ATOM 2988 C CA . GLY A 1 387 ? -5.570 11.366 12.270 1.00 90.25 387 GLY A CA 1
ATOM 2989 C C . GLY A 1 387 ? -5.226 9.902 12.482 1.00 90.25 387 GLY A C 1
ATOM 2990 O O . GLY A 1 387 ? -4.202 9.424 11.995 1.00 90.25 387 GLY A O 1
ATOM 2991 N N . ALA A 1 388 ? -6.086 9.180 13.197 1.00 91.62 388 ALA A N 1
ATOM 2992 C CA . ALA A 1 388 ? -5.962 7.735 13.313 1.00 91.62 388 ALA A CA 1
ATOM 2993 C C . ALA A 1 388 ? -6.217 7.090 11.945 1.00 91.62 388 ALA A C 1
ATOM 2995 O O . ALA A 1 388 ? -7.150 7.468 11.231 1.00 91.62 388 ALA A O 1
ATOM 2996 N N . HIS A 1 389 ? -5.398 6.107 11.580 1.00 88.00 389 HIS A N 1
ATOM 2997 C CA . HIS A 1 389 ? -5.631 5.329 10.373 1.00 88.00 389 HIS A CA 1
ATOM 2998 C C . HIS A 1 389 ? -6.966 4.570 10.516 1.00 88.00 389 HIS A C 1
ATOM 3000 O O . HIS A 1 389 ? -7.246 4.063 11.606 1.00 88.00 389 HIS A O 1
ATOM 3006 N N . PRO A 1 390 ? -7.795 4.437 9.461 1.00 82.56 390 PRO A N 1
ATOM 3007 C CA . PRO A 1 390 ? -9.116 3.810 9.582 1.00 82.56 390 PRO A CA 1
ATOM 3008 C C . PRO A 1 390 ? -9.100 2.368 10.121 1.00 82.56 390 PRO A C 1
ATOM 3010 O O . PRO A 1 390 ? -10.079 1.934 10.729 1.00 82.56 390 PRO A O 1
ATOM 3013 N N . ASN A 1 391 ? -7.979 1.657 9.950 1.00 83.19 391 ASN A N 1
ATOM 3014 C CA . ASN A 1 391 ? -7.773 0.297 10.470 1.00 83.19 391 ASN A CA 1
ATOM 3015 C C . ASN A 1 391 ? -7.070 0.238 11.826 1.00 83.19 391 ASN A C 1
ATOM 3017 O O . ASN A 1 391 ? -6.864 -0.861 12.335 1.00 83.19 391 ASN A O 1
ATOM 3021 N N . SER A 1 392 ? -6.674 1.375 12.397 1.00 90.62 392 SER A N 1
ATOM 3022 C CA . SER A 1 392 ? -5.983 1.386 13.681 1.00 90.62 392 SER A CA 1
ATOM 3023 C C . SER A 1 392 ? -6.877 0.799 14.764 1.00 90.62 392 SER A C 1
ATOM 3025 O O . SER A 1 392 ? -8.008 1.252 14.976 1.00 90.62 392 SER A O 1
ATOM 3027 N N . ASP A 1 393 ? -6.356 -0.218 15.443 1.00 92.88 393 ASP A N 1
ATOM 3028 C CA . ASP A 1 393 ? -6.992 -0.870 16.581 1.00 92.88 393 ASP A CA 1
ATOM 3029 C C . ASP A 1 393 ? -6.535 -0.319 17.929 1.00 92.88 393 ASP A C 1
ATOM 3031 O O . ASP A 1 393 ? -7.027 -0.756 18.961 1.00 92.88 393 ASP A O 1
ATOM 3035 N N . LYS A 1 394 ? -5.647 0.678 17.918 1.00 94.94 394 LYS A N 1
ATOM 3036 C CA . LYS A 1 394 ? -5.038 1.247 19.126 1.00 94.94 394 LYS A CA 1
ATOM 3037 C C . LYS A 1 394 ? -5.444 2.692 19.397 1.00 94.94 394 LYS A C 1
ATOM 3039 O O . LYS A 1 394 ? -5.511 3.104 20.554 1.00 94.94 394 LYS A O 1
ATOM 3044 N N . ILE A 1 395 ? -5.711 3.468 18.345 1.00 95.75 395 ILE A N 1
ATOM 3045 C CA . ILE A 1 395 ? -6.033 4.900 18.442 1.00 95.75 395 ILE A CA 1
ATOM 3046 C C . ILE A 1 395 ? -7.227 5.287 17.576 1.00 95.75 395 ILE A C 1
ATOM 3048 O O . ILE A 1 395 ? -7.546 4.623 16.589 1.00 95.75 395 ILE A O 1
ATOM 3052 N N . LYS A 1 396 ? -7.888 6.384 17.948 1.00 95.19 396 LYS A N 1
ATOM 3053 C CA . LYS A 1 396 ? -9.043 6.942 17.241 1.00 95.19 396 LYS A CA 1
ATOM 3054 C C . LYS A 1 396 ? -9.028 8.466 17.201 1.00 95.19 396 LYS A C 1
ATOM 3056 O O . LYS A 1 396 ? -8.282 9.124 17.922 1.00 95.19 396 LYS A O 1
ATOM 3061 N N . GLY A 1 397 ? -9.908 9.011 16.368 1.00 93.25 397 GLY A N 1
ATOM 3062 C CA . GLY A 1 397 ? -10.127 10.446 16.257 1.00 93.25 397 GLY A CA 1
ATOM 3063 C C . GLY A 1 397 ? -9.107 11.152 15.367 1.00 93.25 397 GLY A C 1
ATOM 3064 O O . GLY A 1 397 ? -8.334 10.536 14.630 1.00 93.25 397 GLY A O 1
ATOM 3065 N N . MET A 1 398 ? -9.161 12.477 15.413 1.00 94.44 398 MET A N 1
ATOM 3066 C CA . MET A 1 398 ? -8.271 13.372 14.687 1.00 94.44 398 MET A CA 1
ATOM 3067 C C . MET A 1 398 ? -8.033 14.613 15.538 1.00 94.44 398 MET A C 1
ATOM 3069 O O . MET A 1 398 ? -8.945 15.111 16.201 1.00 94.44 398 MET A O 1
ATOM 3073 N N . VAL A 1 399 ? -6.812 15.128 15.499 1.00 95.94 399 VAL A N 1
ATOM 3074 C CA . VAL A 1 399 ? -6.417 16.345 16.197 1.00 95.94 399 VAL A CA 1
ATOM 3075 C C . VAL A 1 399 ? -5.795 17.325 15.214 1.00 95.94 399 VAL A C 1
ATOM 3077 O O . VAL A 1 399 ? -4.945 16.956 14.414 1.00 95.94 399 VAL A O 1
ATOM 3080 N N . SER A 1 400 ? -6.228 18.582 15.278 1.00 95.12 400 SER A N 1
ATOM 3081 C CA . SER A 1 400 ? -5.611 19.701 14.563 1.00 95.12 400 SER A CA 1
ATOM 3082 C C . SER A 1 400 ? -4.806 20.523 15.562 1.00 95.12 400 SER A C 1
ATOM 3084 O O . SER A 1 400 ? -5.364 20.994 16.558 1.00 95.12 400 SER A O 1
ATOM 3086 N N . LEU A 1 401 ? -3.511 20.684 15.301 1.00 93.88 401 LEU A N 1
ATOM 3087 C CA . LEU A 1 401 ? -2.557 21.374 16.163 1.00 93.88 401 LEU A CA 1
ATOM 3088 C C . LEU A 1 401 ? -2.054 22.645 15.472 1.00 93.88 401 LEU A C 1
ATOM 3090 O O . LEU A 1 401 ? -1.537 22.546 14.358 1.00 93.88 401 LEU A O 1
ATOM 3094 N N . PRO A 1 402 ? -2.169 23.826 16.103 1.00 93.38 402 PRO A N 1
ATOM 3095 C CA . PRO A 1 402 ? -1.677 25.062 15.514 1.00 93.38 402 PRO A CA 1
ATOM 3096 C C . PRO A 1 402 ? -0.148 25.087 15.455 1.00 93.38 402 PRO A C 1
ATOM 3098 O O . PRO A 1 402 ? 0.533 24.710 16.411 1.00 93.38 402 PRO A O 1
ATOM 3101 N N . ILE A 1 403 ? 0.391 25.587 14.343 1.00 91.38 403 ILE A N 1
ATOM 3102 C CA . ILE A 1 403 ? 1.823 25.844 14.179 1.00 91.38 403 ILE A CA 1
ATOM 3103 C C . ILE A 1 403 ? 2.139 27.205 14.805 1.00 91.38 403 ILE A C 1
ATOM 3105 O O . ILE A 1 403 ? 1.648 28.243 14.361 1.00 91.38 403 ILE A O 1
ATOM 3109 N N . GLN A 1 404 ? 2.981 27.216 15.835 1.00 92.56 404 GLN A N 1
ATOM 3110 C CA . GLN A 1 404 ? 3.368 28.441 16.534 1.00 92.56 404 GLN A CA 1
ATOM 3111 C C . GLN A 1 404 ? 4.446 29.208 15.757 1.00 92.56 404 GLN A C 1
ATOM 3113 O O . GLN A 1 404 ? 5.408 28.628 15.255 1.00 92.56 404 GLN A O 1
ATOM 3118 N N . SER A 1 405 ? 4.315 30.532 15.680 1.00 85.94 405 SER A N 1
ATOM 3119 C CA . SER A 1 405 ? 5.139 31.415 14.841 1.00 85.94 405 SER A CA 1
ATOM 3120 C C . SER A 1 405 ? 6.506 31.803 15.423 1.00 85.94 405 SER A C 1
ATOM 3122 O O . SER A 1 405 ? 7.040 32.806 14.971 1.00 85.94 405 SER A O 1
ATOM 3124 N N . LYS A 1 406 ? 6.993 31.085 16.444 1.00 63.94 406 LYS A N 1
ATOM 3125 C CA . LYS A 1 406 ? 8.052 31.513 17.377 1.00 63.94 406 LYS A CA 1
ATOM 3126 C C . LYS A 1 406 ? 9.173 32.371 16.792 1.00 63.94 406 LYS A C 1
ATOM 3128 O O . LYS A 1 406 ? 9.774 31.939 15.784 1.00 63.94 406 LYS A O 1
#

Foldseek 3Di:
DDDDDDDDDDDDDDDDPDDPDPPPDPPPPLPPQAFEPQPQPDQAAAQPQALVSSVVSVVVSVCVRPNDQDEPQQWHWPQHDGGDDFQGKIKIATDVPRSHHHDIYIDTHHHPQPPPPPPVPPQAEAAAQAKDKDKDFLVLVPPDDQVFKDKAWADPVRHGDPDPVPDFPDKDWDDPVVLLPPLPFCLQDPPADPGMTMIMTGGHLDWAKIKMFMDTNDDPPDVDGSPDIRIHTHHAAECQVCAVQAAAAPPDDPVLSVVLSQVVVCSVNNHNDDCVQKDWDADPVHQDFFDKIKIATDQDPVRDATHSHYHYIYMDGHHYQPAFECQQLQVPAAAAQPAFLVRNVVRVQVSVCVRPNDDDEPPFKYKGQQSPPVSGRPPVDQWIKIATDSSHSHYHDMDIYGHHHD

Sequence (406 aa):
MKKLLMILGSVGTMTATATTVVACGNPNSISDQQTSINGIKDLTITINDDKEAIKNQIQEAINNVIEGAILDTDYTIQGLKDSFEVGDKITVVAVEGSNLIKDSFEITIQDGQTNLEPEQSEPKLIVPNGMINFTFEETLINGYEDKDLKPVEVDENGNEINDENKKLSNIMLWPKSLINSIGLGDGFVPTEGETQRTINVQAKDKEGLAYVKLKSVQEPNLNTELSEIFAFNIQKMDIASLNKKINAYVGEKEDVLKSKINFMINTITSAVITDKEYDVELPKNGLKLGEIVKVKAKEGTDGQNGSPSIFGDFSFAIKEDDRKDLSELKDNLTINRSDSTTQIKQKIQKAIDNICHGLKFKKDYFVKGLNPLSGVVDLKTSNIEIGAHPNSDKIKGMVSLPIQSK

Organism: NCBI:txid214888

Secondary structure (DSSP, 8-state):
-----------------------------TTS-PEESTT------BTT--HHHHHHHHHHHHHHHSTT--BTTTEEEES--SS--TT-EEEEEEPTT-SSEE-EEEEEPBPTTT---------EEE-TT-EEEEEEEGGGGTT--GGGEEEEEE-TTS-B---TTTS-SEEEEPPHHHHHHH---TTTS----TTEEEEEEE--S--EEEEEEEEE-S-SSS------EEEEEE--EEGGGGTTT---BTT--HHHHHHHHHHHHHHHHTS---TTSEEEE--TT-S-TTPEEEEEEPPPTTS-SS-SSEE-EEEEE-B---PEEGGGGTTT--EETT--HHHHHHHHHHHHHHHSTT--BTTTEEEES--SSSSS--TT-SEEEEEE-TT-SSEE-EEEEEEE--

pLDDT: mean 83.65, std 16.77, range [34.81, 98.56]

Radius of gyration: 29.05 Å; chains: 1; bounding box: 67×76×101 Å